Protein AF-0000000086680536 (afdb_homodimer)

pLDDT: mean 92.12, std 11.62, range [24.83, 98.94]

Organism: NCBI:txid175570

Foldseek 3Di:
DWKKKFFQQAAATWIWIDDPLAIEIFFAAQGCTVVVVCVVVVNAEHAEYEQFFQDRRGHQRVLCQLVPPSHFYAEYEYADAPVDDDPSSVSRVVSVVVCVVVVRYHYHHDAACVVVQWDDDPQKIKGFLDDHVQCSVQHAQGDDPRDHHHRLLRTTWIFIGGNPHTAEIENEAHAQNSLVNSVVVVDQQAHQEYADHPLLDHRPPDDQLVSLLSVCVRHLYQEYERRHHAPDDQPNDLSNLVSNCVNNVRHQYWYQFAGPVWAADPVDPGGGQLGIWMADRVVRDTPPPSVVVNVVRQVRIPDRSNDDPPPDDPPD/DWKKKFFQQAAATWIWIDDPLAIEIFFAAQGCTVVVVCVVVVNAEHAEYEQFFQDRRGHQRVLCQLVPPSHFYAEYEYADAPVDDDPSSVSRVVSLVVCVVVVRYHYHHDAACVVVQWDDDPQKIKGFLDDHVQCSVQHAQGDDPRDHHHRLLRTTWIFIGGNPHTAEIENEAHAQNNVVNSVVVVDQQAHQEYADHPLLDHRPPDDQLVSLLSVCVRHLYQEYERRHHAPDDQPNDLSNLVSNCVNNVRHQYWYQFDGPVFAADPVDPGGGQLGIWMADRVVRDTPPPSVVVNVVRQVRIPDDSNDDPPPDDPPD

InterPro domains:
  IPR001279 Metallo-beta-lactamase [PF00753] (8-121)
  IPR001279 Metallo-beta-lactamase [SM00849] (11-199)
  IPR036866 Ribonuclease Z/Hydroxyacylglutathione hydrolase-like [G3DSA:3.60.15.10] (3-265)
  IPR036866 Ribonuclease Z/Hydroxyacylglutathione hydrolase-like [SSF56281] (5-246)
  IPR052159 Bacterial competence-related DNA uptake protein [PTHR30619] (4-253)

Secondary structure (DSSP, 8-state):
--EEEE---SSS--EEEEETTEEEEE---SSTHHHHHHHHTT--EESEEEE--S-HHHHTTHHHHHH-TT-EE-EEEE---TT---HHHHHHHHHHHHHHHTTS-EEE---BTTTBSEEEETTEEEEEEES-HHHHHH-TTSEETTEE--TTTT--EEEEEETTEEEEEE-TT--HHHHHHHHHTT-----SEEE-GGGG---TTS-HHHHHHHHHHHH--SEEEE---TTTS--S-HHHHHHHHHHHSS-EEEESS--TTS---TT-----SS-SEEEETTT-PBPTTHHHHHHHHHTT-SS-SSS---------/--EEEE---SSS--EEEEETTEEEEE---SSTHHHHHHHHTT--EESEEEE--S-HHHHTTHHHHHH-TT-EE-EEEE---TT---HHHHHHHHHHHHHHHTTS-EEE---BTTTBSEEEETTEEEEEEES-HHHHHH-TTSEETTEE--TTTT--EEEEEETTEEEEEE-TT--HHHHHHHHHTT-----SEEE-GGGG---TTS-HHHHHHHHHHHH--SEEEE---TTTS--S-HHHHHHHHHHHSS-EEEESS--TTS---TT-----SS-SEEEETTT-PBPTTHHHHHHHHHTT-SS-SSS---------

Solvent-accessible surface area (backbone atoms only — not comparable to full-atom values): 31375 Å² total; per-residue (Å²): 120,43,31,40,30,43,46,47,39,41,58,29,43,36,35,39,36,36,43,93,84,41,26,36,36,40,28,26,18,66,43,68,40,62,61,52,51,31,55,77,69,69,50,39,57,33,52,32,38,36,30,35,33,77,52,54,41,24,40,42,27,43,36,61,51,64,70,36,86,76,37,43,47,45,27,36,36,33,31,63,52,46,84,67,82,49,69,60,52,54,49,38,52,51,43,52,44,52,33,37,75,71,68,55,24,50,63,33,63,44,51,18,39,59,40,63,23,56,51,70,59,87,53,42,31,41,31,28,66,20,20,46,53,64,51,55,46,32,28,58,81,26,66,56,97,90,38,76,32,36,59,38,34,50,17,27,22,34,42,32,21,53,76,85,41,63,40,27,30,42,30,49,35,40,19,39,69,30,48,54,58,43,58,72,69,65,69,88,53,55,15,46,30,29,38,44,31,46,27,33,46,76,23,71,93,42,57,43,35,62,45,31,32,51,50,39,70,53,22,58,34,49,30,39,35,28,37,28,20,43,87,79,50,81,26,57,29,67,55,28,49,52,27,40,46,68,63,47,69,74,42,48,56,46,31,18,21,33,31,67,80,32,45,59,36,87,86,50,82,69,55,54,46,44,26,56,43,46,28,33,59,85,78,66,40,55,46,83,59,52,53,59,51,26,54,55,52,50,71,56,29,77,47,43,76,72,47,85,70,72,81,72,78,72,78,126,118,42,30,40,31,44,45,47,39,41,58,28,41,35,34,39,39,37,44,93,86,42,28,37,35,40,29,26,18,65,43,68,39,63,61,52,51,31,54,77,68,69,50,41,57,33,54,32,38,37,30,36,35,75,51,53,41,24,40,41,27,43,34,60,52,62,69,36,85,76,37,44,46,45,27,36,35,34,30,63,52,42,84,67,83,49,69,60,52,53,50,38,53,52,43,51,45,52,32,36,76,71,68,55,22,50,63,34,64,45,49,18,40,58,39,62,23,56,51,70,61,85,53,43,31,41,31,28,66,21,21,47,53,65,50,55,45,31,26,57,79,27,65,56,97,92,36,75,34,36,60,39,35,50,16,26,21,34,41,33,21,53,74,84,40,64,41,27,32,42,31,49,34,41,18,38,69,28,48,54,58,44,59,70,68,65,67,89,52,55,16,47,29,29,41,46,31,46,26,33,44,76,22,71,93,43,58,43,34,61,45,32,33,52,52,40,69,53,23,58,34,49,30,39,37,30,37,26,19,42,86,80,50,82,26,54,30,67,54,29,50,53,26,41,46,68,63,48,69,74,41,48,55,46,32,19,23,35,32,68,80,32,46,57,39,89,84,51,81,70,52,55,45,43,26,55,43,45,28,33,61,85,78,66,40,56,44,85,60,50,52,58,51,25,53,55,50,50,71,59,29,78,46,43,76,72,46,85,69,73,82,73,79,74,75,125

Sequence (632 aa):
MPSLAVLDVGHGNCAVVEDDGIVVVIDAPRRAGLLQFLDQRRITTVSALFLSHADADHIDGAVPLLIDDRYTVEQVYVNPDPVRKTKVWDDLKEALGTARQRGLTALHTALNSTDPATVTLRSITLEVVSPSPEMVLSGPGSTLAGHTLTANTNSAVFLLSIDGQKRALLAADLDAVGLDLLAAEGRDLTAPVLVFPHHGGRPGHGDPAAFAAKLCALVKPEQVIFSMGRGTFDNPRPEIVNAVRRSTGKAHLACTQLSKRCEANPHNARQECAGTVVIDLHTGNWRDPQIETHRAFVDTIATPMCRLTPAGRHHNMPSLAVLDVGHGNCAVVEDDGIVVVIDAPRRAGLLQFLDQRRITTVSALFLSHADADHIDGAVPLLIDDRYTVEQVYVNPDPVRKTKVWDDLKEALGTARQRGLTALHTALNSTDPATVTLRSITLEVVSPSPEMVLSGPGSTLAGHTLTANTNSAVFLLSIDGQKRALLAADLDAVGLDLLAAEGRDLTAPVLVFPHHGGRPGHGDPAAFAAKLCALVKPEQVIFSMGRGTFDNPRPEIVNAVRRSTGKAHLACTQLSKRCEANPHNARQECAGTVVIDLHTGNWRDPQIETHRAFVDTIATPMCRLTPAGRHHN

Radius of gyration: 28.58 Å; Cα contacts (8 Å, |Δi|>4): 1574; chains: 2; bounding box: 46×108×71 Å

Structure (mmCIF, N/CA/C/O backbone):
data_AF-0000000086680536-model_v1
#
loop_
_entity.id
_entity.type
_entity.pdbx_description
1 polymer 'Metallo-beta-lactamase domain-containing protein'
#
loop_
_atom_site.group_PDB
_atom_site.id
_atom_site.type_symbol
_atom_site.label_atom_id
_atom_site.label_alt_id
_atom_site.label_comp_id
_atom_site.label_asym_id
_atom_site.label_entity_id
_atom_site.label_seq_id
_atom_site.pdbx_PDB_ins_code
_atom_site.Cartn_x
_atom_site.Cartn_y
_atom_site.Cartn_z
_atom_site.occupancy
_atom_site.B_iso_or_equiv
_atom_site.auth_seq_id
_atom_site.auth_comp_id
_atom_site.auth_asym_id
_atom_site.auth_atom_id
_atom_site.pdbx_PDB_model_num
ATOM 1 N N . MET A 1 1 ? 2.002 -32.469 7.473 1 89.06 1 MET A N 1
ATOM 2 C CA . MET A 1 1 ? 3.154 -32.062 6.68 1 89.06 1 MET A CA 1
ATOM 3 C C . MET A 1 1 ? 2.795 -30.906 5.762 1 89.06 1 MET A C 1
ATOM 5 O O . MET A 1 1 ? 1.692 -30.859 5.215 1 89.06 1 MET A O 1
ATOM 9 N N . PRO A 1 2 ? 3.709 -30.016 5.574 1 96.81 2 PRO A N 1
ATOM 10 C CA . PRO A 1 2 ? 3.41 -28.859 4.707 1 96.81 2 PRO A CA 1
ATOM 11 C C . PRO A 1 2 ? 3.199 -29.266 3.25 1 96.81 2 PRO A C 1
ATOM 13 O O . PRO A 1 2 ? 3.896 -30.156 2.742 1 96.81 2 PRO A O 1
ATOM 16 N N . SER A 1 3 ? 2.203 -28.719 2.641 1 97.88 3 SER A N 1
ATOM 17 C CA . SER A 1 3 ? 1.903 -29.062 1.255 1 97.88 3 SER A CA 1
ATOM 18 C C . SER A 1 3 ? 1.54 -27.812 0.445 1 97.88 3 SER A C 1
ATOM 20 O O . SER A 1 3 ? 1.102 -26.812 1.004 1 97.88 3 SER A O 1
ATOM 22 N N . LEU A 1 4 ? 1.82 -27.875 -0.783 1 98.56 4 LEU A N 1
ATOM 23 C CA . LEU A 1 4 ? 1.383 -26.922 -1.789 1 98.56 4 LEU A CA 1
ATOM 24 C C . LEU A 1 4 ? 0.48 -27.578 -2.822 1 98.56 4 LEU A C 1
ATOM 26 O O . LEU A 1 4 ? 0.879 -28.547 -3.469 1 98.56 4 LEU A O 1
ATOM 30 N N . ALA A 1 5 ? -0.708 -27.125 -2.949 1 98.06 5 ALA A N 1
ATOM 31 C CA . ALA A 1 5 ? -1.618 -27.578 -3.998 1 98.06 5 ALA A CA 1
ATOM 32 C C . ALA A 1 5 ? -1.788 -26.516 -5.078 1 98.06 5 ALA A C 1
ATOM 34 O O . ALA A 1 5 ? -2.115 -25.375 -4.777 1 98.06 5 ALA A O 1
ATOM 35 N N . VAL A 1 6 ? -1.475 -26.844 -6.273 1 97.75 6 VAL A N 1
ATOM 36 C CA . VAL A 1 6 ? -1.878 -26.047 -7.434 1 97.75 6 VAL A CA 1
ATOM 37 C C . VAL A 1 6 ? -3.152 -26.641 -8.039 1 97.75 6 VAL A C 1
ATOM 39 O O . VAL A 1 6 ? -3.125 -27.719 -8.625 1 97.75 6 VAL A O 1
ATOM 42 N N . LEU A 1 7 ? -4.223 -25.922 -7.945 1 96.81 7 LEU A N 1
ATOM 43 C CA . LEU A 1 7 ? -5.543 -26.484 -8.211 1 96.81 7 LEU A CA 1
ATOM 44 C C . LEU A 1 7 ? -5.859 -26.453 -9.703 1 96.81 7 LEU A C 1
ATOM 46 O O . LEU A 1 7 ? -5.531 -25.484 -10.391 1 96.81 7 LEU A O 1
ATOM 50 N N . ASP A 1 8 ? -6.508 -27.484 -10.156 1 94.25 8 ASP A N 1
ATOM 51 C CA . ASP A 1 8 ? -7.137 -27.438 -11.469 1 94.25 8 ASP A CA 1
ATOM 52 C C . ASP A 1 8 ? -8.422 -26.609 -11.438 1 94.25 8 ASP A C 1
ATOM 54 O O . ASP A 1 8 ? -9.492 -27.125 -11.117 1 94.25 8 ASP A O 1
ATOM 58 N N . VAL A 1 9 ? -8.273 -25.344 -11.812 1 92.56 9 VAL A N 1
ATOM 59 C CA . VAL A 1 9 ? -9.398 -24.422 -11.766 1 92.56 9 VAL A CA 1
ATOM 60 C C . VAL A 1 9 ? -9.797 -24.016 -13.18 1 92.56 9 VAL A C 1
ATOM 62 O O . VAL A 1 9 ? -10.414 -22.969 -13.383 1 92.56 9 VAL A O 1
ATOM 65 N N . GLY A 1 10 ? -9.438 -24.859 -14.117 1 89.5 10 GLY A N 1
ATOM 66 C CA . GLY A 1 10 ? -9.539 -24.359 -15.477 1 89.5 10 GLY A CA 1
ATOM 67 C C . GLY A 1 10 ? -8.617 -23.188 -15.758 1 89.5 10 GLY A C 1
ATOM 68 O O . GLY A 1 10 ? -7.461 -23.188 -15.336 1 89.5 10 GLY A O 1
ATOM 69 N N . HIS A 1 11 ? -9.07 -22.203 -16.391 1 91.44 11 HIS A N 1
ATOM 70 C CA . HIS A 1 11 ? -8.211 -21.062 -16.641 1 91.44 11 HIS A CA 1
ATOM 71 C C . HIS A 1 11 ? -8.125 -20.156 -15.406 1 91.44 11 HIS A C 1
ATOM 73 O O . HIS A 1 11 ? -9.148 -19.719 -14.883 1 91.44 11 HIS A O 1
ATOM 79 N N . GLY A 1 12 ? -6.906 -19.969 -14.953 1 94.31 12 GLY A N 1
ATOM 80 C CA . GLY A 1 12 ? -6.652 -19.141 -13.789 1 94.31 12 GLY A CA 1
ATOM 81 C C . GLY A 1 12 ? -5.602 -19.719 -12.859 1 94.31 12 GLY A C 1
ATOM 82 O O . GLY A 1 12 ? -5.105 -20.828 -13.094 1 94.31 12 GLY A O 1
ATOM 83 N N . ASN A 1 13 ? -5.293 -19.016 -11.867 1 95.94 13 ASN A N 1
ATOM 84 C CA . ASN A 1 13 ? -4.305 -19.422 -10.875 1 95.94 13 ASN A CA 1
ATOM 85 C C . ASN A 1 13 ? -4.938 -19.609 -9.5 1 95.94 13 ASN A C 1
ATOM 87 O O . ASN A 1 13 ? -5.793 -18.812 -9.094 1 95.94 13 ASN A O 1
ATOM 91 N N . CYS A 1 14 ? -4.617 -20.719 -8.844 1 98.19 14 CYS A N 1
ATOM 92 C CA . CYS A 1 14 ? -5.016 -20.938 -7.461 1 98.19 14 CYS A CA 1
ATOM 93 C C . CYS A 1 14 ? -4.07 -21.922 -6.777 1 98.19 14 CYS A C 1
ATOM 95 O O . CYS A 1 14 ? -3.959 -23.078 -7.195 1 98.19 14 CYS A O 1
ATOM 97 N N . ALA A 1 15 ? -3.41 -21.484 -5.809 1 98.56 15 ALA A N 1
ATOM 98 C CA . ALA A 1 15 ? -2.531 -22.328 -5.004 1 98.56 15 ALA A CA 1
ATOM 99 C C . ALA A 1 15 ? -2.943 -22.312 -3.535 1 98.56 15 ALA A C 1
ATOM 101 O O . ALA A 1 15 ? -3.377 -21.281 -3.018 1 98.56 15 ALA A O 1
ATOM 102 N N . VAL A 1 16 ? -2.83 -23.406 -2.848 1 98.69 16 VAL A N 1
ATOM 103 C CA . VAL A 1 16 ? -3.145 -23.531 -1.428 1 98.69 16 VAL A CA 1
ATOM 104 C C . VAL A 1 16 ? -1.953 -24.125 -0.687 1 98.69 16 VAL A C 1
ATOM 106 O O . VAL A 1 16 ? -1.455 -25.188 -1.06 1 98.69 16 VAL A O 1
ATOM 109 N N . VAL A 1 17 ? -1.491 -23.453 0.266 1 98.81 17 VAL A N 1
ATOM 110 C CA . VAL A 1 17 ? -0.432 -23.953 1.139 1 98.81 17 VAL A CA 1
ATOM 111 C C . VAL A 1 17 ? -1.019 -24.344 2.494 1 98.81 17 VAL A C 1
ATOM 113 O O . VAL A 1 17 ? -1.772 -23.562 3.096 1 98.81 17 VAL A O 1
ATOM 116 N N . GLU A 1 18 ? -0.698 -25.5 2.957 1 98.38 18 GLU A N 1
ATOM 117 C CA . GLU A 1 18 ? -1.2 -26 4.234 1 98.38 18 GLU A CA 1
ATOM 118 C C . GLU A 1 18 ? -0.063 -26.5 5.113 1 98.38 18 GLU A C 1
ATOM 120 O O . GLU A 1 18 ? 0.855 -27.172 4.633 1 98.38 18 GLU A O 1
ATOM 125 N N . ASP A 1 19 ? -0.099 -26.109 6.34 1 98.19 19 ASP A N 1
ATOM 126 C CA . ASP A 1 19 ? 0.776 -26.703 7.348 1 98.19 19 ASP A CA 1
ATOM 127 C C . ASP A 1 19 ? 0.211 -26.5 8.75 1 98.19 19 ASP A C 1
ATOM 129 O O . ASP A 1 19 ? 0.013 -25.359 9.188 1 98.19 19 ASP A O 1
ATOM 133 N N . ASP A 1 20 ? -0.087 -27.578 9.492 1 96.38 20 ASP A N 1
ATOM 134 C CA . ASP A 1 20 ? -0.461 -27.578 10.906 1 96.38 20 ASP A CA 1
ATOM 135 C C . ASP A 1 20 ? -1.627 -26.625 11.156 1 96.38 20 ASP A C 1
ATOM 137 O O . ASP A 1 20 ? -1.533 -25.734 12.008 1 96.38 20 ASP A O 1
ATOM 141 N N . GLY A 1 21 ? -2.607 -26.719 10.312 1 96.75 21 GLY A N 1
ATOM 142 C CA . GLY A 1 21 ? -3.836 -25.969 10.547 1 96.75 21 GLY A CA 1
ATOM 143 C C . GLY A 1 21 ? -3.842 -24.609 9.883 1 96.75 21 GLY A C 1
ATOM 144 O O . GLY A 1 21 ? -4.883 -23.953 9.82 1 96.75 21 GLY A O 1
ATOM 145 N N . ILE A 1 22 ? -2.668 -24.156 9.445 1 98.56 22 ILE A N 1
ATOM 146 C CA . ILE A 1 22 ? -2.58 -22.891 8.719 1 98.56 22 ILE A CA 1
ATOM 147 C C . ILE A 1 22 ? -2.85 -23.125 7.238 1 98.56 22 ILE A C 1
ATOM 149 O O . ILE A 1 22 ? -2.268 -24.031 6.633 1 98.56 22 ILE A O 1
ATOM 153 N N . VAL A 1 23 ? -3.768 -22.359 6.668 1 98.75 23 VAL A N 1
ATOM 154 C CA . VAL A 1 23 ? -4.113 -22.469 5.254 1 98.75 23 VAL A CA 1
ATOM 155 C C . VAL A 1 23 ? -3.926 -21.125 4.57 1 98.75 23 VAL A C 1
ATOM 157 O O . VAL A 1 23 ? -4.504 -20.109 5 1 98.75 23 VAL A O 1
ATOM 160 N N . VAL A 1 24 ? -3.115 -21.109 3.6 1 98.88 24 VAL A N 1
ATOM 161 C CA . VAL A 1 24 ? -2.865 -19.906 2.807 1 98.88 24 VAL A CA 1
ATOM 162 C C . VAL A 1 24 ? -3.326 -20.125 1.369 1 98.88 24 VAL A C 1
ATOM 164 O O . VAL A 1 24 ? -3.008 -21.156 0.762 1 98.88 24 VAL A O 1
ATOM 167 N N . VAL A 1 25 ? -4.094 -19.203 0.876 1 98.81 25 VAL A N 1
ATOM 168 C CA . VAL A 1 25 ? -4.559 -19.266 -0.505 1 98.81 25 VAL A CA 1
ATOM 169 C C . VAL A 1 25 ? -3.936 -18.141 -1.313 1 98.81 25 VAL A C 1
ATOM 171 O O . VAL A 1 25 ? -3.891 -17 -0.856 1 98.81 25 VAL A O 1
ATOM 174 N N . ILE A 1 26 ? -3.381 -18.469 -2.453 1 98.81 26 ILE A N 1
ATOM 175 C CA . ILE A 1 26 ? -2.84 -17.484 -3.385 1 98.81 26 ILE A CA 1
ATOM 176 C C . ILE A 1 26 ? -3.67 -17.484 -4.668 1 98.81 26 ILE A C 1
ATOM 178 O O . ILE A 1 26 ? -3.688 -18.469 -5.406 1 98.81 26 ILE A O 1
ATOM 182 N N . ASP A 1 27 ? -4.371 -16.375 -4.918 1 98.56 27 ASP A N 1
ATOM 183 C CA . ASP A 1 27 ? -5.301 -16.156 -6.023 1 98.56 27 ASP A CA 1
ATOM 184 C C . ASP A 1 27 ? -6.504 -17.094 -5.918 1 98.56 27 ASP A C 1
ATOM 186 O O . ASP A 1 27 ? -6.418 -18.156 -5.301 1 98.56 27 ASP A O 1
ATOM 190 N N . ALA A 1 28 ? -7.586 -16.656 -6.477 1 97 28 ALA A N 1
ATOM 191 C CA . ALA A 1 28 ? -8.852 -17.391 -6.426 1 97 28 ALA A CA 1
ATOM 192 C C . ALA A 1 28 ? -9.695 -17.109 -7.668 1 97 28 ALA A C 1
ATOM 194 O O . ALA A 1 28 ? -10.539 -16.219 -7.664 1 97 28 ALA A O 1
ATOM 195 N N . PRO A 1 29 ? -9.617 -17.891 -8.711 1 94 29 PRO A N 1
ATOM 196 C CA . PRO A 1 29 ? -10.391 -17.672 -9.93 1 94 29 PRO A CA 1
ATOM 197 C C . PRO A 1 29 ? -11.844 -18.141 -9.805 1 94 29 PRO A C 1
ATOM 199 O O . PRO A 1 29 ? -12.203 -18.766 -8.812 1 94 29 PRO A O 1
ATOM 202 N N . ARG A 1 30 ? -12.797 -17.797 -10.695 1 81.94 30 ARG A N 1
ATOM 203 C CA . ARG A 1 30 ? -14.25 -17.938 -10.695 1 81.94 30 ARG A CA 1
ATOM 204 C C . ARG A 1 30 ? -14.656 -19.406 -10.562 1 81.94 30 ARG A C 1
ATOM 206 O O . ARG A 1 30 ? -15.742 -19.703 -10.062 1 81.94 30 ARG A O 1
ATOM 213 N N . ARG A 1 31 ? -13.852 -20.344 -10.797 1 72 31 ARG A N 1
ATOM 214 C CA . ARG A 1 31 ? -14.383 -21.703 -10.797 1 72 31 ARG A CA 1
ATOM 215 C C . ARG A 1 31 ? -14.438 -22.281 -9.383 1 72 31 ARG A C 1
ATOM 217 O O . ARG A 1 31 ? -13.734 -21.797 -8.492 1 72 31 ARG A O 1
ATOM 224 N N . ALA A 1 32 ? -15.555 -23.141 -9.203 1 75.12 32 ALA A N 1
ATOM 225 C CA . ALA A 1 32 ? -15.867 -23.734 -7.906 1 75.12 32 ALA A CA 1
ATOM 226 C C . ALA A 1 32 ? -14.703 -24.578 -7.398 1 75.12 32 ALA A C 1
ATOM 228 O O . ALA A 1 32 ? -14.789 -25.188 -6.328 1 75.12 32 ALA A O 1
ATOM 229 N N . GLY A 1 33 ? -13.602 -24.438 -8.008 1 87.94 33 GLY A N 1
ATOM 230 C CA . GLY A 1 33 ? -12.492 -25.312 -7.691 1 87.94 33 GLY A CA 1
ATOM 231 C C . GLY A 1 33 ? -11.93 -25.094 -6.301 1 87.94 33 GLY A C 1
ATOM 232 O O . GLY A 1 33 ? -11.711 -26.047 -5.547 1 87.94 33 GLY A O 1
ATOM 233 N N . LEU A 1 34 ? -11.797 -23.812 -5.887 1 95.12 34 LEU A N 1
ATOM 234 C CA . LEU A 1 34 ? -11.234 -23.516 -4.578 1 95.12 34 LEU A CA 1
ATOM 235 C C . LEU A 1 34 ? -12.172 -23.953 -3.463 1 95.12 34 LEU A C 1
ATOM 237 O O . LEU A 1 34 ? -11.75 -24.641 -2.531 1 95.12 34 LEU A O 1
ATOM 241 N N . LEU A 1 35 ? -13.461 -23.656 -3.527 1 95.62 35 LEU A N 1
ATOM 242 C CA . LEU A 1 35 ? -14.406 -24 -2.477 1 95.62 35 LEU A CA 1
ATOM 243 C C . LEU A 1 35 ? -14.555 -25.516 -2.361 1 95.62 35 LEU A C 1
ATOM 245 O O . LEU A 1 35 ? -14.633 -26.047 -1.254 1 95.62 35 LEU A O 1
ATOM 249 N N . GLN A 1 36 ? -14.617 -26.156 -3.559 1 95.38 36 GLN A N 1
ATOM 250 C CA . GLN A 1 36 ? -14.695 -27.625 -3.557 1 95.38 36 GLN A CA 1
ATOM 251 C C . GLN A 1 36 ? -13.484 -28.234 -2.863 1 95.38 36 GLN A C 1
ATOM 253 O O . GLN A 1 36 ? -13.625 -29.188 -2.086 1 95.38 36 GLN A O 1
ATOM 258 N N . PHE A 1 37 ? -12.344 -27.688 -3.117 1 96.44 37 PHE A N 1
ATOM 259 C CA . PHE A 1 37 ? -11.109 -28.172 -2.5 1 96.44 37 PHE A CA 1
ATOM 260 C C . PHE A 1 37 ? -11.156 -27.984 -0.987 1 96.44 37 PHE A C 1
ATOM 262 O O . PHE A 1 37 ? -10.836 -28.906 -0.234 1 96.44 37 PHE A O 1
ATOM 269 N N . LEU A 1 38 ? -11.57 -26.766 -0.526 1 97.19 38 LEU A N 1
ATOM 270 C CA . LEU A 1 38 ? -11.656 -26.469 0.9 1 97.19 38 LEU A CA 1
ATOM 271 C C . LEU A 1 38 ? -12.656 -27.391 1.587 1 97.19 38 LEU A C 1
ATOM 273 O O . LEU A 1 38 ? -12.391 -27.922 2.67 1 97.19 38 LEU A O 1
ATOM 277 N N . ASP A 1 39 ? -13.766 -27.688 0.898 1 96.38 39 ASP A N 1
ATOM 278 C CA . ASP A 1 39 ? -14.797 -28.578 1.437 1 96.38 39 ASP A CA 1
ATOM 279 C C . ASP A 1 39 ? -14.273 -30 1.583 1 96.38 39 ASP A C 1
ATOM 281 O O . ASP A 1 39 ? -14.453 -30.625 2.629 1 96.38 39 ASP A O 1
ATOM 285 N N . GLN A 1 40 ? -13.664 -30.469 0.509 1 95.88 40 GLN A N 1
ATOM 286 C CA . GLN A 1 40 ? -13.141 -31.828 0.498 1 95.88 40 GLN A CA 1
ATOM 287 C C . GLN A 1 40 ? -12.125 -32.031 1.62 1 95.88 40 GLN A C 1
ATOM 289 O O . GLN A 1 40 ? -12.023 -33.125 2.176 1 95.88 40 GLN A O 1
ATOM 294 N N . ARG A 1 41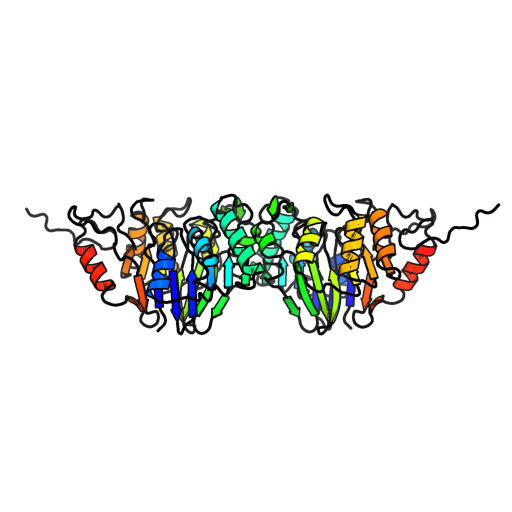 ? -11.469 -30.969 1.921 1 95.69 41 ARG A N 1
ATOM 295 C CA . ARG A 1 41 ? -10.438 -31.047 2.945 1 95.69 41 ARG A CA 1
ATOM 296 C C . ARG A 1 41 ? -10.977 -30.609 4.305 1 95.69 41 ARG A C 1
ATOM 298 O O . ARG A 1 41 ? -10.227 -30.547 5.285 1 95.69 41 ARG A O 1
ATOM 305 N N . ARG A 1 42 ? -12.258 -30.219 4.344 1 97.25 42 ARG A N 1
ATOM 306 C CA . ARG A 1 42 ? -12.945 -29.781 5.555 1 97.25 42 ARG A CA 1
ATOM 307 C C . ARG A 1 42 ? -12.281 -28.547 6.156 1 97.25 42 ARG A C 1
ATOM 309 O O . ARG A 1 42 ? -12.125 -28.453 7.375 1 97.25 42 ARG A O 1
ATOM 316 N N . ILE A 1 43 ? -11.789 -27.719 5.309 1 97.69 43 ILE A N 1
ATOM 317 C CA . ILE A 1 43 ? -11.195 -26.453 5.715 1 97.69 43 ILE A CA 1
ATOM 318 C C . ILE A 1 43 ? -12.281 -25.375 5.77 1 97.69 43 ILE A C 1
ATOM 320 O O . ILE A 1 43 ? -12.977 -25.125 4.777 1 97.69 43 ILE A O 1
ATOM 324 N N . THR A 1 44 ? -12.367 -24.734 6.902 1 97.81 44 THR A N 1
ATOM 325 C CA . THR A 1 44 ? -13.375 -23.688 7.055 1 97.81 44 THR A CA 1
ATOM 326 C C . THR A 1 44 ? -12.719 -22.328 7.305 1 97.81 44 THR A C 1
ATOM 328 O O . THR A 1 44 ? -13.383 -21.297 7.219 1 97.81 44 THR A O 1
ATOM 331 N N . THR A 1 45 ? -11.445 -22.406 7.668 1 98.12 45 THR A N 1
ATOM 332 C CA . THR A 1 45 ? -10.727 -21.172 7.973 1 98.12 45 THR A CA 1
ATOM 333 C C . THR A 1 45 ? -9.516 -21 7.059 1 98.12 45 THR A C 1
ATOM 335 O O . THR A 1 45 ? -8.664 -21.891 6.984 1 98.12 45 THR A O 1
ATOM 338 N N . VAL A 1 46 ? -9.484 -20 6.336 1 98.56 46 VAL A N 1
ATOM 339 C CA . VAL A 1 46 ? -8.312 -19.578 5.57 1 98.56 46 VAL A CA 1
ATOM 340 C C . VAL A 1 46 ? -7.547 -18.516 6.344 1 98.56 46 VAL A C 1
ATOM 342 O O . VAL A 1 46 ? -8.078 -17.438 6.633 1 98.56 46 VAL A O 1
ATOM 345 N N . SER A 1 47 ? -6.328 -18.844 6.68 1 98.88 47 SER A N 1
ATOM 346 C CA . SER A 1 47 ? -5.527 -17.938 7.496 1 98.88 47 SER A CA 1
ATOM 347 C C . SER A 1 47 ? -5.156 -16.688 6.723 1 98.88 47 SER A C 1
ATOM 349 O O . SER A 1 47 ? -5.102 -15.594 7.293 1 98.88 47 SER A O 1
ATOM 351 N N . ALA A 1 48 ? -4.867 -16.812 5.461 1 98.88 48 ALA A N 1
ATOM 352 C CA . ALA A 1 48 ? -4.547 -15.672 4.613 1 98.88 48 ALA A CA 1
ATOM 353 C C . ALA A 1 48 ? -4.883 -15.961 3.154 1 98.88 48 ALA A C 1
ATOM 355 O O . ALA A 1 48 ? -4.637 -17.062 2.656 1 98.88 48 ALA A O 1
ATOM 356 N N . LEU A 1 49 ? -5.461 -15.008 2.541 1 98.81 49 LEU A N 1
ATOM 357 C CA . LEU A 1 49 ? -5.699 -14.992 1.103 1 98.81 49 LEU A CA 1
ATOM 358 C C . LEU A 1 49 ? -4.879 -13.898 0.427 1 98.81 49 LEU A C 1
ATOM 360 O O . LEU A 1 49 ? -4.938 -12.734 0.828 1 98.81 49 LEU A O 1
ATOM 364 N N . PHE A 1 50 ? -4.043 -14.266 -0.493 1 98.88 50 PHE A N 1
ATOM 365 C CA . PHE A 1 50 ? -3.26 -13.32 -1.278 1 98.88 50 PHE A CA 1
ATOM 366 C C . PHE A 1 50 ? -3.811 -13.203 -2.695 1 98.88 50 PHE A C 1
ATOM 368 O O . PHE A 1 50 ? -4.02 -14.219 -3.367 1 98.88 50 PHE A O 1
ATOM 375 N N . LEU A 1 51 ? -4.051 -12.023 -3.148 1 98.75 51 LEU A N 1
ATOM 376 C CA . LEU A 1 51 ? -4.52 -11.766 -4.504 1 98.75 51 LEU A CA 1
ATOM 377 C C . LEU A 1 51 ? -3.486 -10.977 -5.301 1 98.75 51 LEU A C 1
ATOM 379 O O . LEU A 1 51 ? -3.264 -9.797 -5.031 1 98.75 51 LEU A O 1
ATOM 383 N N . SER A 1 52 ? -2.932 -11.625 -6.258 1 98.69 52 SER A N 1
ATOM 384 C CA . SER A 1 52 ? -1.72 -11.141 -6.91 1 98.69 52 SER A CA 1
ATOM 385 C C . SER A 1 52 ? -2 -9.891 -7.742 1 98.69 52 SER A C 1
ATOM 387 O O . SER A 1 52 ? -1.182 -8.977 -7.789 1 98.69 52 SER A O 1
ATOM 389 N N . HIS A 1 53 ? -3.078 -9.883 -8.492 1 98.12 53 HIS A N 1
ATOM 390 C CA . HIS A 1 53 ? -3.459 -8.734 -9.312 1 98.12 53 HIS A CA 1
ATOM 391 C C . HIS A 1 53 ? -4.934 -8.805 -9.695 1 98.12 53 HIS A C 1
ATOM 393 O O . HIS A 1 53 ? -5.617 -9.789 -9.398 1 98.12 53 HIS A O 1
ATOM 399 N N . ALA A 1 54 ? -5.469 -7.891 -10.398 1 96.62 54 ALA A N 1
ATOM 400 C CA . ALA A 1 54 ? -6.902 -7.617 -10.43 1 96.62 54 ALA A CA 1
ATOM 401 C C . ALA A 1 54 ? -7.578 -8.359 -11.578 1 96.62 54 ALA A C 1
ATOM 403 O O . ALA A 1 54 ? -8.781 -8.203 -11.812 1 96.62 54 ALA A O 1
ATOM 404 N N . ASP A 1 55 ? -6.918 -9.18 -12.344 1 96.69 55 ASP A N 1
ATOM 405 C CA . ASP A 1 55 ? -7.555 -9.906 -13.438 1 96.69 55 ASP A CA 1
ATOM 406 C C . ASP A 1 55 ? -8.539 -10.945 -12.906 1 96.69 55 ASP A C 1
ATOM 408 O O . ASP A 1 55 ? -8.273 -11.594 -11.891 1 96.69 55 ASP A O 1
ATOM 412 N N . ALA A 1 56 ? -9.547 -11.172 -13.586 1 96.12 56 ALA A N 1
ATOM 413 C CA . ALA A 1 56 ? -10.672 -12 -13.141 1 96.12 56 ALA A CA 1
ATOM 414 C C . ALA A 1 56 ? -10.219 -13.422 -12.836 1 96.12 56 ALA A C 1
ATOM 416 O O . ALA A 1 56 ? -10.68 -14.031 -11.867 1 96.12 56 ALA A O 1
ATOM 417 N N . ASP A 1 57 ? -9.359 -13.945 -13.633 1 95.88 57 ASP A N 1
ATOM 418 C CA . ASP A 1 57 ? -8.938 -15.336 -13.469 1 95.88 57 ASP A CA 1
ATOM 419 C C . ASP A 1 57 ? -7.957 -15.484 -12.312 1 95.88 57 ASP A C 1
ATOM 421 O O . ASP A 1 57 ? -7.379 -16.547 -12.109 1 95.88 57 ASP A O 1
ATOM 425 N N . HIS A 1 58 ? -7.816 -14.469 -11.484 1 97.81 58 HIS A N 1
ATOM 426 C CA . HIS A 1 58 ? -7.027 -14.523 -10.258 1 97.81 58 HIS A CA 1
ATOM 427 C C . HIS A 1 58 ? -7.859 -14.117 -9.047 1 97.81 58 HIS A C 1
ATOM 429 O O . HIS A 1 58 ? -7.488 -14.406 -7.906 1 97.81 58 HIS A O 1
ATOM 435 N N . ILE A 1 59 ? -9.047 -13.414 -9.281 1 97.69 59 ILE A N 1
ATOM 436 C CA . ILE A 1 59 ? -9.641 -12.805 -8.094 1 97.69 59 ILE A CA 1
ATOM 437 C C . ILE A 1 59 ? -11.133 -13.148 -8.031 1 97.69 59 ILE A C 1
ATOM 439 O O . ILE A 1 59 ? -11.773 -12.945 -7 1 97.69 59 ILE A O 1
ATOM 443 N N . ASP A 1 60 ? -11.719 -13.602 -9.086 1 96.19 60 ASP A N 1
ATOM 444 C CA . ASP A 1 60 ? -13.164 -13.711 -9.188 1 96.19 60 ASP A CA 1
ATOM 445 C C . ASP A 1 60 ? -13.727 -14.641 -8.117 1 96.19 60 ASP A C 1
ATOM 447 O O . ASP A 1 60 ? -14.812 -14.406 -7.582 1 96.19 60 ASP A O 1
ATOM 451 N N . GLY A 1 61 ? -13.031 -15.695 -7.828 1 96.62 61 GLY A N 1
ATOM 452 C CA . GLY A 1 61 ? -13.461 -16.688 -6.859 1 96.62 61 GLY A CA 1
ATOM 453 C C . GLY A 1 61 ? -13.32 -16.219 -5.422 1 96.62 61 GLY A C 1
ATOM 454 O O . GLY A 1 61 ? -13.828 -16.875 -4.5 1 96.62 61 GLY A O 1
ATOM 455 N N . ALA A 1 62 ? -12.648 -15.117 -5.195 1 97.5 62 ALA A N 1
ATOM 456 C CA . ALA A 1 62 ? -12.492 -14.57 -3.848 1 97.5 62 ALA A CA 1
ATOM 457 C C . ALA A 1 62 ? -13.828 -14.07 -3.307 1 97.5 62 ALA A C 1
ATOM 459 O O . ALA A 1 62 ? -14.07 -14.109 -2.098 1 97.5 62 ALA A O 1
ATOM 460 N N . VAL A 1 63 ? -14.703 -13.602 -4.184 1 96.44 63 VAL A N 1
ATOM 461 C CA . VAL A 1 63 ? -15.977 -13.008 -3.779 1 96.44 63 VAL A CA 1
ATOM 462 C C . VAL A 1 63 ? -16.844 -14.062 -3.09 1 96.44 63 VAL A C 1
ATOM 464 O O . VAL A 1 63 ? -17.203 -13.906 -1.921 1 96.44 63 VAL A O 1
ATOM 467 N N . PRO A 1 64 ? -17.109 -15.195 -3.756 1 95.94 64 PRO A N 1
ATOM 468 C CA . PRO A 1 64 ? -17.906 -16.203 -3.061 1 95.94 64 PRO A CA 1
ATOM 469 C C . PRO A 1 64 ? -17.203 -16.75 -1.814 1 95.94 64 PRO A C 1
ATOM 471 O O . PRO A 1 64 ? -17.875 -17.125 -0.845 1 95.94 64 PRO A O 1
ATOM 474 N N . LEU A 1 65 ? -15.875 -16.828 -1.755 1 96.75 65 LEU A N 1
ATOM 475 C CA . LEU A 1 65 ? -15.156 -17.281 -0.57 1 96.75 65 LEU A CA 1
ATOM 476 C C . LEU A 1 65 ? -15.406 -16.344 0.608 1 96.75 65 LEU A C 1
ATOM 478 O O . LEU A 1 65 ? -15.594 -16.797 1.738 1 96.75 65 LEU A O 1
ATOM 482 N N . LEU A 1 66 ? -15.461 -15.055 0.367 1 96.75 66 LEU A N 1
ATOM 483 C CA . LEU A 1 66 ? -15.555 -14.047 1.412 1 96.75 66 LEU A CA 1
ATOM 484 C C . LEU A 1 66 ? -16.984 -13.93 1.923 1 96.75 66 LEU A C 1
ATOM 486 O O . LEU A 1 66 ? -17.219 -13.555 3.076 1 96.75 66 LEU A O 1
ATOM 490 N N . ILE A 1 67 ? -17.984 -14.258 1.079 1 93.81 67 ILE A N 1
ATOM 491 C CA . ILE A 1 67 ? -19.359 -13.969 1.469 1 93.81 67 ILE A CA 1
ATOM 492 C C . ILE A 1 67 ? -20.031 -15.258 1.951 1 93.81 67 ILE A C 1
ATOM 494 O O . ILE A 1 67 ? -21.141 -15.219 2.496 1 93.81 67 ILE A O 1
ATOM 498 N N . ASP A 1 68 ? -19.422 -16.391 1.638 1 94 68 ASP A N 1
ATOM 499 C CA . ASP A 1 68 ? -19.969 -17.656 2.092 1 94 68 ASP A CA 1
ATOM 500 C C . ASP A 1 68 ? -19.703 -17.875 3.582 1 94 68 ASP A C 1
ATOM 502 O O . ASP A 1 68 ? -18.562 -18 4.008 1 94 68 ASP A O 1
ATOM 506 N N . ASP A 1 69 ? -20.688 -18.047 4.402 1 93.38 69 ASP A N 1
ATOM 507 C CA . ASP A 1 69 ? -20.609 -18.109 5.859 1 93.38 69 ASP A CA 1
ATOM 508 C C . ASP A 1 69 ? -19.938 -19.406 6.316 1 93.38 69 ASP A C 1
ATOM 510 O O . ASP A 1 69 ? -19.562 -19.531 7.484 1 93.38 69 ASP A O 1
ATOM 514 N N . ARG A 1 70 ? -19.719 -20.359 5.43 1 95.12 70 ARG A N 1
ATOM 515 C CA . ARG A 1 70 ? -19.062 -21.625 5.77 1 95.12 70 ARG A CA 1
ATOM 516 C C . ARG A 1 70 ? -17.562 -21.422 5.957 1 95.12 70 ARG A C 1
ATOM 518 O O . ARG A 1 70 ? -16.875 -22.25 6.551 1 95.12 70 ARG A O 1
ATOM 525 N N . TYR A 1 71 ? -17.094 -20.234 5.438 1 96.06 71 TYR A N 1
ATOM 526 C CA . TYR A 1 71 ? -15.664 -20 5.477 1 96.06 71 TYR A CA 1
ATOM 527 C C . TYR A 1 71 ? -15.344 -18.703 6.199 1 96.06 71 TYR A C 1
ATOM 529 O O . TYR A 1 71 ? -16.125 -17.75 6.16 1 96.06 71 TYR A O 1
ATOM 537 N N . THR A 1 72 ? -14.305 -18.719 6.863 1 96.62 72 THR A N 1
ATOM 538 C CA . THR A 1 72 ? -13.719 -17.516 7.449 1 96.62 72 THR A CA 1
ATOM 539 C C . THR A 1 72 ? -12.344 -17.234 6.844 1 96.62 72 THR A C 1
ATOM 541 O O . THR A 1 72 ? -11.5 -18.125 6.766 1 96.62 72 THR A O 1
ATOM 544 N N . VAL A 1 73 ? -12.141 -16.109 6.352 1 98.38 73 VAL A N 1
ATOM 545 C CA . VAL A 1 73 ? -10.836 -15.664 5.883 1 98.38 73 VAL A CA 1
ATOM 546 C C . VAL A 1 73 ? -10.266 -14.633 6.859 1 98.38 73 VAL A C 1
ATOM 548 O O . VAL A 1 73 ? -10.781 -13.516 6.965 1 98.38 73 VAL A O 1
ATOM 551 N N . GLU A 1 74 ? -9.227 -14.977 7.516 1 98.5 74 GLU A N 1
ATOM 552 C CA . GLU A 1 74 ? -8.734 -14.148 8.609 1 98.5 74 GLU A CA 1
ATOM 553 C C . GLU A 1 74 ? -8.062 -12.883 8.086 1 98.5 74 GLU A C 1
ATOM 555 O O . GLU A 1 74 ? -8.266 -11.797 8.641 1 98.5 74 GLU A O 1
ATOM 560 N N . GLN A 1 75 ? -7.242 -13.016 7.059 1 98.56 75 GLN A N 1
ATOM 561 C CA . GLN A 1 75 ? -6.543 -11.891 6.445 1 98.56 75 GLN A CA 1
ATOM 562 C C . GLN A 1 75 ? -6.602 -11.969 4.922 1 98.56 75 GLN A C 1
ATOM 564 O O . GLN A 1 75 ? -6.516 -13.055 4.348 1 98.56 75 GLN A O 1
ATOM 569 N N . VAL A 1 76 ? -6.734 -10.883 4.316 1 98.75 76 VAL A N 1
ATOM 570 C CA . VAL A 1 76 ? -6.637 -10.789 2.863 1 98.75 76 VAL A CA 1
ATOM 571 C C . VAL A 1 76 ? -5.582 -9.75 2.482 1 98.75 76 VAL A C 1
ATOM 573 O O . VAL A 1 76 ? -5.582 -8.633 3.004 1 98.75 76 VAL A O 1
ATOM 576 N N . TYR A 1 77 ? -4.668 -10.102 1.732 1 98.75 77 TYR A N 1
ATOM 577 C CA . TYR A 1 77 ? -3.699 -9.211 1.098 1 98.75 77 TYR A CA 1
ATOM 578 C C . TYR A 1 77 ? -4.031 -9.008 -0.376 1 98.75 77 TYR A C 1
ATOM 580 O O . TYR A 1 77 ? -3.986 -9.961 -1.164 1 98.75 77 TYR A O 1
ATOM 588 N N . VAL A 1 78 ? -4.336 -7.797 -0.721 1 98.06 78 VAL A N 1
ATOM 589 C CA . VAL A 1 78 ? -4.77 -7.508 -2.084 1 98.06 78 VAL A CA 1
ATOM 590 C C . VAL A 1 78 ? -3.816 -6.5 -2.725 1 98.06 78 VAL A C 1
ATOM 592 O O . VAL A 1 78 ? -3.449 -5.5 -2.104 1 98.06 78 VAL A O 1
ATOM 595 N N . ASN A 1 79 ? -3.338 -6.828 -3.889 1 97.38 79 ASN A N 1
ATOM 596 C CA . ASN A 1 79 ? -2.588 -5.875 -4.699 1 97.38 79 ASN A CA 1
ATOM 597 C C . ASN A 1 79 ? -3.506 -4.832 -5.328 1 97.38 79 ASN A C 1
ATOM 599 O O . ASN A 1 79 ? -4.312 -5.152 -6.207 1 97.38 79 ASN A O 1
ATOM 603 N N . PRO A 1 80 ? -3.402 -3.582 -4.91 1 94.5 80 PRO A N 1
ATOM 604 C CA . PRO A 1 80 ? -4.363 -2.58 -5.375 1 94.5 80 PRO A CA 1
ATOM 605 C C . PRO A 1 80 ? -4.188 -2.234 -6.855 1 94.5 80 PRO A C 1
ATOM 607 O O . PRO A 1 80 ? -3.064 -2.24 -7.363 1 94.5 80 PRO A O 1
ATOM 610 N N . ASP A 1 81 ? -5.25 -1.963 -7.477 1 93.19 81 ASP A N 1
ATOM 611 C CA . ASP A 1 81 ? -5.316 -1.474 -8.852 1 93.19 81 ASP A CA 1
ATOM 612 C C . ASP A 1 81 ? -6.406 -0.417 -9.008 1 93.19 81 ASP A C 1
ATOM 614 O O . ASP A 1 81 ? -7.477 -0.695 -9.555 1 93.19 81 ASP A O 1
ATOM 618 N N . PRO A 1 82 ? -6.133 0.782 -8.586 1 84.56 82 PRO A N 1
ATOM 619 C CA . PRO A 1 82 ? -7.176 1.809 -8.531 1 84.56 82 PRO A CA 1
ATOM 620 C C . PRO A 1 82 ? -7.691 2.203 -9.914 1 84.56 82 PRO A C 1
ATOM 622 O O . PRO A 1 82 ? -8.742 2.844 -10.023 1 84.56 82 PRO A O 1
ATOM 625 N N . VAL A 1 83 ? -7.043 1.874 -11.023 1 84.81 83 VAL A N 1
ATOM 626 C CA . VAL A 1 83 ? -7.477 2.277 -12.352 1 84.81 83 VAL A CA 1
ATOM 627 C C . VAL A 1 83 ? -8.375 1.198 -12.953 1 84.81 83 VAL A C 1
ATOM 629 O O . VAL A 1 83 ? -8.961 1.393 -14.023 1 84.81 83 VAL A O 1
ATOM 632 N N . ARG A 1 84 ? -8.391 0.017 -12.242 1 91.75 84 ARG A N 1
ATOM 633 C CA . ARG A 1 84 ? -9.203 -1.084 -12.758 1 91.75 84 ARG A CA 1
ATOM 634 C C . ARG A 1 84 ? -10.688 -0.747 -12.703 1 91.75 84 ARG A C 1
ATOM 636 O O . ARG A 1 84 ? -11.18 -0.255 -11.68 1 91.75 84 ARG A O 1
ATOM 643 N N . LYS A 1 85 ? -11.445 -1.012 -13.805 1 89.31 85 LYS A N 1
ATOM 644 C CA . LYS A 1 85 ? -12.859 -0.655 -13.867 1 89.31 85 LYS A CA 1
ATOM 645 C C . LYS A 1 85 ? -13.711 -1.857 -14.258 1 89.31 85 LYS A C 1
ATOM 647 O O . LYS A 1 85 ? -14.805 -1.698 -14.805 1 89.31 85 LYS A O 1
ATOM 652 N N . THR A 1 86 ? -13.383 -3.016 -13.914 1 94.62 86 THR A N 1
ATOM 653 C CA . THR A 1 86 ? -14.164 -4.199 -14.258 1 94.62 86 THR A CA 1
ATOM 654 C C . THR A 1 86 ? -15.195 -4.5 -13.164 1 94.62 86 THR A C 1
ATOM 656 O O . THR A 1 86 ? -15 -4.137 -12.008 1 94.62 86 THR A O 1
ATOM 659 N N . LYS A 1 87 ? -16.297 -5.145 -13.516 1 95.5 87 LYS A N 1
ATOM 660 C CA . LYS A 1 87 ? -17.344 -5.539 -12.57 1 95.5 87 LYS A CA 1
ATOM 661 C C . LYS A 1 87 ? -16.781 -6.449 -11.484 1 95.5 87 LYS A C 1
ATOM 663 O O . LYS A 1 87 ? -17.141 -6.312 -10.312 1 95.5 87 LYS A O 1
ATOM 668 N N . VAL A 1 88 ? -15.867 -7.336 -11.836 1 95.75 88 VAL A N 1
ATOM 669 C CA . VAL A 1 88 ? -15.32 -8.289 -10.875 1 95.75 88 VAL A CA 1
ATOM 670 C C . VAL A 1 88 ? -14.492 -7.543 -9.828 1 95.75 88 VAL A C 1
ATOM 672 O O . VAL A 1 88 ? -14.531 -7.887 -8.648 1 95.75 88 VAL A O 1
ATOM 675 N N . TRP A 1 89 ? -13.766 -6.59 -10.258 1 95.62 89 TRP A N 1
ATOM 676 C CA . TRP A 1 89 ? -13 -5.781 -9.32 1 95.62 89 TRP A CA 1
ATOM 677 C C . TRP A 1 89 ? -13.922 -5.035 -8.359 1 95.62 89 TRP A C 1
ATOM 679 O O . TRP A 1 89 ? -13.688 -5.012 -7.148 1 95.62 89 TRP A O 1
ATOM 689 N N . ASP A 1 90 ? -15.016 -4.461 -8.883 1 94.94 90 ASP A N 1
ATOM 690 C CA . ASP A 1 90 ? -15.992 -3.754 -8.062 1 94.94 90 ASP A CA 1
ATOM 691 C C . ASP A 1 90 ? -16.641 -4.699 -7.051 1 94.94 90 ASP A C 1
ATOM 693 O O . ASP A 1 90 ? -16.812 -4.344 -5.883 1 94.94 90 ASP A O 1
ATOM 697 N N . ASP A 1 91 ? -17 -5.883 -7.547 1 96.12 91 ASP A N 1
ATOM 698 C CA . ASP A 1 91 ? -17.594 -6.883 -6.664 1 96.12 91 ASP A CA 1
ATOM 699 C C . ASP A 1 91 ? -16.641 -7.273 -5.543 1 96.12 91 ASP A C 1
ATOM 701 O O . ASP A 1 91 ? -17.062 -7.426 -4.391 1 96.12 91 ASP A O 1
ATOM 705 N N . LEU A 1 92 ? -15.406 -7.465 -5.879 1 97.06 92 LEU A N 1
ATOM 706 C CA . LEU A 1 92 ? -14.406 -7.836 -4.879 1 97.06 92 LEU A CA 1
ATOM 707 C C . LEU A 1 92 ? -14.25 -6.738 -3.836 1 97.06 92 LEU A C 1
ATOM 709 O O . LEU A 1 92 ? -14.234 -7.016 -2.635 1 97.06 92 LEU A O 1
ATOM 713 N N . LYS A 1 93 ? -14.117 -5.484 -4.281 1 96.25 93 LYS A N 1
ATOM 714 C CA . LYS A 1 93 ? -14 -4.359 -3.359 1 96.25 93 LYS A CA 1
ATOM 715 C C . LYS A 1 93 ? -15.148 -4.34 -2.359 1 96.25 93 LYS A C 1
ATOM 717 O O . LYS A 1 93 ? -14.938 -4.141 -1.162 1 96.25 93 LYS A O 1
ATOM 722 N N . GLU A 1 94 ? -16.344 -4.539 -2.84 1 95.75 94 GLU A N 1
ATOM 723 C CA . GLU A 1 94 ? -17.531 -4.547 -1.985 1 95.75 94 GLU A CA 1
ATOM 724 C C . GLU A 1 94 ? -17.469 -5.691 -0.977 1 95.75 94 GLU A C 1
ATOM 726 O O . GLU A 1 94 ? -17.75 -5.492 0.208 1 95.75 94 GLU A O 1
ATOM 731 N N . ALA A 1 95 ? -17.078 -6.883 -1.476 1 96.88 95 ALA A N 1
ATOM 732 C CA . ALA A 1 95 ? -17 -8.047 -0.601 1 96.88 95 ALA A CA 1
ATOM 733 C C . ALA A 1 95 ? -15.938 -7.844 0.484 1 96.88 95 ALA A C 1
ATOM 735 O O . ALA A 1 95 ? -16.172 -8.172 1.65 1 96.88 95 ALA A O 1
ATOM 736 N N . LEU A 1 96 ? -14.82 -7.316 0.103 1 97.75 96 LEU A N 1
ATOM 737 C CA . LEU A 1 96 ? -13.742 -7.051 1.044 1 97.75 96 LEU A CA 1
ATOM 738 C C . LEU A 1 96 ? -14.172 -6.039 2.098 1 97.75 96 LEU A C 1
ATOM 740 O O . LEU A 1 96 ? -13.922 -6.23 3.289 1 97.75 96 LEU A O 1
ATOM 744 N N . GLY A 1 97 ? -14.781 -4.941 1.646 1 95.44 97 GLY A N 1
ATOM 745 C CA . GLY A 1 97 ? -15.273 -3.934 2.57 1 95.44 97 GLY A CA 1
ATOM 746 C C . GLY A 1 97 ? -16.266 -4.484 3.584 1 95.44 97 GLY A C 1
ATOM 747 O O . GLY A 1 97 ? -16.156 -4.191 4.777 1 95.44 97 GLY A O 1
ATOM 748 N N . THR A 1 98 ? -17.188 -5.285 3.104 1 95.25 98 THR A N 1
ATOM 749 C CA . THR A 1 98 ? -18.203 -5.891 3.971 1 95.25 98 THR A CA 1
ATOM 750 C C . THR A 1 98 ? -17.547 -6.812 4.996 1 95.25 98 THR A C 1
ATOM 752 O O . THR A 1 98 ? -17.859 -6.754 6.184 1 95.25 98 THR A O 1
ATOM 755 N N . ALA A 1 99 ? -16.609 -7.641 4.516 1 96.44 99 ALA A N 1
ATOM 756 C CA . ALA A 1 99 ? -15.922 -8.57 5.402 1 96.44 99 ALA A CA 1
ATOM 757 C C . ALA A 1 99 ? -15.141 -7.828 6.48 1 96.44 99 ALA A C 1
ATOM 759 O O . ALA A 1 99 ? -15.148 -8.219 7.648 1 96.44 99 ALA A O 1
ATOM 760 N N . ARG A 1 100 ? -14.484 -6.734 6.125 1 96.06 100 ARG A N 1
ATOM 761 C CA . ARG A 1 100 ? -13.711 -5.941 7.074 1 96.06 100 ARG A CA 1
ATOM 762 C C . ARG A 1 100 ? -14.617 -5.27 8.094 1 96.06 100 ARG A C 1
ATOM 764 O O . ARG A 1 100 ? -14.336 -5.297 9.297 1 96.06 100 ARG A O 1
ATOM 771 N N . GLN A 1 101 ? -15.672 -4.652 7.645 1 92.06 101 GLN A N 1
ATOM 772 C CA . GLN A 1 101 ? -16.594 -3.906 8.5 1 92.06 101 GLN A CA 1
ATOM 773 C C . GLN A 1 101 ? -17.266 -4.824 9.508 1 92.06 101 GLN A C 1
ATOM 775 O O . GLN A 1 101 ? -17.578 -4.41 10.633 1 92.06 101 GLN A O 1
ATOM 780 N N . ARG A 1 102 ? -17.438 -6.074 9.109 1 92.75 102 ARG A N 1
ATOM 781 C CA . ARG A 1 102 ? -18.047 -7.059 10 1 92.75 102 ARG A CA 1
ATOM 782 C C . ARG A 1 102 ? -17.031 -7.602 10.992 1 92.75 102 ARG A C 1
ATOM 784 O O . ARG A 1 102 ? -17.375 -8.383 11.883 1 92.75 102 ARG A O 1
ATOM 791 N N . GLY A 1 103 ? -15.789 -7.227 10.836 1 92.25 103 GLY A N 1
ATOM 792 C CA . GLY A 1 103 ? -14.742 -7.672 11.742 1 92.25 103 GLY A CA 1
ATOM 793 C C . GLY A 1 103 ? -14.273 -9.086 11.461 1 92.25 103 GLY A C 1
ATOM 794 O O . GLY A 1 103 ? -13.633 -9.711 12.312 1 92.25 103 GLY A O 1
ATOM 795 N N . LEU A 1 104 ? -14.516 -9.664 10.289 1 90.81 104 LEU A N 1
ATOM 796 C CA . LEU A 1 104 ? -14.227 -11.047 9.945 1 90.81 104 LEU A CA 1
ATOM 797 C C . LEU A 1 104 ? -12.844 -11.18 9.305 1 90.81 104 LEU A C 1
ATOM 799 O O . LEU A 1 104 ? -12.211 -12.234 9.391 1 90.81 104 LEU A O 1
ATOM 803 N N . THR A 1 105 ? -12.453 -10.133 8.656 1 96.75 105 THR A N 1
ATOM 804 C CA . THR A 1 105 ? -11.25 -10.203 7.832 1 96.75 105 THR A CA 1
ATOM 805 C C . THR A 1 105 ? -10.398 -8.953 8.023 1 96.75 105 THR A C 1
ATOM 807 O O . THR A 1 105 ? -10.906 -7.828 7.973 1 96.75 105 THR A O 1
ATOM 810 N N . ALA A 1 106 ? -9.141 -9.109 8.375 1 97.69 106 ALA A N 1
ATOM 811 C CA . ALA A 1 106 ? -8.203 -7.996 8.266 1 97.69 106 ALA A CA 1
ATOM 812 C C . ALA A 1 106 ? -7.816 -7.742 6.809 1 97.69 106 ALA A C 1
ATOM 814 O O . ALA A 1 106 ? -7.387 -8.656 6.105 1 97.69 106 ALA A O 1
ATOM 815 N N . LEU A 1 107 ? -8 -6.566 6.355 1 98.19 107 LEU A N 1
ATOM 816 C CA . LEU A 1 107 ? -7.77 -6.227 4.957 1 98.19 107 LEU A CA 1
ATOM 817 C C . LEU A 1 107 ? -6.48 -5.426 4.797 1 98.19 107 LEU A C 1
ATOM 819 O O . LEU A 1 107 ? -6.348 -4.336 5.359 1 98.19 107 LEU A O 1
ATOM 823 N N . HIS A 1 108 ? -5.562 -5.988 4.059 1 98.44 108 HIS A N 1
ATOM 824 C CA . HIS A 1 108 ? -4.301 -5.348 3.711 1 98.44 108 HIS A CA 1
ATOM 825 C C . HIS A 1 108 ? -4.258 -4.98 2.23 1 98.44 108 HIS A C 1
ATOM 827 O O . HIS A 1 108 ? -4.496 -5.832 1.37 1 98.44 108 HIS A O 1
ATOM 833 N N . THR A 1 109 ? -3.953 -3.744 1.96 1 97.75 109 THR A N 1
ATOM 834 C CA . THR A 1 109 ? -4.016 -3.258 0.586 1 97.75 109 THR A CA 1
ATOM 835 C C . THR A 1 109 ? -2.629 -2.852 0.092 1 97.75 109 THR A C 1
ATOM 837 O O . THR A 1 109 ? -2.473 -1.814 -0.554 1 97.75 109 THR A O 1
ATOM 840 N N . ALA A 1 110 ? -1.637 -3.594 0.463 1 96.94 110 ALA A N 1
ATOM 841 C CA . ALA A 1 110 ? -0.26 -3.494 -0.015 1 96.94 110 ALA A CA 1
ATOM 842 C C . ALA A 1 110 ? 0.338 -4.875 -0.258 1 96.94 110 ALA A C 1
ATOM 844 O O . ALA A 1 110 ? 0.207 -5.773 0.58 1 96.94 110 ALA A O 1
ATOM 845 N N . LEU A 1 111 ? 0.89 -5.004 -1.36 1 97.94 111 LEU A N 1
ATOM 846 C CA . LEU A 1 111 ? 1.529 -6.262 -1.726 1 97.94 111 LEU A CA 1
ATOM 847 C C . LEU A 1 111 ? 2.713 -6.02 -2.656 1 97.94 111 LEU A C 1
ATOM 849 O O . LEU A 1 111 ? 2.566 -6.07 -3.879 1 97.94 111 LEU A O 1
ATOM 853 N N . ASN A 1 112 ? 3.857 -5.781 -2.072 1 98.06 112 ASN A N 1
ATOM 854 C CA . ASN A 1 112 ? 5.07 -5.516 -2.836 1 98.06 112 ASN A CA 1
ATOM 855 C C . ASN A 1 112 ? 6.32 -5.902 -2.053 1 98.06 112 ASN A C 1
ATOM 857 O O . ASN A 1 112 ? 6.227 -6.41 -0.935 1 98.06 112 ASN A O 1
ATOM 861 N N . SER A 1 113 ? 7.438 -5.66 -2.562 1 98.06 113 SER A N 1
ATOM 862 C CA . SER A 1 113 ? 8.68 -6.219 -2.041 1 98.06 113 SER A CA 1
ATOM 863 C C . SER A 1 113 ? 9.102 -5.523 -0.752 1 98.06 113 SER A C 1
ATOM 865 O O . SER A 1 113 ? 10.016 -5.98 -0.063 1 98.06 113 SER A O 1
ATOM 867 N N . THR A 1 114 ? 8.359 -4.441 -0.33 1 96.75 114 THR A N 1
ATOM 868 C CA . THR A 1 114 ? 8.703 -3.73 0.898 1 96.75 114 THR A CA 1
ATOM 869 C C . THR A 1 114 ? 7.512 -3.699 1.854 1 96.75 114 THR A C 1
ATOM 871 O O . THR A 1 114 ? 7.688 -3.59 3.07 1 96.75 114 THR A O 1
ATOM 874 N N . ASP A 1 115 ? 6.336 -3.674 1.308 1 96.12 115 ASP A N 1
ATOM 875 C CA . ASP A 1 115 ? 5.09 -3.674 2.068 1 96.12 115 ASP A CA 1
ATOM 876 C C . ASP A 1 115 ? 4.133 -4.742 1.551 1 96.12 115 ASP A C 1
ATOM 878 O O . ASP A 1 115 ? 3.59 -4.617 0.449 1 96.12 115 ASP A O 1
ATOM 882 N N . PRO A 1 116 ? 4.043 -5.934 2.229 1 96.56 116 PRO A N 1
ATOM 883 C CA . PRO A 1 116 ? 4.594 -6.25 3.549 1 96.56 116 PRO A CA 1
ATOM 884 C C . PRO A 1 116 ? 5.988 -6.871 3.475 1 96.56 116 PRO A C 1
ATOM 886 O O . PRO A 1 116 ? 6.582 -7.191 4.508 1 96.56 116 PRO A O 1
ATOM 889 N N . ALA A 1 117 ? 6.555 -7.074 2.34 1 96.94 117 ALA A N 1
ATOM 890 C CA . ALA A 1 117 ? 7.828 -7.75 2.117 1 96.94 117 ALA A CA 1
ATOM 891 C C . ALA A 1 117 ? 7.719 -9.242 2.422 1 96.94 117 ALA A C 1
ATOM 893 O O . ALA A 1 117 ? 7.887 -10.078 1.53 1 96.94 117 ALA A O 1
ATOM 894 N N . THR A 1 118 ? 7.355 -9.539 3.713 1 98.31 118 THR A N 1
ATOM 895 C CA . THR A 1 118 ? 7.207 -10.93 4.129 1 98.31 118 THR A CA 1
ATOM 896 C C . THR A 1 118 ? 6 -11.094 5.051 1 98.31 118 THR A C 1
ATOM 898 O O . THR A 1 118 ? 5.73 -10.234 5.891 1 98.31 118 THR A O 1
ATOM 901 N N . VAL A 1 119 ? 5.262 -12.109 4.883 1 98.62 119 VAL A N 1
ATOM 902 C CA . VAL A 1 119 ? 4.211 -12.547 5.793 1 98.62 119 VAL A CA 1
ATOM 903 C C . VAL A 1 119 ? 4.52 -13.953 6.305 1 98.62 119 VAL A C 1
ATOM 905 O O . VAL A 1 119 ? 4.68 -14.883 5.512 1 98.62 119 VAL A O 1
ATOM 908 N N . THR A 1 120 ? 4.645 -14.102 7.582 1 98.75 120 THR A N 1
ATOM 909 C CA . THR A 1 120 ? 4.961 -15.391 8.195 1 98.75 120 THR A CA 1
ATOM 910 C C . THR A 1 120 ? 3.803 -15.875 9.062 1 98.75 120 THR A C 1
ATOM 912 O O . THR A 1 120 ? 3.322 -15.141 9.93 1 98.75 120 THR A O 1
ATOM 915 N N . LEU A 1 121 ? 3.279 -16.953 8.797 1 98.56 121 LEU A N 1
ATOM 916 C CA . LEU A 1 121 ? 2.268 -17.656 9.578 1 98.56 121 LEU A CA 1
ATOM 917 C C . LEU A 1 121 ? 2.789 -19.016 10.047 1 98.56 121 LEU A C 1
ATOM 919 O O . LEU A 1 121 ? 2.723 -20 9.305 1 98.56 121 LEU A O 1
ATOM 923 N N . ARG A 1 122 ? 3.346 -19.016 11.273 1 97.81 122 ARG A N 1
ATOM 924 C CA . ARG A 1 122 ? 4.023 -20.188 11.812 1 97.81 122 ARG A CA 1
ATOM 925 C C . ARG A 1 122 ? 5.168 -20.625 10.906 1 97.81 122 ARG A C 1
ATOM 927 O O . ARG A 1 122 ? 6.086 -19.844 10.641 1 97.81 122 ARG A O 1
ATOM 934 N N . SER A 1 123 ? 5.066 -21.766 10.305 1 98.19 123 SER A N 1
ATOM 935 C CA . SER A 1 123 ? 6.184 -22.297 9.516 1 98.19 123 SER A CA 1
ATOM 936 C C . SER A 1 123 ? 6.168 -21.734 8.102 1 98.19 123 SER A C 1
ATOM 938 O O . SER A 1 123 ? 7.156 -21.828 7.375 1 98.19 123 SER A O 1
ATOM 940 N N . ILE A 1 124 ? 5.016 -21.188 7.637 1 98.75 124 ILE A N 1
ATOM 941 C CA . ILE A 1 124 ? 4.816 -20.734 6.262 1 98.75 124 ILE A CA 1
ATOM 942 C C . ILE A 1 124 ? 5.23 -19.281 6.137 1 98.75 124 ILE A C 1
ATOM 944 O O . ILE A 1 124 ? 4.742 -18.422 6.875 1 98.75 124 ILE A O 1
ATOM 948 N N . THR A 1 125 ? 6.172 -19.016 5.266 1 98.81 125 THR A N 1
ATOM 949 C CA . THR A 1 125 ? 6.562 -17.641 4.977 1 98.81 125 THR A CA 1
ATOM 950 C C . THR A 1 125 ? 6.387 -17.328 3.494 1 98.81 125 THR A C 1
ATOM 952 O O . THR A 1 125 ? 6.867 -18.062 2.637 1 98.81 125 THR A O 1
ATOM 955 N N . LEU A 1 126 ? 5.676 -16.344 3.188 1 98.88 126 LEU A N 1
ATOM 956 C CA . LEU A 1 126 ? 5.582 -15.797 1.837 1 98.88 126 LEU A CA 1
ATOM 957 C C . LEU A 1 126 ? 6.34 -14.477 1.727 1 98.88 126 LEU A C 1
ATOM 959 O O . LEU A 1 126 ? 6.008 -13.508 2.406 1 98.88 126 LEU A O 1
ATOM 963 N N . GLU A 1 127 ? 7.352 -14.484 0.975 1 98.88 127 GLU A N 1
ATOM 964 C CA . GLU A 1 127 ? 8.07 -13.266 0.621 1 98.88 127 GLU A CA 1
ATOM 965 C C . GLU A 1 127 ? 7.57 -12.695 -0.704 1 98.88 127 GLU A C 1
ATOM 967 O O . GLU A 1 127 ? 7.551 -13.398 -1.718 1 98.88 127 GLU A O 1
ATOM 972 N N . VAL A 1 128 ? 7.129 -11.469 -0.707 1 98.88 128 VAL A N 1
ATOM 973 C CA . VAL A 1 128 ? 6.75 -10.805 -1.947 1 98.88 128 VAL A CA 1
ATOM 974 C C . VAL A 1 128 ? 7.996 -10.242 -2.633 1 98.88 128 VAL A C 1
ATOM 976 O O . VAL A 1 128 ? 8.633 -9.32 -2.117 1 98.88 128 VAL A O 1
ATOM 979 N N . VAL A 1 129 ? 8.32 -10.727 -3.773 1 98.81 129 VAL A N 1
ATOM 980 C CA . VAL A 1 129 ? 9.586 -10.336 -4.383 1 98.81 129 VAL A CA 1
ATOM 981 C C . VAL A 1 129 ? 9.328 -9.344 -5.516 1 98.81 129 VAL A C 1
ATOM 983 O O . VAL A 1 129 ? 10.258 -8.711 -6.016 1 98.81 129 VAL A O 1
ATOM 986 N N . SER A 1 130 ? 8.109 -9.242 -5.965 1 98.5 130 SER A N 1
ATOM 987 C CA . SER A 1 130 ? 7.586 -8.273 -6.926 1 98.5 130 SER A CA 1
ATOM 988 C C . SER A 1 130 ? 6.129 -7.93 -6.633 1 98.5 130 SER A C 1
ATOM 990 O O . SER A 1 130 ? 5.387 -8.758 -6.105 1 98.5 130 SER A O 1
ATOM 992 N N . PRO A 1 131 ? 5.742 -6.711 -6.969 1 98.19 131 PRO A N 1
ATOM 993 C CA . PRO A 1 131 ? 6.422 -5.582 -7.609 1 98.19 131 PRO A CA 1
ATOM 994 C C . PRO A 1 131 ? 7.332 -4.82 -6.645 1 98.19 131 PRO A C 1
ATOM 996 O O . PRO A 1 131 ? 7.223 -4.988 -5.426 1 98.19 131 PRO A O 1
ATOM 999 N N . SER A 1 132 ? 8.281 -4.062 -7.164 1 97.31 132 SER A N 1
ATOM 1000 C CA . SER A 1 132 ? 9.086 -3.137 -6.375 1 97.31 132 SER A CA 1
ATOM 1001 C C . SER A 1 132 ? 8.273 -1.91 -5.969 1 97.31 132 SER A C 1
ATOM 1003 O O . SER A 1 132 ? 7.203 -1.656 -6.523 1 97.31 132 SER A O 1
ATOM 1005 N N . PRO A 1 133 ? 8.758 -1.17 -5.012 1 96.88 133 PRO A N 1
ATOM 1006 C CA . PRO A 1 133 ? 8.047 0.058 -4.637 1 96.88 133 PRO A CA 1
ATOM 1007 C C . PRO A 1 133 ? 7.91 1.037 -5.797 1 96.88 133 PRO A C 1
ATOM 1009 O O . PRO A 1 133 ? 6.906 1.746 -5.895 1 96.88 133 PRO A O 1
ATOM 1012 N N . GLU A 1 134 ? 8.938 1.124 -6.707 1 96 134 GLU A N 1
ATOM 1013 C CA . GLU A 1 134 ? 8.867 1.998 -7.871 1 96 134 GLU A CA 1
ATOM 1014 C C . GLU A 1 134 ? 7.707 1.611 -8.789 1 96 134 GLU A C 1
ATOM 1016 O O . GLU A 1 134 ? 7.004 2.48 -9.305 1 96 134 GLU A O 1
ATOM 1021 N N . MET A 1 135 ? 7.559 0.313 -8.922 1 96.38 135 MET A N 1
ATOM 1022 C CA . MET A 1 135 ? 6.461 -0.186 -9.75 1 96.38 135 MET A CA 1
ATOM 1023 C C . MET A 1 135 ? 5.113 0.182 -9.133 1 96.38 135 MET A C 1
ATOM 1025 O O . MET A 1 135 ? 4.172 0.52 -9.852 1 96.38 135 MET A O 1
ATOM 1029 N N . VAL A 1 136 ? 5.027 0.109 -7.805 1 96.06 136 VAL A N 1
ATOM 1030 C CA . VAL A 1 136 ? 3.799 0.434 -7.086 1 96.06 136 VAL A CA 1
ATOM 1031 C C . VAL A 1 136 ? 3.479 1.917 -7.258 1 96.06 136 VAL A C 1
ATOM 1033 O O . VAL A 1 136 ? 2.332 2.283 -7.527 1 96.06 136 VAL A O 1
ATOM 1036 N N . LEU A 1 137 ? 4.441 2.809 -7.125 1 94.88 137 LEU A N 1
ATOM 1037 C CA . LEU A 1 137 ? 4.246 4.246 -7.262 1 94.88 137 LEU A CA 1
ATOM 1038 C C . LEU A 1 137 ? 3.775 4.602 -8.664 1 94.88 137 LEU A C 1
ATOM 1040 O O . LEU A 1 137 ? 3.004 5.547 -8.852 1 94.88 137 LEU A O 1
ATOM 1044 N N . SER A 1 138 ? 4.258 3.873 -9.625 1 93.06 138 SER A N 1
ATOM 1045 C CA . SER A 1 138 ? 3.865 4.105 -11.016 1 93.06 138 SER A CA 1
ATOM 1046 C C . SER A 1 138 ? 2.525 3.447 -11.328 1 93.06 138 SER A C 1
ATOM 1048 O O . SER A 1 138 ? 1.581 4.117 -11.742 1 93.06 138 SER A O 1
ATOM 1050 N N . GLY A 1 139 ? 2.438 2.207 -10.953 1 91.19 139 GLY A N 1
ATOM 1051 C CA . GLY A 1 139 ? 1.188 1.48 -11.117 1 91.19 139 GLY A CA 1
ATOM 1052 C C . GLY A 1 139 ? 0.906 1.096 -12.555 1 91.19 139 GLY A C 1
ATOM 1053 O O . GLY A 1 139 ? 1.611 1.531 -13.469 1 91.19 139 GLY A O 1
ATOM 1054 N N . PRO A 1 140 ? -0.071 0.232 -12.789 1 91.56 140 PRO A N 1
ATOM 1055 C CA . PRO A 1 140 ? -0.471 -0.162 -14.141 1 91.56 140 PRO A CA 1
ATOM 1056 C C . PRO A 1 140 ? -0.925 1.022 -14.992 1 91.56 140 PRO A C 1
ATOM 1058 O O . PRO A 1 140 ? -1.591 1.93 -14.484 1 91.56 140 PRO A O 1
ATOM 1061 N N . GLY A 1 141 ? -0.594 0.977 -16.312 1 87.06 141 GLY A N 1
ATOM 1062 C CA . GLY A 1 141 ? -0.986 2.041 -17.219 1 87.06 141 GLY A CA 1
ATOM 1063 C C . GLY A 1 141 ? 0.038 3.156 -17.312 1 87.06 141 GLY A C 1
ATOM 1064 O O . GLY A 1 141 ? -0.047 4.016 -18.203 1 87.06 141 GLY A O 1
ATOM 1065 N N . SER A 1 142 ? 0.977 3.158 -16.391 1 89.12 142 SER A N 1
ATOM 1066 C CA . SER A 1 142 ? 2.027 4.172 -16.391 1 89.12 142 SER A CA 1
ATOM 1067 C C . SER A 1 142 ? 3.322 3.625 -16.984 1 89.12 142 SER A C 1
ATOM 1069 O O . SER A 1 142 ? 3.367 2.484 -17.438 1 89.12 142 SER A O 1
ATOM 1071 N N . THR A 1 143 ? 4.316 4.477 -17.031 1 89.62 143 THR A N 1
ATOM 1072 C CA . THR A 1 143 ? 5.613 4.086 -17.578 1 89.62 143 THR A CA 1
ATOM 1073 C C . THR A 1 143 ? 6.688 4.137 -16.484 1 89.62 143 THR A C 1
ATOM 1075 O O . THR A 1 143 ? 6.695 5.043 -15.656 1 89.62 143 THR A O 1
ATOM 1078 N N . LEU A 1 144 ? 7.488 3.211 -16.438 1 89.62 144 LEU A N 1
ATOM 1079 C CA . LEU A 1 144 ? 8.664 3.146 -15.586 1 89.62 144 LEU A CA 1
ATOM 1080 C C . LEU A 1 144 ? 9.883 2.672 -16.375 1 89.62 144 LEU A C 1
ATOM 1082 O O . LEU A 1 144 ? 9.844 1.628 -17.031 1 89.62 144 LEU A O 1
ATOM 1086 N N . ALA A 1 145 ? 10.945 3.439 -16.297 1 84.5 145 ALA A N 1
ATOM 1087 C CA . ALA A 1 145 ? 12.195 3.107 -16.984 1 84.5 145 ALA A CA 1
ATOM 1088 C C . ALA A 1 145 ? 11.961 2.791 -18.453 1 84.5 145 ALA A C 1
ATOM 1090 O O . ALA A 1 145 ? 12.5 1.815 -18.984 1 84.5 145 ALA A O 1
ATOM 1091 N N . GLY A 1 146 ? 11.047 3.484 -19.094 1 86.5 146 GLY A N 1
ATOM 1092 C CA . GLY A 1 146 ? 10.789 3.379 -20.516 1 86.5 146 GLY A CA 1
ATOM 1093 C C . GLY A 1 146 ? 9.812 2.271 -20.859 1 86.5 146 GLY A C 1
ATOM 1094 O O . GLY A 1 146 ? 9.484 2.072 -22.031 1 86.5 146 GLY A O 1
ATOM 1095 N N . HIS A 1 147 ? 9.281 1.559 -19.875 1 90.75 147 HIS A N 1
ATOM 1096 C CA . HIS A 1 147 ? 8.359 0.457 -20.109 1 90.75 147 HIS A CA 1
ATOM 1097 C C . HIS A 1 147 ? 6.957 0.798 -19.609 1 90.75 147 HIS A C 1
ATOM 1099 O O . HIS A 1 147 ? 6.805 1.393 -18.531 1 90.75 147 HIS A O 1
ATOM 1105 N N . THR A 1 148 ? 6 0.485 -20.359 1 91.25 148 THR A N 1
ATOM 1106 C CA . THR A 1 148 ? 4.621 0.598 -19.891 1 91.25 148 THR A CA 1
ATOM 1107 C C . THR A 1 148 ? 4.273 -0.55 -18.953 1 91.25 148 THR A C 1
ATOM 1109 O O . THR A 1 148 ? 4.492 -1.719 -19.281 1 91.25 148 THR A O 1
ATOM 1112 N N . LEU A 1 149 ? 3.779 -0.197 -17.859 1 94.62 149 LEU A N 1
ATOM 1113 C CA . LEU A 1 149 ? 3.4 -1.204 -16.8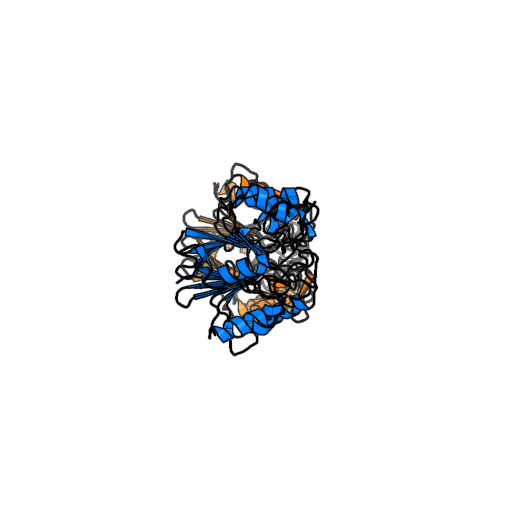75 1 94.62 149 LEU A CA 1
ATOM 1114 C C . LEU A 1 149 ? 1.949 -1.634 -17.062 1 94.62 149 LEU A C 1
ATOM 1116 O O . LEU A 1 149 ? 1.084 -0.803 -17.359 1 94.62 149 LEU A O 1
ATOM 1120 N N . THR A 1 150 ? 1.7 -2.906 -16.969 1 94.81 150 THR A N 1
ATOM 1121 C CA . THR A 1 150 ? 0.358 -3.477 -17 1 94.81 150 THR A CA 1
ATOM 1122 C C . THR A 1 150 ? 0.033 -4.141 -15.656 1 94.81 150 THR A C 1
ATOM 1124 O O . THR A 1 150 ? 0.886 -4.211 -14.773 1 94.81 150 THR A O 1
ATOM 1127 N N . ALA A 1 151 ? -1.208 -4.543 -15.531 1 95.44 151 ALA A N 1
ATOM 1128 C CA . ALA A 1 151 ? -1.574 -5.309 -14.344 1 95.44 151 ALA A CA 1
ATOM 1129 C C . ALA A 1 151 ? -0.695 -6.547 -14.195 1 95.44 151 ALA A C 1
ATOM 1131 O O . ALA A 1 151 ? -0.299 -6.902 -13.086 1 95.44 151 ALA A O 1
ATOM 1132 N N . ASN A 1 152 ? -0.379 -7.207 -15.336 1 97.44 152 ASN A N 1
ATOM 1133 C CA . ASN A 1 152 ? 0.5 -8.375 -15.328 1 97.44 152 ASN A CA 1
ATOM 1134 C C . ASN A 1 152 ? 1.907 -8.008 -14.859 1 97.44 152 ASN A C 1
ATOM 1136 O O . ASN A 1 152 ? 2.504 -8.719 -14.055 1 97.44 152 ASN A O 1
ATOM 1140 N N . THR A 1 153 ? 2.41 -6.859 -15.352 1 97.62 153 THR A N 1
ATOM 1141 C CA . THR A 1 153 ? 3.734 -6.395 -14.961 1 97.62 153 THR A CA 1
ATOM 1142 C C . THR A 1 153 ? 3.824 -6.246 -13.445 1 97.62 153 THR A C 1
ATOM 1144 O O . THR A 1 153 ? 4.848 -6.578 -12.844 1 97.62 153 THR A O 1
ATOM 1147 N N . ASN A 1 154 ? 2.707 -5.797 -12.852 1 97.06 154 ASN A N 1
ATOM 1148 C CA . ASN A 1 154 ? 2.682 -5.457 -11.438 1 97.06 154 ASN A CA 1
ATOM 1149 C C . ASN A 1 154 ? 2.176 -6.621 -10.586 1 97.06 154 ASN A C 1
ATOM 1151 O O . ASN A 1 154 ? 1.925 -6.461 -9.391 1 97.06 154 ASN A O 1
ATOM 1155 N N . SER A 1 155 ? 1.979 -7.805 -11.148 1 97.94 155 SER A N 1
ATOM 1156 C CA . SER A 1 155 ? 1.466 -8.922 -10.359 1 97.94 155 SER A CA 1
ATOM 1157 C C . SER A 1 155 ? 2.42 -9.281 -9.227 1 97.94 155 SER A C 1
ATOM 1159 O O . SER A 1 155 ? 3.641 -9.219 -9.391 1 97.94 155 SER A O 1
ATOM 1161 N N . ALA A 1 156 ? 1.893 -9.648 -8.117 1 98.81 156 ALA A N 1
ATOM 1162 C CA . ALA A 1 156 ? 2.725 -10.047 -6.98 1 98.81 156 ALA A CA 1
ATOM 1163 C C . ALA A 1 156 ? 3.309 -11.438 -7.188 1 98.81 156 ALA A C 1
ATOM 1165 O O . ALA A 1 156 ? 2.588 -12.375 -7.547 1 98.81 156 ALA A O 1
ATOM 1166 N N . VAL A 1 157 ? 4.578 -11.531 -7.066 1 98.94 157 VAL A N 1
ATOM 1167 C CA . VAL A 1 157 ? 5.305 -12.797 -7.129 1 98.94 157 VAL A CA 1
ATOM 1168 C C . VAL A 1 157 ? 5.723 -13.227 -5.727 1 98.94 157 VAL A C 1
ATOM 1170 O O . VAL A 1 157 ? 6.234 -12.406 -4.949 1 98.94 157 VAL A O 1
ATOM 1173 N N . PHE A 1 158 ? 5.535 -14.477 -5.371 1 98.88 158 PHE A N 1
ATOM 1174 C CA . PHE A 1 158 ? 5.758 -14.945 -4.012 1 98.88 158 PHE A CA 1
ATOM 1175 C C . PHE A 1 158 ? 6.84 -16.016 -3.979 1 98.88 158 PHE A C 1
ATOM 1177 O O . PHE A 1 158 ? 6.785 -16.984 -4.738 1 98.88 158 PHE A O 1
ATOM 1184 N N . LEU A 1 159 ? 7.805 -15.828 -3.184 1 98.88 159 LEU A N 1
ATOM 1185 C CA . LEU A 1 159 ? 8.711 -16.891 -2.789 1 98.88 159 LEU A CA 1
ATOM 1186 C C . LEU A 1 159 ? 8.242 -17.562 -1.503 1 98.88 159 LEU A C 1
ATOM 1188 O O . LEU A 1 159 ? 8.164 -16.922 -0.454 1 98.88 159 LEU A O 1
ATOM 1192 N N . LEU A 1 160 ? 7.879 -18.781 -1.593 1 98.88 160 LEU A N 1
ATOM 1193 C CA . LEU A 1 160 ? 7.348 -19.547 -0.479 1 98.88 160 LEU A CA 1
ATOM 1194 C C . LEU A 1 160 ? 8.461 -20.312 0.237 1 98.88 160 LEU A C 1
ATOM 1196 O O . LEU A 1 160 ? 9.25 -21.016 -0.4 1 98.88 160 LEU A O 1
ATOM 1200 N N . SER A 1 161 ? 8.516 -20.156 1.521 1 98.75 161 SER A N 1
ATOM 1201 C CA . SER A 1 161 ? 9.445 -20.922 2.344 1 98.75 161 SER A CA 1
ATOM 1202 C C . SER A 1 161 ? 8.727 -21.656 3.473 1 98.75 161 SER A C 1
ATOM 1204 O O . SER A 1 161 ? 7.723 -21.156 3.992 1 98.75 161 SER A O 1
ATOM 1206 N N . ILE A 1 162 ? 9.18 -22.781 3.814 1 98.44 162 ILE A N 1
ATOM 1207 C CA . ILE A 1 162 ? 8.75 -23.531 4.984 1 98.44 162 ILE A CA 1
ATOM 1208 C C . ILE A 1 162 ? 9.906 -23.672 5.973 1 98.44 162 ILE A C 1
ATOM 1210 O O . ILE A 1 162 ? 10.984 -24.156 5.621 1 98.44 162 ILE A O 1
ATOM 1214 N N . ASP A 1 163 ? 9.734 -23.141 7.145 1 97.62 163 ASP A N 1
ATOM 1215 C CA . ASP A 1 163 ? 10.773 -23.172 8.172 1 97.62 163 ASP A CA 1
ATOM 1216 C C . ASP A 1 163 ? 12.078 -22.578 7.648 1 97.62 163 ASP A C 1
ATOM 1218 O O . ASP A 1 163 ? 13.148 -23.156 7.855 1 97.62 163 ASP A O 1
ATOM 1222 N N . GLY A 1 164 ? 11.914 -21.562 6.809 1 97.5 164 GLY A N 1
ATOM 1223 C CA . GLY A 1 164 ? 13.07 -20.797 6.363 1 97.5 164 GLY A CA 1
ATOM 1224 C C . GLY A 1 164 ? 13.695 -21.328 5.09 1 97.5 164 GLY A C 1
ATOM 1225 O O . GLY A 1 164 ? 14.594 -20.719 4.52 1 97.5 164 GLY A O 1
ATOM 1226 N N . GLN A 1 165 ? 13.234 -22.484 4.613 1 97.88 165 GLN A N 1
ATOM 1227 C CA . GLN A 1 165 ? 13.766 -23.078 3.389 1 97.88 165 GLN A CA 1
ATOM 1228 C C . GLN A 1 165 ? 12.875 -22.766 2.189 1 97.88 165 GLN A C 1
ATOM 1230 O O . GLN A 1 165 ? 11.672 -23.031 2.219 1 97.88 165 GLN A O 1
ATOM 1235 N N . LYS A 1 166 ? 13.445 -22.281 1.154 1 98.31 166 LYS A N 1
ATOM 1236 C CA . LYS A 1 166 ? 12.695 -21.953 -0.057 1 98.31 166 LYS A CA 1
ATOM 1237 C C . LYS A 1 166 ? 12.117 -23.203 -0.704 1 98.31 166 LYS A C 1
ATOM 1239 O O . LYS A 1 166 ? 12.805 -24.219 -0.819 1 98.31 166 LYS A O 1
ATOM 1244 N N . ARG A 1 167 ? 10.875 -23.062 -1.122 1 98.44 167 ARG A N 1
ATOM 1245 C CA . ARG A 1 167 ? 10.211 -24.266 -1.623 1 98.44 167 ARG A CA 1
ATOM 1246 C C . ARG A 1 167 ? 9.57 -24.016 -2.982 1 98.44 167 ARG A C 1
ATOM 1248 O O . ARG A 1 167 ? 9.492 -24.906 -3.82 1 98.44 167 ARG A O 1
ATOM 1255 N N . ALA A 1 168 ? 9.117 -22.797 -3.193 1 98.75 168 ALA A N 1
ATOM 1256 C CA . ALA A 1 168 ? 8.398 -22.547 -4.445 1 98.75 168 ALA A CA 1
ATOM 1257 C C . ALA A 1 168 ? 8.43 -21.062 -4.809 1 98.75 168 ALA A C 1
ATOM 1259 O O . ALA A 1 168 ? 8.531 -20.203 -3.93 1 98.75 168 ALA A O 1
ATOM 1260 N N . LEU A 1 169 ? 8.43 -20.781 -6.051 1 98.88 169 LEU A N 1
ATOM 1261 C CA . LEU A 1 169 ? 8.125 -19.453 -6.578 1 98.88 169 LEU A CA 1
ATOM 1262 C C . LEU A 1 169 ? 6.781 -19.453 -7.293 1 98.88 169 LEU A C 1
ATOM 1264 O O . LEU A 1 169 ? 6.57 -20.203 -8.242 1 98.88 169 LEU A O 1
ATOM 1268 N N . LEU A 1 170 ? 5.832 -18.719 -6.801 1 98.88 170 LEU A N 1
ATOM 1269 C CA . LEU A 1 170 ? 4.535 -18.484 -7.426 1 98.88 170 LEU A CA 1
ATOM 1270 C C . LEU A 1 170 ? 4.527 -17.172 -8.195 1 98.88 170 LEU A C 1
ATOM 1272 O O . LEU A 1 170 ? 4.477 -16.094 -7.598 1 98.88 170 LEU A O 1
ATOM 1276 N N . ALA A 1 171 ? 4.449 -17.266 -9.5 1 98.81 171 ALA A N 1
ATOM 1277 C CA . ALA A 1 171 ? 4.867 -16.141 -10.312 1 98.81 171 ALA A CA 1
ATOM 1278 C C . ALA A 1 171 ? 3.66 -15.406 -10.898 1 98.81 171 ALA A C 1
ATOM 1280 O O . ALA A 1 171 ? 3.814 -14.469 -11.688 1 98.81 171 ALA A O 1
ATOM 1281 N N . ALA A 1 172 ? 2.449 -15.844 -10.562 1 98.56 172 ALA A N 1
ATOM 1282 C CA . ALA A 1 172 ? 1.224 -15.195 -11.023 1 98.56 172 ALA A CA 1
ATOM 1283 C C . ALA A 1 172 ? 1.273 -14.922 -12.523 1 98.56 172 ALA A C 1
ATOM 1285 O O . ALA A 1 172 ? 1.443 -15.852 -13.32 1 98.56 172 ALA A O 1
ATOM 1286 N N . ASP A 1 173 ? 1.133 -13.641 -12.969 1 98.5 173 ASP A N 1
ATOM 1287 C CA . ASP A 1 173 ? 1.148 -13.344 -14.398 1 98.5 173 ASP A CA 1
ATOM 1288 C C . ASP A 1 173 ? 2.342 -12.461 -14.766 1 98.5 173 ASP A C 1
ATOM 1290 O O . ASP A 1 173 ? 2.27 -11.672 -15.711 1 98.5 173 ASP A O 1
ATOM 1294 N N . LEU A 1 174 ? 3.393 -12.602 -14.031 1 98.5 174 LEU A N 1
ATOM 1295 C CA . LEU A 1 174 ? 4.629 -11.875 -14.305 1 98.5 174 LEU A CA 1
ATOM 1296 C C . LEU A 1 174 ? 4.941 -11.883 -15.797 1 98.5 174 LEU A C 1
ATOM 1298 O O . LEU A 1 174 ? 4.926 -12.938 -16.438 1 98.5 174 LEU A O 1
ATOM 1302 N N . ASP A 1 175 ? 5.168 -10.719 -16.422 1 98.25 175 ASP A N 1
ATOM 1303 C CA . ASP A 1 175 ? 5.523 -10.641 -17.828 1 98.25 175 ASP A CA 1
ATOM 1304 C C . ASP A 1 175 ? 7 -10.289 -18.016 1 98.25 175 ASP A C 1
ATOM 1306 O O . ASP A 1 175 ? 7.758 -10.273 -17.047 1 98.25 175 ASP A O 1
ATOM 1310 N N . ALA A 1 176 ? 7.422 -10.047 -19.25 1 98.06 176 ALA A N 1
ATOM 1311 C CA . ALA A 1 176 ? 8.836 -9.852 -19.562 1 98.06 176 ALA A CA 1
ATOM 1312 C C . ALA A 1 176 ? 9.383 -8.602 -18.875 1 98.06 176 ALA A C 1
ATOM 1314 O O . ALA A 1 176 ? 10.492 -8.617 -18.328 1 98.06 176 ALA A O 1
ATOM 1315 N N . VAL A 1 177 ? 8.633 -7.512 -18.906 1 97.81 177 VAL A N 1
ATOM 1316 C CA . VAL A 1 177 ? 9.031 -6.266 -18.266 1 97.81 177 VAL A CA 1
ATOM 1317 C C . VAL A 1 177 ? 9.156 -6.48 -16.75 1 97.81 177 VAL A C 1
ATOM 1319 O O . VAL A 1 177 ? 10.164 -6.09 -16.141 1 97.81 177 VAL A O 1
ATOM 1322 N N . GLY A 1 178 ? 8.141 -7.117 -16.125 1 98.06 178 GLY A N 1
ATOM 1323 C CA . GLY A 1 178 ? 8.195 -7.434 -14.711 1 98.06 178 GLY A CA 1
ATOM 1324 C C . GLY A 1 178 ? 9.398 -8.281 -14.336 1 98.06 178 GLY A C 1
ATOM 1325 O O . GLY A 1 178 ? 10.031 -8.047 -13.305 1 98.06 178 GLY A O 1
ATOM 1326 N N . LEU A 1 179 ? 9.711 -9.266 -15.156 1 98.44 179 LEU A N 1
ATOM 1327 C CA . LEU A 1 179 ? 10.852 -10.141 -14.891 1 98.44 179 LEU A CA 1
ATOM 1328 C C . LEU A 1 179 ? 12.156 -9.359 -14.938 1 98.44 179 LEU A C 1
ATOM 1330 O O . LEU A 1 179 ? 13.039 -9.57 -14.109 1 98.44 179 LEU A O 1
ATOM 1334 N N . ASP A 1 180 ? 12.281 -8.477 -15.945 1 97.12 180 ASP A N 1
ATOM 1335 C CA . ASP A 1 180 ? 13.484 -7.652 -16.047 1 97.12 180 ASP A CA 1
ATOM 1336 C C . ASP A 1 180 ? 13.68 -6.801 -14.797 1 97.12 180 ASP A C 1
ATOM 1338 O O . ASP A 1 180 ? 14.781 -6.727 -14.258 1 97.12 180 ASP A O 1
ATOM 1342 N N . LEU A 1 181 ? 12.633 -6.188 -14.359 1 96.56 181 LEU A N 1
ATOM 1343 C CA . LEU A 1 181 ? 12.695 -5.332 -13.18 1 96.56 181 LEU A CA 1
ATOM 1344 C C . LEU A 1 181 ? 13 -6.152 -11.93 1 96.56 181 LEU A C 1
ATOM 1346 O O . LEU A 1 181 ? 13.781 -5.73 -11.078 1 96.56 181 LEU A O 1
ATOM 1350 N N . LEU A 1 182 ? 12.375 -7.316 -11.836 1 97.75 182 LEU A N 1
ATOM 1351 C CA . LEU A 1 182 ? 12.617 -8.219 -10.711 1 97.75 182 LEU A CA 1
ATOM 1352 C C . LEU A 1 182 ? 14.07 -8.688 -10.703 1 97.75 182 LEU A C 1
ATOM 1354 O O . LEU A 1 182 ? 14.719 -8.688 -9.656 1 97.75 182 LEU A O 1
ATOM 1358 N N . ALA A 1 183 ? 14.586 -9.117 -11.836 1 97.69 183 ALA A N 1
ATOM 1359 C CA . ALA A 1 183 ? 15.969 -9.578 -11.961 1 97.69 183 ALA A CA 1
ATOM 1360 C C . ALA A 1 183 ? 16.953 -8.492 -11.531 1 97.69 183 ALA A C 1
ATOM 1362 O O . ALA A 1 183 ? 17.969 -8.781 -10.906 1 97.69 183 ALA A O 1
ATOM 1363 N N . ALA A 1 184 ? 16.625 -7.234 -11.844 1 95.19 184 ALA A N 1
ATOM 1364 C CA . ALA A 1 184 ? 17.5 -6.105 -11.555 1 95.19 184 ALA A CA 1
ATOM 1365 C C . ALA A 1 184 ? 17.641 -5.891 -10.055 1 95.19 184 ALA A C 1
ATOM 1367 O O . ALA A 1 184 ? 18.594 -5.258 -9.594 1 95.19 184 ALA A O 1
ATOM 1368 N N . GLU A 1 185 ? 16.688 -6.387 -9.297 1 95.56 185 GLU A N 1
ATOM 1369 C CA . GLU A 1 185 ? 16.75 -6.25 -7.844 1 95.56 185 GLU A CA 1
ATOM 1370 C C . GLU A 1 185 ? 17.844 -7.141 -7.25 1 95.56 185 GLU A C 1
ATOM 1372 O O . GLU 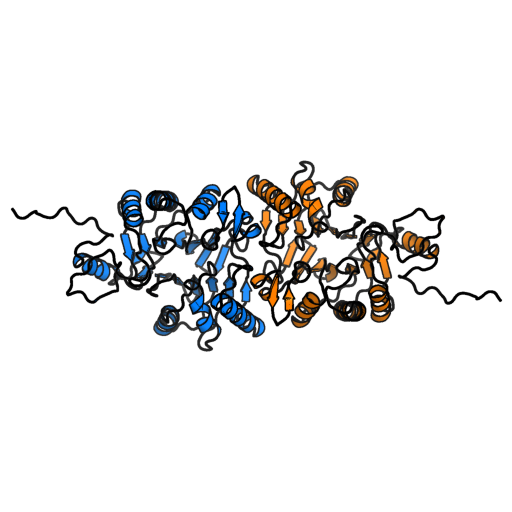A 1 185 ? 18.25 -6.941 -6.109 1 95.56 185 GLU A O 1
ATOM 1377 N N . GLY A 1 186 ? 18.234 -8.203 -7.988 1 96.06 186 GLY A N 1
ATOM 1378 C CA . GLY A 1 186 ? 19.359 -9.016 -7.594 1 96.06 186 GLY A CA 1
ATOM 1379 C C . GLY A 1 186 ? 19.031 -9.992 -6.473 1 96.06 186 GLY A C 1
ATOM 1380 O O . GLY A 1 186 ? 19.938 -10.469 -5.777 1 96.06 186 GLY A O 1
ATOM 1381 N N . ARG A 1 187 ? 17.812 -10.297 -6.262 1 95.44 187 ARG A N 1
ATOM 1382 C CA . ARG A 1 187 ? 17.406 -11.234 -5.223 1 95.44 187 ARG A CA 1
ATOM 1383 C C . ARG A 1 187 ? 17.609 -12.68 -5.668 1 95.44 187 ARG A C 1
ATOM 1385 O O . ARG A 1 187 ? 17.562 -12.977 -6.863 1 95.44 187 ARG A O 1
ATOM 1392 N N . ASP A 1 188 ? 17.859 -13.562 -4.695 1 98.5 188 ASP A N 1
ATOM 1393 C CA . ASP A 1 188 ? 17.922 -14.992 -4.977 1 98.5 188 ASP A CA 1
ATOM 1394 C C . ASP A 1 188 ? 16.531 -15.586 -5.125 1 98.5 188 ASP A C 1
ATOM 1396 O O . ASP A 1 188 ? 15.781 -15.695 -4.148 1 98.5 188 ASP A O 1
ATOM 1400 N N . LEU A 1 189 ? 16.203 -16.016 -6.273 1 98.75 189 LEU A N 1
ATOM 1401 C CA . LEU A 1 189 ? 14.859 -16.5 -6.582 1 98.75 189 LEU A CA 1
ATOM 1402 C C . LEU A 1 189 ? 14.844 -18.016 -6.695 1 98.75 189 LEU A C 1
ATOM 1404 O O . LEU A 1 189 ? 13.844 -18.594 -7.129 1 98.75 189 LEU A O 1
ATOM 1408 N N . THR A 1 190 ? 15.938 -18.719 -6.328 1 98.62 190 THR A N 1
ATOM 1409 C CA . THR A 1 190 ? 16.031 -20.172 -6.465 1 98.62 190 THR A CA 1
ATOM 1410 C C . THR A 1 190 ? 14.914 -20.844 -5.672 1 98.62 190 THR A C 1
ATOM 1412 O O . THR A 1 190 ? 14.703 -20.531 -4.496 1 98.62 190 THR A O 1
ATOM 1415 N N . ALA A 1 191 ? 14.25 -21.75 -6.273 1 98.12 191 ALA A N 1
ATOM 1416 C CA . ALA A 1 191 ? 13.188 -22.531 -5.645 1 98.12 191 ALA A CA 1
ATOM 1417 C C . ALA A 1 191 ? 12.938 -23.828 -6.414 1 98.12 191 ALA A C 1
ATOM 1419 O O . ALA A 1 191 ? 12.891 -23.828 -7.648 1 98.12 191 ALA A O 1
ATOM 1420 N N . PRO A 1 192 ? 12.711 -24.938 -5.758 1 97.31 192 PRO A N 1
ATOM 1421 C CA . PRO A 1 192 ? 12.531 -26.219 -6.43 1 97.31 192 PRO A CA 1
ATOM 1422 C C . PRO A 1 192 ? 11.25 -26.281 -7.254 1 97.31 192 PRO A C 1
ATOM 1424 O O . PRO A 1 192 ? 11.18 -27.016 -8.242 1 97.31 192 PRO A O 1
ATOM 1427 N N . VAL A 1 193 ? 10.211 -25.562 -6.84 1 98.06 193 VAL A N 1
ATOM 1428 C CA . VAL A 1 193 ? 8.945 -25.578 -7.566 1 98.06 193 VAL A CA 1
ATOM 1429 C C . VAL A 1 193 ? 8.672 -24.203 -8.172 1 98.06 193 VAL A C 1
ATOM 1431 O O . VAL A 1 193 ? 8.797 -23.188 -7.492 1 98.06 193 VAL A O 1
ATOM 1434 N N . LEU A 1 194 ? 8.359 -24.156 -9.414 1 98.56 194 LEU A N 1
ATOM 1435 C CA . LEU A 1 194 ? 7.93 -22.938 -10.094 1 98.56 194 LEU A CA 1
ATOM 1436 C C . LEU A 1 194 ? 6.512 -23.094 -10.641 1 98.56 194 LEU A C 1
ATOM 1438 O O . LEU A 1 194 ? 6.254 -23.984 -11.461 1 98.56 194 LEU A O 1
ATOM 1442 N N . VAL A 1 195 ? 5.609 -22.391 -10.109 1 98.69 195 VAL A N 1
ATOM 1443 C CA . VAL A 1 195 ? 4.352 -22.203 -10.82 1 98.69 195 VAL A CA 1
ATOM 1444 C C . VAL A 1 195 ? 4.516 -21.125 -11.891 1 98.69 195 VAL A C 1
ATOM 1446 O O . VAL A 1 195 ? 4.66 -19.953 -11.578 1 98.69 195 VAL A O 1
ATOM 1449 N N . PHE A 1 196 ? 4.523 -21.562 -13.125 1 98.62 196 PHE A N 1
ATOM 1450 C CA . PHE A 1 196 ? 4.941 -20.719 -14.234 1 98.62 196 PHE A CA 1
ATOM 1451 C C . PHE A 1 196 ? 3.969 -19.562 -14.43 1 98.62 196 PHE A C 1
ATOM 1453 O O . PHE A 1 196 ? 2.76 -19.719 -14.25 1 98.62 196 PHE A O 1
ATOM 1460 N N . PRO A 1 197 ? 4.418 -18.391 -14.797 1 98.56 197 PRO A N 1
ATOM 1461 C CA . PRO A 1 197 ? 3.545 -17.219 -14.859 1 98.56 197 PRO A CA 1
ATOM 1462 C C . PRO A 1 197 ? 2.629 -17.219 -16.078 1 98.56 197 PRO A C 1
ATOM 1464 O O . PRO A 1 197 ? 2.949 -17.859 -17.094 1 98.56 197 PRO A O 1
ATOM 1467 N N . HIS A 1 198 ? 1.566 -16.578 -15.898 1 98.06 198 HIS A N 1
ATOM 1468 C CA . HIS A 1 198 ? 0.613 -16.234 -16.953 1 98.06 198 HIS A CA 1
ATOM 1469 C C . HIS A 1 198 ? 0.167 -17.469 -17.719 1 98.06 198 HIS A C 1
ATOM 1471 O O . HIS A 1 198 ? 0.054 -17.438 -18.938 1 98.06 198 HIS A O 1
ATOM 1477 N N . HIS A 1 199 ? 0.173 -18.594 -17.078 1 96.69 199 HIS A N 1
ATOM 1478 C CA . HIS A 1 199 ? -0.414 -19.828 -17.578 1 96.69 199 HIS A CA 1
ATOM 1479 C C . HIS A 1 199 ? 0.391 -20.391 -18.75 1 96.69 199 HIS A C 1
ATOM 1481 O O . HIS A 1 199 ? -0.141 -21.141 -19.562 1 96.69 199 HIS A O 1
ATOM 1487 N N . GLY A 1 200 ? 1.612 -19.906 -18.875 1 97.12 200 GLY A N 1
ATOM 1488 C CA . GLY A 1 200 ? 2.438 -20.297 -20.016 1 97.12 200 GLY A CA 1
ATOM 1489 C C . GLY A 1 200 ? 2.135 -19.531 -21.281 1 97.12 200 GLY A C 1
ATOM 1490 O O . GLY A 1 200 ? 2.482 -19.969 -22.375 1 97.12 200 GLY A O 1
ATOM 1491 N N . GLY A 1 201 ? 1.457 -18.438 -21.125 1 96.38 201 GLY A N 1
ATOM 1492 C CA . GLY A 1 201 ? 1.11 -17.594 -22.25 1 96.38 201 GLY A CA 1
ATOM 1493 C C . GLY A 1 201 ? 2.178 -16.562 -22.594 1 96.38 201 GLY A C 1
ATOM 1494 O O . GLY A 1 201 ? 3.301 -16.656 -22.094 1 96.38 201 GLY A O 1
ATOM 1495 N N . ARG A 1 202 ? 1.827 -15.609 -23.5 1 95.44 202 ARG A N 1
ATOM 1496 C CA . ARG A 1 202 ? 2.748 -14.555 -23.906 1 95.44 202 ARG A CA 1
ATOM 1497 C C . ARG A 1 202 ? 3.133 -13.672 -22.734 1 95.44 202 ARG A C 1
ATOM 1499 O O . ARG A 1 202 ? 2.271 -13.242 -21.953 1 95.44 202 ARG A O 1
ATOM 1506 N N . PRO A 1 203 ? 4.426 -13.43 -22.609 1 96.75 203 PRO A N 1
ATOM 1507 C CA . PRO A 1 203 ? 4.883 -12.516 -21.547 1 96.75 203 PRO A CA 1
ATOM 1508 C C . PRO A 1 203 ? 4.801 -11.047 -21.969 1 96.75 203 PRO A C 1
ATOM 1510 O O . PRO A 1 203 ? 5.809 -10.344 -21.953 1 96.75 203 PRO A O 1
ATOM 1513 N N . GLY A 1 204 ? 3.619 -10.586 -22.312 1 94.38 204 GLY A N 1
ATOM 1514 C CA . GLY A 1 204 ? 3.471 -9.258 -22.891 1 94.38 204 GLY A CA 1
ATOM 1515 C C . GLY A 1 204 ? 4.062 -9.148 -24.281 1 94.38 204 GLY A C 1
ATOM 1516 O O . GLY A 1 204 ? 3.758 -9.961 -25.156 1 94.38 204 GLY A O 1
ATOM 1517 N N . HIS A 1 205 ? 4.988 -8.117 -24.5 1 90.75 205 HIS A N 1
ATOM 1518 C CA . HIS A 1 205 ? 5.59 -7.906 -25.797 1 90.75 205 HIS A CA 1
ATOM 1519 C C . HIS A 1 205 ? 6.957 -8.578 -25.891 1 90.75 205 HIS A C 1
ATOM 1521 O O . HIS A 1 205 ? 7.664 -8.422 -26.891 1 90.75 205 HIS A O 1
ATOM 1527 N N . GLY A 1 206 ? 7.281 -9.312 -24.891 1 93.94 206 GLY A N 1
ATOM 1528 C CA . GLY A 1 206 ? 8.578 -9.969 -24.891 1 93.94 206 GLY A CA 1
ATOM 1529 C C . GLY A 1 206 ? 8.594 -11.266 -25.672 1 93.94 206 GLY A C 1
ATOM 1530 O O . GLY A 1 206 ? 7.543 -11.812 -26 1 93.94 206 GLY A O 1
ATOM 1531 N N . ASP A 1 207 ? 9.781 -11.773 -25.984 1 97.81 207 ASP A N 1
ATOM 1532 C CA . ASP A 1 207 ? 9.961 -13.078 -26.625 1 97.81 207 ASP A CA 1
ATOM 1533 C C . ASP A 1 207 ? 9.695 -14.211 -25.641 1 97.81 207 ASP A C 1
ATOM 1535 O O . ASP A 1 207 ? 10.352 -14.32 -24.609 1 97.81 207 ASP A O 1
ATOM 1539 N N . PRO A 1 208 ? 8.773 -15.086 -26 1 98.06 208 PRO A N 1
ATOM 1540 C CA . PRO A 1 208 ? 8.367 -16.141 -25.062 1 98.06 208 PRO A CA 1
ATOM 1541 C C . PRO A 1 208 ? 9.516 -17.062 -24.688 1 98.06 208 PRO A C 1
ATOM 1543 O O . PRO A 1 208 ? 9.68 -17.391 -23.5 1 98.06 208 PRO A O 1
ATOM 1546 N N . ALA A 1 209 ? 10.32 -17.484 -25.625 1 98.31 209 ALA A N 1
ATOM 1547 C CA . ALA A 1 209 ? 11.422 -18.422 -25.344 1 98.31 209 ALA A CA 1
ATOM 1548 C C . ALA A 1 209 ? 12.477 -17.766 -24.453 1 98.31 209 ALA A C 1
ATOM 1550 O O . ALA A 1 209 ? 12.945 -18.359 -23.484 1 98.31 209 ALA A O 1
ATOM 1551 N N . ALA A 1 210 ? 12.828 -16.547 -24.797 1 98.56 210 ALA A N 1
ATOM 1552 C CA . ALA A 1 210 ? 13.828 -15.82 -24.031 1 98.56 210 ALA A CA 1
ATOM 1553 C C . ALA A 1 210 ? 13.344 -15.57 -22.594 1 98.56 210 ALA A C 1
ATOM 1555 O O . ALA A 1 210 ? 14.117 -15.688 -21.641 1 98.56 210 ALA A O 1
ATOM 1556 N N . PHE A 1 211 ? 12.133 -15.234 -22.516 1 98.62 211 PHE A N 1
ATOM 1557 C CA . PHE A 1 211 ? 11.508 -15.008 -21.219 1 98.62 211 PHE A CA 1
ATOM 1558 C C . PHE A 1 211 ? 11.602 -16.266 -20.344 1 98.62 211 PHE A C 1
ATOM 1560 O O . PHE A 1 211 ? 12.062 -16.203 -19.203 1 98.62 211 PHE A O 1
ATOM 1567 N N . ALA A 1 212 ? 11.188 -17.375 -20.891 1 98.62 212 ALA A N 1
ATOM 1568 C CA . ALA A 1 212 ? 11.188 -18.641 -20.156 1 98.62 212 ALA A CA 1
ATOM 1569 C C . ALA A 1 212 ? 12.602 -19.031 -19.75 1 98.62 212 ALA A C 1
ATOM 1571 O O . ALA A 1 212 ? 12.828 -19.484 -18.625 1 98.62 212 ALA A O 1
ATOM 1572 N N . ALA A 1 213 ? 13.547 -18.875 -20.656 1 98.69 213 ALA A N 1
ATOM 1573 C CA . ALA A 1 213 ? 14.938 -19.219 -20.359 1 98.69 213 ALA A CA 1
ATOM 1574 C C . ALA A 1 213 ? 15.484 -18.375 -19.219 1 98.69 213 ALA A C 1
ATOM 1576 O O . ALA A 1 213 ? 16.125 -18.906 -18.297 1 98.69 213 ALA A O 1
ATOM 1577 N N . LYS A 1 214 ? 15.203 -17.109 -19.266 1 98.75 214 LYS A N 1
ATOM 1578 C CA . LYS A 1 214 ? 15.672 -16.203 -18.219 1 98.75 214 LYS A CA 1
ATOM 1579 C C . LYS A 1 214 ? 15.055 -16.562 -16.875 1 98.75 214 LYS A C 1
ATOM 1581 O O . LYS A 1 214 ? 15.758 -16.594 -15.859 1 98.75 214 LYS A O 1
ATOM 1586 N N . LEU A 1 215 ? 13.773 -16.75 -16.875 1 98.81 215 LEU A N 1
ATOM 1587 C CA . LEU A 1 215 ? 13.07 -17.109 -15.648 1 98.81 215 LEU A CA 1
ATOM 1588 C C . LEU A 1 215 ? 13.656 -18.391 -15.039 1 98.81 215 LEU A C 1
ATOM 1590 O O . LEU A 1 215 ? 13.93 -18.438 -13.844 1 98.81 215 LEU A O 1
ATOM 1594 N N . CYS A 1 216 ? 13.93 -19.406 -15.852 1 98.62 216 CYS A N 1
ATOM 1595 C CA . CYS A 1 216 ? 14.453 -20.672 -15.383 1 98.62 216 CYS A CA 1
ATOM 1596 C C . CYS A 1 216 ? 15.883 -20.516 -14.875 1 98.62 216 CYS A C 1
ATOM 1598 O O . CYS A 1 216 ? 16.281 -21.188 -13.922 1 98.62 216 CYS A O 1
ATOM 1600 N N . ALA A 1 217 ? 16.625 -19.672 -15.531 1 98.38 217 ALA A N 1
ATOM 1601 C CA . ALA A 1 217 ? 17.984 -19.422 -15.094 1 98.38 217 ALA A CA 1
ATOM 1602 C C . ALA A 1 217 ? 18.016 -18.797 -13.703 1 98.38 217 ALA A C 1
ATOM 1604 O O . ALA A 1 217 ? 18.938 -19.047 -12.914 1 98.38 217 ALA A O 1
ATOM 1605 N N . LEU A 1 218 ? 17.047 -17.953 -13.383 1 98.75 218 LEU A N 1
ATOM 1606 C CA . LEU A 1 218 ? 16.984 -17.266 -12.094 1 98.75 218 LEU A CA 1
ATOM 1607 C C . LEU A 1 218 ? 16.422 -18.203 -11.016 1 98.75 218 LEU A C 1
ATOM 1609 O O . LEU A 1 218 ? 16.906 -18.188 -9.883 1 98.75 218 LEU A O 1
ATOM 1613 N N . VAL A 1 219 ? 15.477 -19.031 -11.375 1 98.75 219 VAL A N 1
ATOM 1614 C CA . VAL A 1 219 ? 14.734 -19.797 -10.375 1 98.75 219 VAL A CA 1
ATOM 1615 C C . VAL A 1 219 ? 15.367 -21.172 -10.203 1 98.75 219 VAL A C 1
ATOM 1617 O O . VAL A 1 219 ? 15.359 -21.734 -9.102 1 98.75 219 VAL A O 1
ATOM 1620 N N . LYS A 1 220 ? 15.883 -21.766 -11.297 1 98.31 220 LYS A N 1
ATOM 1621 C CA . LYS A 1 220 ? 16.484 -23.094 -11.336 1 98.31 220 LYS A CA 1
ATOM 1622 C C . LYS A 1 220 ? 15.547 -24.141 -10.742 1 98.31 220 LYS A C 1
ATOM 1624 O O . LYS A 1 220 ? 15.938 -24.922 -9.867 1 98.31 220 LYS A O 1
ATOM 1629 N N . PRO A 1 221 ? 14.383 -24.266 -11.281 1 98.06 221 PRO A N 1
ATOM 1630 C CA . PRO A 1 221 ? 13.383 -25.156 -10.703 1 98.06 221 PRO A CA 1
ATOM 1631 C C . PRO A 1 221 ? 13.633 -26.625 -11.047 1 98.06 221 PRO A C 1
ATOM 1633 O O . PRO A 1 221 ? 14.227 -26.922 -12.086 1 98.06 221 PRO A O 1
ATOM 1636 N N . GLU A 1 222 ? 13.125 -27.516 -10.18 1 96.19 222 GLU A N 1
ATOM 1637 C CA . GLU A 1 222 ? 13.109 -28.953 -10.43 1 96.19 222 GLU A CA 1
ATOM 1638 C C . GLU A 1 222 ? 11.75 -29.422 -10.945 1 96.19 222 GLU A C 1
ATOM 1640 O O . GLU A 1 222 ? 11.633 -30.516 -11.5 1 96.19 222 GLU A O 1
ATOM 1645 N N . GLN A 1 223 ? 10.766 -28.625 -10.68 1 95.81 223 GLN A N 1
ATOM 1646 C CA . GLN A 1 223 ? 9.414 -28.844 -11.164 1 95.81 223 GLN A CA 1
ATOM 1647 C C . GLN A 1 223 ? 8.781 -27.547 -11.656 1 95.81 223 GLN A C 1
ATOM 1649 O O . GLN A 1 223 ? 8.953 -26.5 -11.047 1 95.81 223 GLN A O 1
ATOM 1654 N N . VAL A 1 224 ? 8.102 -27.641 -12.75 1 97.25 224 VAL A N 1
ATOM 1655 C CA . VAL A 1 224 ? 7.406 -26.484 -13.312 1 97.25 224 VAL A CA 1
ATOM 1656 C C . VAL A 1 224 ? 5.945 -26.844 -13.57 1 97.25 224 VAL A C 1
ATOM 1658 O O . VAL A 1 224 ? 5.648 -27.797 -14.289 1 97.25 224 VAL A O 1
ATOM 1661 N N . ILE A 1 225 ? 5.074 -26.125 -12.992 1 97.19 225 ILE A N 1
ATOM 1662 C CA . ILE A 1 225 ? 3.645 -26.375 -13.141 1 97.19 225 ILE A CA 1
ATOM 1663 C C . ILE A 1 225 ? 3.006 -25.234 -13.938 1 97.19 225 ILE A C 1
ATOM 1665 O O . ILE A 1 225 ? 3.199 -24.062 -13.617 1 97.19 225 ILE A O 1
ATOM 1669 N N . PHE A 1 226 ? 2.293 -25.562 -14.961 1 97.12 226 PHE A N 1
ATOM 1670 C CA . PHE A 1 226 ? 1.463 -24.625 -15.711 1 97.12 226 PHE A CA 1
ATOM 1671 C C . PHE A 1 226 ? 0.005 -24.734 -15.281 1 97.12 226 PHE A C 1
ATOM 1673 O O . PHE A 1 226 ? -0.67 -25.719 -15.586 1 97.12 226 PHE A O 1
ATOM 1680 N N . SER A 1 227 ? -0.452 -23.703 -14.539 1 95.94 227 SER A N 1
ATOM 1681 C CA . SER A 1 227 ? -1.873 -23.625 -14.219 1 95.94 227 SER A CA 1
ATOM 1682 C C . SER A 1 227 ? -2.674 -23.047 -15.383 1 95.94 227 SER A C 1
ATOM 1684 O O . SER A 1 227 ? -2.615 -21.844 -15.641 1 95.94 227 SER A O 1
ATOM 1686 N N . MET A 1 228 ? -3.42 -23.891 -16.062 1 92.5 228 MET A N 1
ATOM 1687 C CA . MET A 1 228 ? -4.07 -23.406 -17.281 1 92.5 228 MET A CA 1
ATOM 1688 C C . MET A 1 228 ? -5.262 -24.281 -17.641 1 92.5 228 MET A C 1
ATOM 1690 O O . MET A 1 228 ? -5.363 -25.422 -17.188 1 92.5 228 MET A O 1
ATOM 1694 N N . GLY A 1 229 ? -6.137 -23.656 -18.469 1 89.94 229 GLY A N 1
ATOM 1695 C CA . GLY A 1 229 ? -7.312 -24.344 -18.969 1 89.94 229 GLY A CA 1
ATOM 1696 C C . GLY A 1 229 ? -7.23 -24.688 -20.453 1 89.94 229 GLY A C 1
ATOM 1697 O O . GLY A 1 229 ? -6.691 -23.906 -21.234 1 89.94 229 GLY A O 1
ATOM 1698 N N . ARG A 1 230 ? -7.762 -25.797 -20.906 1 83.62 230 ARG A N 1
ATOM 1699 C CA . ARG A 1 230 ? -7.719 -26.25 -22.297 1 83.62 230 ARG A CA 1
ATOM 1700 C C . ARG A 1 230 ? -8.547 -25.344 -23.188 1 83.62 230 ARG A C 1
ATOM 1702 O O . ARG A 1 230 ? -8.141 -25.047 -24.312 1 83.62 230 ARG A O 1
ATOM 1709 N N . GLY A 1 231 ? -9.641 -24.812 -22.812 1 77.62 231 GLY A N 1
ATOM 1710 C CA . GLY A 1 231 ? -10.617 -24.203 -23.703 1 77.62 231 GLY A CA 1
ATOM 1711 C C . GLY A 1 231 ? -10.539 -22.688 -23.75 1 77.62 231 GLY A C 1
ATOM 1712 O O . GLY A 1 231 ? -11.25 -22.047 -24.531 1 77.62 231 GLY A O 1
ATOM 1713 N N . THR A 1 232 ? -9.602 -22.031 -23.188 1 78.38 232 THR A N 1
ATOM 1714 C CA . THR A 1 232 ? -9.672 -20.578 -23.125 1 78.38 232 THR A CA 1
ATOM 1715 C C . THR A 1 232 ? -8.594 -19.938 -24 1 78.38 232 THR A C 1
ATOM 1717 O O . THR A 1 232 ? -8.906 -19.141 -24.891 1 78.38 232 THR A O 1
ATOM 1720 N N . PHE A 1 233 ? -7.348 -20.312 -23.781 1 85.88 233 PHE A N 1
ATOM 1721 C CA . PHE A 1 233 ? -6.211 -19.844 -24.562 1 85.88 233 PHE A CA 1
ATOM 1722 C C . PHE A 1 233 ? -5.348 -21 -25.031 1 85.88 233 PHE A C 1
ATOM 1724 O O . PHE A 1 233 ? -5.492 -22.125 -24.547 1 85.88 233 PHE A O 1
ATOM 1731 N N . ASP A 1 234 ? -4.59 -20.734 -25.953 1 88.75 234 ASP A N 1
ATOM 1732 C CA . ASP A 1 234 ? -3.658 -21.75 -26.453 1 88.75 234 ASP A CA 1
ATOM 1733 C C . ASP A 1 234 ? -2.373 -21.75 -25.625 1 88.75 234 ASP A C 1
ATOM 1735 O O . ASP A 1 234 ? -1.32 -21.328 -26.094 1 88.75 234 ASP A O 1
ATOM 1739 N N . ASN A 1 235 ? -2.471 -22.188 -24.359 1 93.5 235 ASN A N 1
ATOM 1740 C CA . ASN A 1 235 ? -1.37 -22.266 -23.406 1 93.5 235 ASN A CA 1
ATOM 1741 C C . ASN A 1 235 ? -1.148 -23.688 -22.922 1 93.5 235 ASN A C 1
ATOM 1743 O O . ASN A 1 235 ? -2.068 -24.5 -22.938 1 93.5 235 ASN A O 1
ATOM 1747 N N . PRO A 1 236 ? 0.018 -23.938 -22.516 1 95.75 236 PRO A N 1
ATOM 1748 C CA . PRO A 1 236 ? 1.231 -23.125 -22.625 1 95.75 236 PRO A CA 1
ATOM 1749 C C . PRO A 1 236 ? 1.771 -23.062 -24.062 1 95.75 236 PRO A C 1
ATOM 1751 O O . PRO A 1 236 ? 1.586 -24 -24.828 1 95.75 236 PRO A O 1
ATOM 1754 N N . ARG A 1 237 ? 2.391 -22.078 -24.391 1 95.62 237 ARG A N 1
ATOM 1755 C CA . ARG A 1 237 ? 2.992 -21.922 -25.719 1 95.62 237 ARG A CA 1
ATOM 1756 C C . ARG A 1 237 ? 4.148 -22.906 -25.906 1 95.62 237 ARG A C 1
ATOM 1758 O O . ARG A 1 237 ? 4.965 -23.094 -25 1 95.62 237 ARG A O 1
ATOM 1765 N N . PRO A 1 238 ? 4.203 -23.484 -27.109 1 94.62 238 PRO A N 1
ATOM 1766 C CA . PRO A 1 238 ? 5.285 -24.438 -27.359 1 94.62 238 PRO A CA 1
ATOM 1767 C C . PRO A 1 238 ? 6.672 -23.828 -27.156 1 94.62 238 PRO A C 1
ATOM 1769 O O . PRO A 1 238 ? 7.578 -24.484 -26.656 1 94.62 238 PRO A O 1
ATOM 1772 N N . GLU A 1 239 ? 6.852 -22.516 -27.562 1 96.44 239 GLU A N 1
ATOM 1773 C CA . GLU A 1 239 ? 8.125 -21.812 -27.391 1 96.44 239 GLU A CA 1
ATOM 1774 C C . GLU A 1 239 ? 8.539 -21.781 -25.922 1 96.44 239 GLU A C 1
ATOM 1776 O O . GLU A 1 239 ? 9.719 -21.906 -25.609 1 96.44 239 GLU A O 1
ATOM 1781 N N . ILE A 1 240 ? 7.582 -21.656 -25.047 1 97.75 240 ILE A N 1
ATOM 1782 C CA . ILE A 1 240 ? 7.832 -21.578 -23.625 1 97.75 240 ILE A CA 1
ATOM 1783 C C . ILE A 1 240 ? 8.219 -22.953 -23.078 1 97.75 240 ILE A C 1
ATOM 1785 O O . ILE A 1 240 ? 9.25 -23.094 -22.422 1 97.75 240 ILE A O 1
ATOM 1789 N N . VAL A 1 241 ? 7.434 -23.953 -23.406 1 96.5 241 VAL A N 1
ATOM 1790 C CA . VAL A 1 241 ? 7.676 -25.297 -22.891 1 96.5 241 VAL A CA 1
ATOM 1791 C C . VAL A 1 241 ? 9.039 -25.797 -23.359 1 96.5 241 VAL A C 1
ATOM 1793 O O . VAL A 1 241 ? 9.812 -26.344 -22.578 1 96.5 241 VAL A O 1
ATOM 1796 N N . ASN A 1 242 ? 9.344 -25.578 -24.625 1 95.69 242 ASN A N 1
ATOM 1797 C CA . ASN A 1 242 ? 10.633 -25.984 -25.172 1 95.69 242 ASN A CA 1
ATOM 1798 C C . ASN A 1 242 ? 11.789 -25.281 -24.469 1 95.69 242 ASN A C 1
ATOM 1800 O O . ASN A 1 242 ? 12.805 -25.922 -24.156 1 95.69 242 ASN A O 1
ATOM 1804 N N . ALA A 1 243 ? 11.633 -24.016 -24.25 1 97.5 243 ALA A N 1
ATOM 1805 C CA . ALA A 1 243 ? 12.688 -23.25 -23.594 1 97.5 243 ALA A CA 1
ATOM 1806 C C . ALA A 1 243 ? 12.867 -23.719 -22.141 1 97.5 243 ALA A C 1
ATOM 1808 O O . ALA A 1 243 ? 13.992 -23.781 -21.641 1 97.5 243 ALA A O 1
ATOM 1809 N N . VAL A 1 244 ? 11.766 -23.984 -21.453 1 97.56 244 VAL A N 1
ATOM 1810 C CA . VAL A 1 244 ? 11.836 -24.5 -20.078 1 97.56 244 VAL A CA 1
ATOM 1811 C C . VAL A 1 244 ? 12.586 -25.828 -20.062 1 97.56 244 VAL A C 1
ATOM 1813 O O . VAL A 1 244 ? 13.484 -26.031 -19.234 1 97.56 244 VAL A O 1
ATOM 1816 N N . ARG A 1 245 ? 12.297 -26.734 -20.922 1 95.06 245 ARG A N 1
ATOM 1817 C CA . ARG A 1 245 ? 12.945 -28.031 -21 1 95.06 245 ARG A CA 1
ATOM 1818 C C . ARG A 1 245 ? 14.445 -27.891 -21.234 1 95.06 245 ARG A C 1
ATOM 1820 O O . ARG A 1 245 ? 15.25 -28.547 -20.578 1 95.06 245 ARG A O 1
ATOM 1827 N N . ARG A 1 246 ? 14.727 -27.078 -22.156 1 94.75 246 ARG A N 1
ATOM 1828 C CA . ARG A 1 246 ? 16.141 -26.891 -22.5 1 94.75 246 ARG A CA 1
ATOM 1829 C C . ARG A 1 246 ? 16.906 -26.281 -21.344 1 94.75 246 ARG A C 1
ATOM 1831 O O . ARG A 1 246 ? 18.047 -26.672 -21.078 1 94.75 246 ARG A O 1
ATOM 1838 N N . SER A 1 247 ? 16.297 -25.359 -20.672 1 96.19 247 SER A N 1
ATOM 1839 C CA . SER A 1 247 ? 16.969 -24.609 -19.625 1 96.19 247 SER A CA 1
ATOM 1840 C C . SER A 1 247 ? 17.109 -25.438 -18.359 1 96.19 247 SER A C 1
ATOM 1842 O O . SER A 1 247 ? 18.062 -25.25 -17.594 1 96.19 247 SER A O 1
ATOM 1844 N N . THR A 1 248 ? 16.141 -26.25 -18.094 1 94 248 THR A N 1
ATOM 1845 C CA . THR A 1 248 ? 16.141 -26.953 -16.812 1 94 248 THR A CA 1
ATOM 1846 C C . THR A 1 248 ? 16.688 -28.375 -16.984 1 94 248 THR A C 1
ATOM 1848 O O . THR A 1 248 ? 17.156 -28.984 -16.016 1 94 248 THR A O 1
ATOM 1851 N N . GLY A 1 249 ? 16.656 -28.922 -18.172 1 85.56 249 GLY A N 1
ATOM 1852 C CA . GLY A 1 249 ? 17.172 -30.25 -18.469 1 85.56 249 GLY A CA 1
ATOM 1853 C C . GLY A 1 249 ? 16.312 -31.375 -17.906 1 85.56 249 GLY A C 1
ATOM 1854 O O . GLY A 1 249 ? 15.789 -32.188 -18.656 1 85.56 249 GLY A O 1
ATOM 1855 N N . LYS A 1 250 ? 16.109 -31.422 -16.531 1 85.62 250 LYS A N 1
ATOM 1856 C CA . LYS A 1 250 ? 15.5 -32.594 -15.875 1 85.62 250 LYS A CA 1
ATOM 1857 C C . LYS A 1 250 ? 14.242 -32.188 -15.109 1 85.62 250 LYS A C 1
ATOM 1859 O O . LYS A 1 250 ? 13.586 -33.031 -14.5 1 85.62 250 LYS A O 1
ATOM 1864 N N . ALA A 1 251 ? 13.812 -31.031 -15.227 1 91.94 251 ALA A N 1
ATOM 1865 C CA . ALA A 1 251 ? 12.656 -30.609 -14.438 1 91.94 251 ALA A CA 1
ATOM 1866 C C . ALA A 1 251 ? 11.398 -31.359 -14.883 1 91.94 251 ALA A C 1
ATOM 1868 O O . ALA A 1 251 ? 11.195 -31.578 -16.078 1 91.94 251 ALA A O 1
ATOM 1869 N N . HIS A 1 252 ? 10.633 -31.719 -13.953 1 92.38 252 HIS A N 1
ATOM 1870 C CA . HIS A 1 252 ? 9.32 -32.281 -14.266 1 92.38 252 HIS A CA 1
ATOM 1871 C C . HIS A 1 252 ? 8.328 -31.188 -14.641 1 92.38 252 HIS A C 1
ATOM 1873 O O . HIS A 1 252 ? 8.133 -30.234 -13.883 1 92.38 252 HIS A O 1
ATOM 1879 N N . LEU A 1 253 ? 7.758 -31.328 -15.812 1 94.88 253 LEU A N 1
ATOM 1880 C CA . LEU A 1 253 ? 6.777 -30.359 -16.281 1 94.88 253 LEU A CA 1
ATOM 1881 C C . LEU A 1 253 ? 5.367 -30.938 -16.234 1 94.88 253 LEU A C 1
ATOM 1883 O O . LEU A 1 253 ? 5.156 -32.094 -16.578 1 94.88 253 LEU A O 1
ATOM 1887 N N . ALA A 1 254 ? 4.414 -30.125 -15.812 1 93.44 254 ALA A N 1
ATOM 1888 C CA . ALA A 1 254 ? 3.027 -30.594 -15.781 1 93.44 254 ALA A CA 1
ATOM 1889 C C . ALA A 1 254 ? 2.061 -29.422 -16 1 93.44 254 ALA A C 1
ATOM 1891 O O . ALA A 1 254 ? 2.322 -28.297 -15.578 1 93.44 254 ALA A O 1
ATOM 1892 N N . CYS A 1 255 ? 0.979 -29.781 -16.641 1 95.06 255 CYS A N 1
ATOM 1893 C CA . CYS A 1 255 ? -0.154 -28.875 -16.797 1 95.06 255 CYS A CA 1
ATOM 1894 C C . CYS A 1 255 ? -1.35 -29.359 -15.977 1 95.06 255 CYS A C 1
ATOM 1896 O O . CYS A 1 255 ? -1.627 -30.547 -15.93 1 95.06 255 CYS A O 1
ATOM 1898 N N . THR A 1 256 ? -2.066 -28.406 -15.398 1 94.25 256 THR A N 1
ATOM 1899 C CA . THR A 1 256 ? -3.24 -28.828 -14.641 1 94.25 256 THR A CA 1
ATOM 1900 C C . THR A 1 256 ? -4.309 -29.391 -15.57 1 94.25 256 THR A C 1
ATOM 1902 O O . THR A 1 256 ? -5.035 -30.312 -15.195 1 94.25 256 THR A O 1
ATOM 1905 N N . GLN A 1 257 ? -4.402 -28.875 -16.766 1 92.31 257 GLN A N 1
ATOM 1906 C CA . GLN A 1 257 ? -5.27 -29.453 -17.781 1 92.31 257 GLN A CA 1
ATOM 1907 C C . GLN A 1 257 ? -4.488 -29.75 -19.062 1 92.31 257 GLN A C 1
ATOM 1909 O O . GLN A 1 257 ? -3.395 -29.219 -19.266 1 92.31 257 GLN A O 1
ATOM 1914 N N . LEU A 1 258 ? -5.129 -30.531 -19.891 1 90.75 258 LEU A N 1
ATOM 1915 C CA . LEU A 1 258 ? -4.508 -30.891 -21.156 1 90.75 258 LEU A CA 1
ATOM 1916 C C . LEU A 1 258 ? -4.48 -29.688 -22.109 1 90.75 258 LEU A C 1
ATOM 1918 O O . LEU A 1 258 ? -5.512 -29.047 -22.328 1 90.75 258 LEU A O 1
ATOM 1922 N N . SER A 1 259 ? -3.346 -29.422 -22.641 1 90.19 259 SER A N 1
ATOM 1923 C CA . SER A 1 259 ? -3.203 -28.328 -23.594 1 90.19 259 SER A CA 1
ATOM 1924 C C . SER A 1 259 ? -3.848 -28.688 -24.938 1 90.19 259 SER A C 1
ATOM 1926 O O . SER A 1 259 ? -3.83 -29.844 -25.344 1 90.19 259 SER A O 1
ATOM 1928 N N . LYS A 1 260 ? -4.32 -27.688 -25.609 1 87.56 260 LYS A N 1
ATOM 1929 C CA . LYS A 1 260 ? -4.832 -27.891 -26.953 1 87.56 260 LYS A CA 1
ATOM 1930 C C . LYS A 1 260 ? -3.721 -28.312 -27.906 1 87.56 260 LYS A C 1
ATOM 1932 O O . LYS A 1 260 ? -3.986 -28.906 -28.953 1 87.56 260 LYS A O 1
ATOM 1937 N N . ARG A 1 261 ? -2.574 -27.984 -27.5 1 88.38 261 ARG A N 1
ATOM 1938 C CA . ARG A 1 261 ? -1.416 -28.281 -28.344 1 88.38 261 ARG A CA 1
ATOM 1939 C C . ARG A 1 261 ? -0.97 -29.734 -28.156 1 88.38 261 ARG A C 1
ATOM 1941 O O . ARG A 1 261 ? -0.17 -30.25 -28.938 1 88.38 261 ARG A O 1
ATOM 1948 N N . CYS A 1 262 ? -1.505 -30.328 -27.141 1 88.25 262 CYS A N 1
ATOM 1949 C CA . CYS A 1 262 ? -1.263 -31.75 -26.922 1 88.25 262 CYS A CA 1
ATOM 1950 C C . CYS A 1 262 ? -2.393 -32.594 -27.5 1 88.25 262 CYS A C 1
ATOM 1952 O O . CYS A 1 262 ? -3.564 -32.344 -27.219 1 88.25 262 CYS A O 1
ATOM 1954 N N . GLU A 1 263 ? -2.141 -33.25 -28.531 1 76.12 263 GLU A N 1
ATOM 1955 C CA . GLU A 1 263 ? -3.143 -34.031 -29.219 1 76.12 263 GLU A CA 1
ATOM 1956 C C . GLU A 1 263 ? -3.461 -35.312 -28.422 1 76.12 263 GLU A C 1
ATOM 1958 O O . GLU A 1 263 ? -2.59 -36.156 -28.234 1 76.12 263 GLU A O 1
ATOM 1963 N N . ALA A 1 264 ? -4.625 -35.219 -27.781 1 66.62 264 ALA A N 1
ATOM 1964 C CA . ALA A 1 264 ? -5.012 -36.406 -27.016 1 66.62 264 ALA A CA 1
ATOM 1965 C C . ALA A 1 264 ? -5.414 -37.562 -27.938 1 66.62 264 ALA A C 1
ATOM 1967 O O . ALA A 1 264 ? -5.867 -37.312 -29.062 1 66.62 264 ALA A O 1
ATOM 1968 N N . ASN A 1 265 ? -4.996 -38.656 -27.531 1 62.84 265 ASN A N 1
ATOM 1969 C CA . ASN A 1 265 ? -5.574 -39.844 -28.188 1 62.84 265 ASN A CA 1
ATOM 1970 C C . ASN A 1 265 ? -7.098 -39.75 -28.234 1 62.84 265 ASN A C 1
ATOM 1972 O O . ASN A 1 265 ? -7.738 -39.375 -27.234 1 62.84 265 ASN A O 1
ATOM 1976 N N . PRO A 1 266 ? -7.621 -39.781 -29.422 1 59.56 266 PRO A N 1
ATOM 1977 C CA . PRO A 1 266 ? -9.07 -39.688 -29.609 1 59.56 266 PRO A CA 1
ATOM 1978 C C . PRO A 1 266 ? -9.844 -40.5 -28.547 1 59.56 266 PRO A C 1
ATOM 1980 O O . PRO A 1 266 ? -11 -40.188 -28.266 1 59.56 266 PRO A O 1
ATOM 1983 N N . HIS A 1 267 ? -9.289 -41.5 -28.047 1 59.53 267 HIS A N 1
ATOM 1984 C CA . HIS A 1 267 ? -9.992 -42.312 -27.078 1 59.53 267 HIS A CA 1
ATOM 1985 C C . HIS A 1 267 ? -9.867 -41.75 -25.672 1 59.53 267 HIS A C 1
ATOM 1987 O O . HIS A 1 267 ? -10.508 -42.25 -24.734 1 59.53 267 HIS A O 1
ATOM 1993 N N . ASN A 1 268 ? -9 -40.688 -25.625 1 61.56 268 ASN A N 1
ATOM 1994 C CA . ASN A 1 268 ? -8.789 -40.094 -24.297 1 61.56 268 ASN A CA 1
ATOM 1995 C C . ASN A 1 268 ? -9.641 -38.844 -24.078 1 61.56 268 ASN A C 1
ATOM 1997 O O . ASN A 1 268 ? -9.383 -37.812 -24.703 1 61.56 268 ASN A O 1
ATOM 2001 N N . ALA A 1 269 ? -10.68 -39.094 -23.312 1 60.69 269 ALA A N 1
ATOM 2002 C CA . ALA A 1 269 ? -11.648 -38.031 -23.047 1 60.69 269 ALA A CA 1
ATOM 2003 C C . ALA A 1 269 ? -11.172 -37.125 -21.922 1 60.69 269 ALA A C 1
ATOM 2005 O O . ALA A 1 269 ? -11.766 -36.062 -21.688 1 60.69 269 ALA A O 1
ATOM 2006 N N . ARG A 1 270 ? -10.008 -37.5 -21.391 1 67 270 ARG A N 1
ATOM 2007 C CA . ARG A 1 270 ? -9.664 -36.75 -20.203 1 67 270 ARG A CA 1
ATOM 2008 C C . ARG A 1 270 ? -9.031 -35.406 -20.578 1 67 270 ARG A C 1
ATOM 2010 O O . ARG A 1 270 ? -8.125 -35.344 -21.422 1 67 270 ARG A O 1
ATOM 2017 N N . GLN A 1 271 ? -9.531 -34.375 -20 1 73.81 271 GLN A N 1
ATOM 2018 C CA . GLN A 1 271 ? -9.031 -33.031 -20.234 1 73.81 271 GLN A CA 1
ATOM 2019 C C . GLN A 1 271 ? -8.055 -32.594 -19.141 1 73.81 271 GLN A C 1
ATOM 2021 O O . GLN A 1 271 ? -7.281 -31.656 -19.328 1 73.81 271 GLN A O 1
ATOM 2026 N N . GLU A 1 272 ? -8.008 -33.469 -18.156 1 79.69 272 GLU A N 1
ATOM 2027 C CA . GLU A 1 272 ? -7.059 -33.219 -17.062 1 79.69 272 GLU A CA 1
ATOM 2028 C C . GLU A 1 272 ? -5.711 -33.875 -17.344 1 79.69 272 GLU A C 1
ATOM 2030 O O . GLU A 1 272 ? -5.637 -35.094 -17.547 1 79.69 272 GLU A O 1
ATOM 2035 N N . CYS A 1 273 ? -4.723 -33.094 -17.453 1 90.12 273 CYS A N 1
ATOM 2036 C CA . CYS A 1 273 ? -3.379 -33.656 -17.578 1 90.12 273 CYS A CA 1
ATOM 2037 C C . CYS A 1 273 ? -2.855 -34.125 -16.234 1 90.12 273 CYS A C 1
ATOM 2039 O O . CYS A 1 273 ? -3.152 -35.25 -15.805 1 90.12 273 CYS A O 1
ATOM 2041 N N . ALA A 1 274 ? -2.371 -33.25 -15.453 1 91.38 274 ALA A N 1
ATOM 2042 C CA . ALA A 1 274 ? -2.006 -33.625 -14.086 1 91.38 274 ALA A CA 1
ATOM 2043 C C . ALA A 1 274 ? -3.166 -33.375 -13.125 1 91.38 274 ALA A C 1
ATOM 2045 O O . ALA A 1 274 ? -3.191 -33.938 -12.016 1 91.38 274 ALA A O 1
ATOM 2046 N N . GLY A 1 275 ? -4.125 -32.531 -13.602 1 92.06 275 GLY A N 1
ATOM 2047 C CA . GLY A 1 275 ? -5.129 -32.062 -12.656 1 92.06 275 GLY A CA 1
ATOM 2048 C C . GLY A 1 275 ? -4.551 -31.219 -11.539 1 92.06 275 GLY A C 1
ATOM 2049 O O . GLY A 1 275 ? -3.594 -30.469 -11.75 1 92.06 275 GLY A O 1
ATOM 2050 N N . THR A 1 276 ? -5.258 -31.25 -10.391 1 94.25 276 THR A N 1
ATOM 2051 C CA . THR A 1 276 ? -4.715 -30.594 -9.203 1 94.25 276 THR A CA 1
ATOM 2052 C C . THR A 1 276 ? -3.441 -31.297 -8.734 1 94.25 276 THR A C 1
ATOM 2054 O O . THR A 1 276 ? -3.426 -32.5 -8.555 1 94.25 276 THR A O 1
ATOM 2057 N N . VAL A 1 277 ? -2.414 -30.547 -8.625 1 95.25 277 VAL A N 1
ATOM 2058 C CA . VAL A 1 277 ? -1.123 -31.078 -8.203 1 95.25 277 VAL A CA 1
ATOM 2059 C C . VAL A 1 277 ? -0.9 -30.766 -6.719 1 95.25 277 VAL A C 1
ATOM 2061 O O . VAL A 1 277 ? -0.999 -29.609 -6.297 1 95.25 277 VAL A O 1
ATOM 2064 N N . VAL A 1 278 ? -0.587 -31.766 -5.914 1 96.31 278 VAL A N 1
ATOM 2065 C CA . VAL A 1 278 ? -0.277 -31.578 -4.5 1 96.31 278 VAL A CA 1
ATOM 2066 C C . VAL A 1 278 ? 1.162 -32 -4.227 1 96.31 278 VAL A C 1
ATOM 2068 O O . VAL A 1 278 ? 1.524 -33.156 -4.457 1 96.31 278 VAL A O 1
ATOM 2071 N N . ILE A 1 279 ? 1.928 -31.125 -3.717 1 96.69 279 ILE A N 1
ATOM 2072 C CA . ILE A 1 279 ? 3.352 -31.344 -3.482 1 96.69 279 ILE A CA 1
ATOM 2073 C C . ILE A 1 279 ? 3.637 -31.328 -1.983 1 96.69 279 ILE A C 1
ATOM 2075 O O . ILE A 1 279 ? 3.225 -30.406 -1.275 1 96.69 279 ILE A O 1
ATOM 2079 N N . ASP A 1 280 ? 4.273 -32.375 -1.538 1 95.81 280 ASP A N 1
ATOM 2080 C CA . ASP A 1 280 ? 4.848 -32.344 -0.195 1 95.81 280 ASP A CA 1
ATOM 2081 C C . ASP A 1 280 ? 6.062 -31.422 -0.131 1 95.81 280 ASP A C 1
ATOM 2083 O O . ASP A 1 280 ? 7.094 -31.703 -0.748 1 95.81 280 ASP A O 1
ATOM 2087 N N . LEU A 1 281 ? 6 -30.359 0.632 1 95 281 LEU A N 1
ATOM 2088 C CA . LEU A 1 281 ? 6.992 -29.297 0.563 1 95 281 LEU A CA 1
ATOM 2089 C C . LEU A 1 281 ? 8.242 -29.656 1.364 1 95 281 LEU A C 1
ATOM 2091 O O . LEU A 1 281 ? 9.273 -29 1.252 1 95 281 LEU A O 1
ATOM 2095 N N . HIS A 1 282 ? 8.25 -30.719 2.141 1 90.44 282 HIS A N 1
ATOM 2096 C CA . HIS A 1 282 ? 9.453 -31.203 2.799 1 90.44 282 HIS A CA 1
ATOM 2097 C C . HIS A 1 282 ? 10.289 -32.062 1.856 1 90.44 282 HIS A C 1
ATOM 2099 O O . HIS A 1 282 ? 11.508 -31.922 1.782 1 90.44 282 HIS A O 1
ATOM 2105 N N . THR A 1 283 ? 9.594 -32.875 1.063 1 88.81 283 THR A N 1
ATOM 2106 C CA . THR A 1 283 ? 10.297 -33.844 0.228 1 88.81 283 THR A CA 1
ATOM 2107 C C . THR A 1 283 ? 10.414 -33.344 -1.206 1 88.81 283 THR A C 1
ATOM 2109 O O . THR A 1 283 ? 11.281 -33.781 -1.963 1 88.81 283 THR A O 1
ATOM 2112 N N . GLY A 1 284 ? 9.5 -32.438 -1.5 1 88.31 284 GLY A N 1
ATOM 2113 C CA . GLY A 1 284 ? 9.422 -31.984 -2.881 1 88.31 284 GLY A CA 1
ATOM 2114 C C . GLY A 1 284 ? 8.664 -32.938 -3.781 1 88.31 284 GLY A C 1
ATOM 2115 O O . GLY A 1 284 ? 8.492 -32.688 -4.973 1 88.31 284 GLY A O 1
ATOM 2116 N N . ASN A 1 285 ? 8.148 -33.969 -3.229 1 87.38 285 ASN A N 1
ATOM 2117 C CA . ASN A 1 285 ? 7.469 -35 -4.016 1 87.38 285 ASN A CA 1
ATOM 2118 C C . ASN A 1 285 ? 5.984 -34.688 -4.184 1 87.38 285 ASN A C 1
ATOM 2120 O O . ASN A 1 285 ? 5.344 -34.188 -3.258 1 87.38 285 ASN A O 1
ATOM 2124 N N . TRP A 1 286 ? 5.605 -35 -5.414 1 87.56 286 TRP A N 1
ATOM 2125 C CA . TRP A 1 286 ? 4.156 -35.031 -5.578 1 87.56 286 TRP A CA 1
ATOM 2126 C C . TRP A 1 286 ? 3.549 -36.156 -4.766 1 87.56 286 TRP A C 1
ATOM 2128 O O . TRP A 1 286 ? 4.188 -37.219 -4.562 1 87.56 286 TRP A O 1
ATOM 2138 N N . ARG A 1 287 ? 2.402 -35.875 -4.297 1 84.94 287 ARG A N 1
ATOM 2139 C CA . ARG A 1 287 ? 1.728 -37 -3.641 1 84.94 287 ARG A CA 1
ATOM 2140 C C . ARG A 1 287 ? 1.485 -38.156 -4.617 1 84.94 287 ARG A C 1
ATOM 2142 O O . ARG A 1 287 ? 1.12 -37.906 -5.77 1 84.94 287 ARG A O 1
ATOM 2149 N N . ASP A 1 288 ? 1.93 -39.312 -4.148 1 71.12 288 ASP A N 1
ATOM 2150 C CA . ASP A 1 288 ? 1.601 -40.531 -4.898 1 71.12 288 ASP A CA 1
ATOM 2151 C C . ASP A 1 288 ? 0.11 -40.844 -4.805 1 71.12 288 ASP A C 1
ATOM 2153 O O . ASP A 1 288 ? -0.502 -40.656 -3.748 1 71.12 288 ASP A O 1
ATOM 2157 N N . PRO A 1 289 ? -0.636 -41.219 -5.895 1 74.06 289 PRO A N 1
ATOM 2158 C CA . PRO A 1 289 ? -0.328 -41.688 -7.246 1 74.06 289 PRO A CA 1
ATOM 2159 C C . PRO A 1 289 ? -0.381 -40.562 -8.289 1 74.06 289 PRO A C 1
ATOM 2161 O O . PRO A 1 289 ? -0.158 -40.844 -9.477 1 74.06 289 PRO A O 1
ATOM 2164 N N . GLN A 1 290 ? -0.492 -39.375 -7.77 1 81.38 290 GLN A N 1
ATOM 2165 C CA . GLN A 1 290 ? -0.757 -38.281 -8.695 1 81.38 290 GLN A CA 1
ATOM 2166 C C . GLN A 1 290 ? 0.358 -38.156 -9.734 1 81.38 290 GLN A C 1
ATOM 2168 O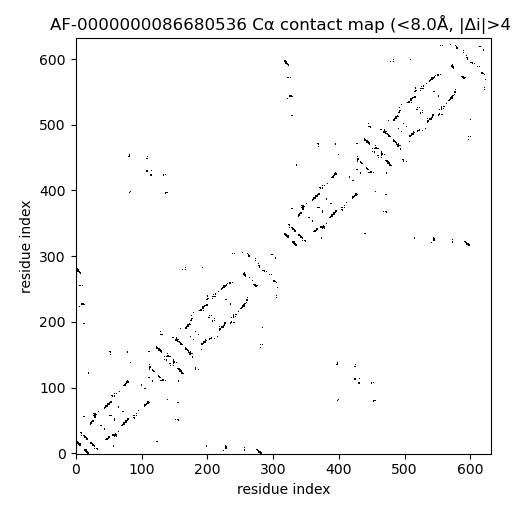 O . GLN A 1 290 ? 0.091 -38.031 -10.93 1 81.38 290 GLN A O 1
ATOM 2173 N N . ILE A 1 291 ? 1.55 -38.344 -9.227 1 83.94 291 ILE A N 1
ATOM 2174 C CA . ILE A 1 291 ? 2.662 -38.156 -10.148 1 83.94 291 ILE A CA 1
ATOM 2175 C C . ILE A 1 291 ? 2.715 -39.312 -11.133 1 83.94 291 ILE A C 1
ATOM 2177 O O . ILE A 1 291 ? 2.945 -39.125 -12.328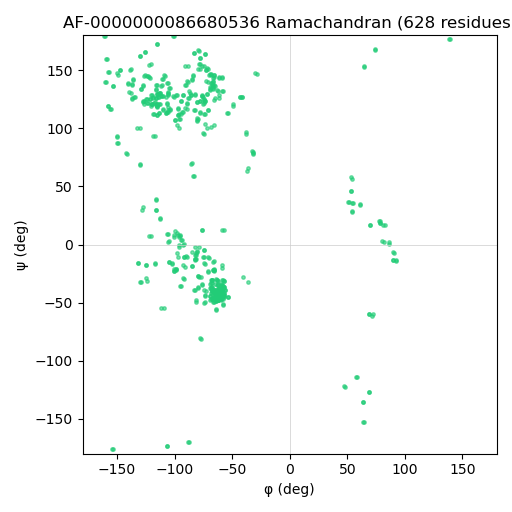 1 83.94 291 ILE A O 1
ATOM 2181 N N . GLU A 1 292 ? 2.48 -40.5 -10.703 1 84.75 292 GLU A N 1
ATOM 2182 C CA . GLU A 1 292 ? 2.48 -41.656 -11.57 1 84.75 292 GLU A CA 1
ATOM 2183 C C . GLU A 1 292 ? 1.321 -41.625 -12.562 1 84.75 292 GLU A C 1
ATOM 2185 O O . GLU A 1 292 ? 1.479 -42 -13.727 1 84.75 292 GLU A O 1
ATOM 2190 N N . THR A 1 293 ? 0.273 -41.156 -12 1 84.56 293 THR A N 1
ATOM 2191 C CA . THR A 1 293 ? -0.904 -41.031 -12.859 1 84.56 293 THR A CA 1
ATOM 2192 C C . THR A 1 293 ? -0.655 -40.031 -13.984 1 84.56 293 THR A C 1
ATOM 2194 O O . THR A 1 293 ? -1.033 -40.281 -15.133 1 84.56 293 THR A O 1
ATOM 2197 N N . HIS A 1 294 ? -0.035 -38.969 -13.648 1 87.31 294 HIS A N 1
ATOM 2198 C CA . HIS A 1 294 ? 0.295 -38 -14.664 1 87.31 294 HIS A CA 1
ATOM 2199 C C . HIS A 1 294 ? 1.248 -38.562 -15.711 1 87.31 294 HIS A C 1
ATOM 2201 O O . HIS A 1 294 ? 1.029 -38.375 -16.906 1 87.31 294 HIS A O 1
ATOM 2207 N N . ARG A 1 295 ? 2.232 -39.25 -15.281 1 84.94 295 ARG A N 1
ATOM 2208 C CA . ARG A 1 295 ? 3.207 -39.812 -16.188 1 84.94 295 ARG A CA 1
ATOM 2209 C C . ARG A 1 295 ? 2.543 -40.812 -17.125 1 84.94 295 ARG A C 1
ATOM 2211 O O . ARG A 1 295 ? 2.789 -40.812 -18.344 1 84.94 295 ARG A O 1
ATOM 2218 N N . ALA A 1 296 ? 1.725 -41.625 -16.562 1 83.62 296 ALA A N 1
ATOM 2219 C CA . ALA A 1 296 ? 1.01 -42.625 -17.359 1 83.62 296 ALA A CA 1
ATOM 2220 C C . ALA A 1 296 ? 0.098 -41.969 -18.391 1 83.62 296 ALA A C 1
ATOM 2222 O O . ALA A 1 296 ? -0.016 -42.438 -19.516 1 83.62 296 ALA A O 1
ATOM 2223 N N . PHE A 1 297 ? -0.488 -40.969 -17.953 1 85.75 297 PHE A N 1
ATOM 2224 C CA . PHE A 1 297 ? -1.386 -40.25 -18.844 1 85.75 297 PHE A CA 1
ATOM 2225 C C . PHE A 1 297 ? -0.617 -39.656 -20.016 1 85.75 297 PHE A C 1
ATOM 2227 O O . PHE A 1 297 ? -1.039 -39.781 -21.172 1 85.75 297 PHE A O 1
ATOM 2234 N N . VAL A 1 298 ? 0.448 -39 -19.781 1 87 298 VAL A N 1
ATOM 2235 C CA . VAL A 1 298 ? 1.271 -38.375 -20.797 1 87 298 VAL A CA 1
ATOM 2236 C C . VAL A 1 298 ? 1.734 -39.406 -21.828 1 87 298 VAL A C 1
ATOM 2238 O O . VAL A 1 298 ? 1.836 -39.094 -23.016 1 87 298 VAL A O 1
ATOM 2241 N N . ASP A 1 299 ? 1.906 -40.594 -21.375 1 84.69 299 ASP A N 1
ATOM 2242 C CA . ASP A 1 299 ? 2.328 -41.656 -22.266 1 84.69 299 ASP A CA 1
ATOM 2243 C C . ASP A 1 299 ? 1.255 -41.969 -23.312 1 84.69 299 ASP A C 1
ATOM 2245 O O . ASP A 1 299 ? 1.54 -42.594 -24.344 1 84.69 299 ASP A O 1
ATOM 2249 N N . THR A 1 300 ? 0.062 -41.594 -23 1 83.31 300 THR A N 1
ATOM 2250 C CA . THR A 1 300 ? -1.038 -41.875 -23.906 1 83.31 300 THR A CA 1
ATOM 2251 C C . THR A 1 300 ? -1.223 -40.75 -24.922 1 83.31 300 THR A C 1
ATOM 2253 O O . THR A 1 300 ? -2.012 -40.875 -25.859 1 83.31 300 THR A O 1
ATOM 2256 N N . ILE A 1 301 ? -0.569 -39.688 -24.703 1 85.31 301 ILE A N 1
ATOM 2257 C CA . ILE A 1 301 ? -0.708 -38.5 -25.547 1 85.31 301 ILE A CA 1
ATOM 2258 C C . ILE A 1 301 ? 0.241 -38.594 -26.734 1 85.31 301 ILE A C 1
ATOM 2260 O O . ILE A 1 301 ? 1.43 -38.875 -26.562 1 85.31 301 ILE A O 1
ATOM 2264 N N . ALA A 1 302 ? -0.219 -38.375 -27.906 1 81.31 302 ALA A N 1
ATOM 2265 C CA . ALA A 1 302 ? 0.552 -38.531 -29.141 1 81.31 302 ALA A CA 1
ATOM 2266 C C . ALA A 1 302 ? 1.718 -37.562 -29.203 1 81.31 302 ALA A C 1
ATOM 2268 O O . ALA A 1 302 ? 2.852 -37.938 -29.484 1 81.31 302 ALA A O 1
ATOM 2269 N N . THR A 1 303 ? 1.45 -36.312 -28.906 1 84.12 303 THR A N 1
ATOM 2270 C CA . THR A 1 303 ? 2.479 -35.281 -28.984 1 84.12 303 THR A CA 1
ATOM 2271 C C . THR A 1 303 ? 2.518 -34.469 -27.703 1 84.12 303 THR A C 1
ATOM 2273 O O . THR A 1 303 ? 2.168 -33.281 -27.703 1 84.12 303 THR A O 1
ATOM 2276 N N . PRO A 1 304 ? 2.959 -35.094 -26.641 1 88.38 304 PRO A N 1
ATOM 2277 C CA . PRO A 1 304 ? 3.053 -34.344 -25.391 1 88.38 304 PRO A CA 1
ATOM 2278 C C . PRO A 1 304 ? 4.16 -33.281 -25.422 1 88.38 304 PRO A C 1
ATOM 2280 O O . PRO A 1 304 ? 5.281 -33.562 -25.844 1 88.38 304 PRO A O 1
ATOM 2283 N N . MET A 1 305 ? 3.857 -32.125 -25 1 88.5 305 MET A N 1
ATOM 2284 C CA . MET A 1 305 ? 4.836 -31.031 -25.047 1 88.5 305 MET A CA 1
ATOM 2285 C C . MET A 1 305 ? 5.855 -31.172 -23.922 1 88.5 305 MET A C 1
ATOM 2287 O O . MET A 1 305 ? 6.996 -30.734 -24.062 1 88.5 305 MET A O 1
ATOM 2291 N N . CYS A 1 306 ? 5.445 -31.797 -22.812 1 86.44 306 CYS A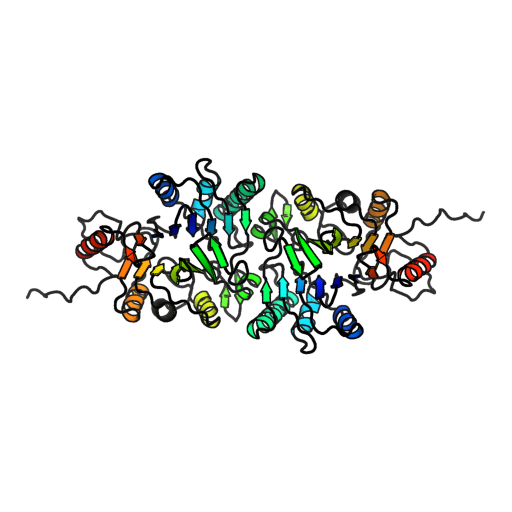 N 1
ATOM 2292 C CA . CYS A 1 306 ? 6.254 -31.781 -21.594 1 86.44 306 CYS A CA 1
ATOM 2293 C C . CYS A 1 306 ? 7.332 -32.844 -21.641 1 86.44 306 CYS A C 1
ATOM 2295 O O . CYS A 1 306 ? 8.195 -32.906 -20.766 1 86.44 306 CYS A O 1
ATOM 2297 N N . ARG A 1 307 ? 7.281 -33.75 -22.547 1 79.88 307 ARG A N 1
ATOM 2298 C CA . ARG A 1 307 ? 8.305 -34.812 -22.688 1 79.88 307 ARG A CA 1
ATOM 2299 C C . ARG A 1 307 ? 8.828 -34.844 -24.109 1 79.88 307 ARG A C 1
ATOM 2301 O O . ARG A 1 307 ? 8.094 -34.594 -25.062 1 79.88 307 ARG A O 1
ATOM 2308 N N . LEU A 1 308 ? 10.094 -34.969 -24.219 1 64.44 308 LEU A N 1
ATOM 2309 C CA . LEU A 1 308 ? 10.641 -35.156 -25.562 1 64.44 308 LEU A CA 1
ATOM 2310 C C . LEU A 1 308 ? 10.219 -36.531 -26.109 1 64.44 308 LEU A C 1
ATOM 2312 O O . LEU A 1 308 ? 10.273 -37.531 -25.406 1 64.44 308 LEU A O 1
ATOM 2316 N N . THR A 1 309 ? 9.242 -36.656 -26.969 1 51.53 309 THR A N 1
ATOM 2317 C CA . THR A 1 309 ? 8.906 -37.906 -27.625 1 51.53 309 THR A CA 1
ATOM 2318 C C . THR A 1 309 ? 10.133 -38.5 -28.328 1 51.53 309 THR A C 1
ATOM 2320 O O . THR A 1 309 ? 10.859 -37.781 -29.016 1 51.53 309 THR A O 1
ATOM 2323 N N . PRO A 1 310 ? 10.586 -39.594 -27.844 1 44.81 310 PRO A N 1
ATOM 2324 C CA . PRO A 1 310 ? 11.633 -40.219 -28.656 1 44.81 310 PRO A CA 1
ATOM 2325 C C . PRO A 1 310 ? 11.336 -40.156 -30.156 1 44.81 310 PRO A C 1
ATOM 2327 O O . PRO A 1 310 ? 10.172 -40.156 -30.547 1 44.81 310 PRO A O 1
ATOM 2330 N N . ALA A 1 311 ? 12.227 -39.656 -31.047 1 43 311 ALA A N 1
ATOM 2331 C CA . ALA A 1 311 ? 12.148 -39.844 -32.5 1 43 311 ALA A CA 1
ATOM 2332 C C . ALA A 1 311 ? 11.516 -41.188 -32.844 1 43 311 ALA A C 1
ATOM 2334 O O . ALA A 1 311 ? 12.055 -42.25 -32.469 1 43 311 ALA A O 1
ATOM 2335 N N . GLY A 1 312 ? 10.336 -41.438 -32.812 1 37.47 312 GLY A N 1
ATOM 2336 C CA . GLY A 1 312 ? 9.828 -42.656 -33.406 1 37.47 312 GLY A CA 1
ATOM 2337 C C . GLY A 1 312 ? 10.664 -43.156 -34.562 1 37.47 312 GLY A C 1
ATOM 2338 O O . GLY A 1 312 ? 11.453 -42.406 -35.156 1 37.47 312 GLY A O 1
ATOM 2339 N N . ARG A 1 313 ? 10.719 -44.656 -34.688 1 38.03 313 ARG A N 1
ATOM 2340 C CA . ARG A 1 313 ? 10.789 -45.75 -35.656 1 38.03 313 ARG A CA 1
ATOM 2341 C C . ARG A 1 313 ? 9.961 -45.406 -36.906 1 38.03 313 ARG A C 1
ATOM 2343 O O . ARG A 1 313 ? 8.727 -45.406 -36.844 1 38.03 313 ARG A O 1
ATOM 2350 N N . HIS A 1 314 ? 10.281 -44.438 -37.688 1 32.28 314 HIS A N 1
ATOM 2351 C CA . HIS A 1 314 ? 9.789 -44.594 -39.031 1 32.28 314 HIS A CA 1
ATOM 2352 C C . HIS A 1 314 ? 9.727 -46.062 -39.438 1 32.28 314 HIS A C 1
ATOM 2354 O O . HIS A 1 314 ? 10.734 -46.75 -39.375 1 32.28 314 HIS A O 1
ATOM 2360 N N . HIS A 1 315 ? 8.734 -46.75 -39.031 1 27.2 315 HIS A N 1
ATOM 2361 C CA . HIS A 1 315 ? 8.5 -47.938 -39.844 1 27.2 315 HIS A CA 1
ATOM 2362 C C . HIS A 1 315 ? 8.742 -47.688 -41.312 1 27.2 315 HIS A C 1
ATOM 2364 O O . HIS A 1 315 ? 8.133 -46.781 -41.906 1 27.2 315 HIS A O 1
ATOM 2370 N N . ASN A 1 316 ? 9.969 -48.031 -41.844 1 25.11 316 ASN A N 1
ATOM 2371 C CA . ASN A 1 316 ? 10.016 -48.562 -43.188 1 25.11 316 ASN A CA 1
ATOM 2372 C C . ASN A 1 316 ? 8.992 -49.688 -43.406 1 25.11 316 ASN A C 1
ATOM 2374 O O . ASN A 1 316 ? 8.867 -50.562 -42.562 1 25.11 316 ASN A O 1
ATOM 2378 N N . MET B 1 1 ? 13.43 17.359 24.688 1 89.25 1 MET B N 1
ATOM 2379 C CA . MET B 1 1 ? 11.984 17.25 24.859 1 89.25 1 MET B CA 1
ATOM 2380 C C . MET B 1 1 ? 11.289 17.10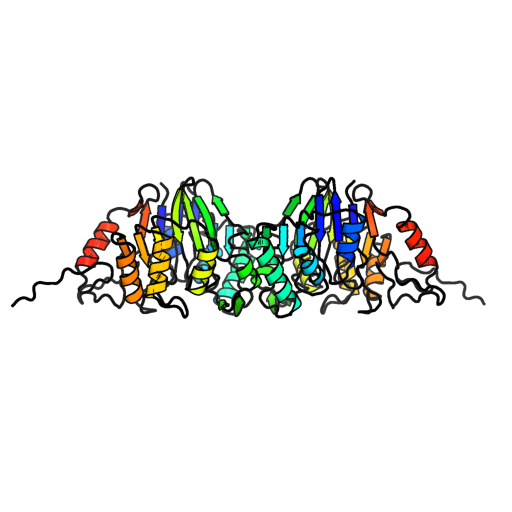9 23.5 1 89.25 1 MET B C 1
ATOM 2382 O O . MET B 1 1 ? 11.688 17.75 22.531 1 89.25 1 MET B O 1
ATOM 2386 N N . PRO B 1 2 ? 10.258 16.344 23.469 1 96.88 2 PRO B N 1
ATOM 2387 C CA . PRO B 1 2 ? 9.562 16.172 22.188 1 96.88 2 PRO B CA 1
ATOM 2388 C C . PRO B 1 2 ? 8.883 17.438 21.719 1 96.88 2 PRO B C 1
ATOM 2390 O O . PRO B 1 2 ? 8.328 18.188 22.516 1 96.88 2 PRO B O 1
ATOM 2393 N N . SER B 1 3 ? 9.016 17.719 20.453 1 97.88 3 SER B N 1
ATOM 2394 C CA . SER B 1 3 ? 8.422 18.938 19.906 1 97.88 3 SER B CA 1
ATOM 2395 C C . SER B 1 3 ? 7.785 18.688 18.547 1 97.88 3 SER B C 1
ATOM 2397 O O . SER B 1 3 ? 8.156 17.734 17.844 1 97.88 3 SER B O 1
ATOM 2399 N N . LEU B 1 4 ? 6.801 19.422 18.266 1 98.56 4 LEU B N 1
ATOM 2400 C CA . LEU B 1 4 ? 6.168 19.516 16.953 1 98.56 4 LEU B CA 1
ATOM 2401 C C . LEU B 1 4 ? 6.324 20.906 16.359 1 98.56 4 LEU B C 1
ATOM 2403 O O . LEU B 1 4 ? 5.918 21.891 16.984 1 98.56 4 LEU B O 1
ATOM 2407 N N . ALA B 1 5 ? 6.949 21.016 15.242 1 98 5 ALA B N 1
ATOM 2408 C CA . ALA B 1 5 ? 7.035 22.281 14.508 1 98 5 ALA B CA 1
ATOM 2409 C C . ALA B 1 5 ? 6.137 22.266 13.273 1 98 5 ALA B C 1
ATOM 2411 O O . ALA B 1 5 ? 6.227 21.344 12.453 1 98 5 ALA B O 1
ATOM 2412 N N . VAL B 1 6 ? 5.223 23.156 13.195 1 97.62 6 VAL B N 1
ATOM 2413 C CA . VAL B 1 6 ? 4.52 23.453 11.953 1 97.62 6 VAL B CA 1
ATOM 2414 C C . VAL B 1 6 ? 5.188 24.625 11.242 1 97.62 6 VAL B C 1
ATOM 2416 O O . VAL B 1 6 ? 5.113 25.766 11.719 1 97.62 6 VAL B O 1
ATOM 2419 N N . LEU B 1 7 ? 5.793 24.391 10.117 1 96.69 7 LEU B N 1
ATOM 2420 C CA . LEU B 1 7 ? 6.711 25.344 9.508 1 96.69 7 LEU B CA 1
ATOM 2421 C C . LEU B 1 7 ? 5.953 26.359 8.672 1 96.69 7 LEU B C 1
ATOM 2423 O O . LEU B 1 7 ? 4.988 26.016 7.98 1 96.69 7 LEU B O 1
ATOM 2427 N N . ASP B 1 8 ? 6.406 27.578 8.727 1 94 8 ASP B N 1
ATOM 2428 C CA . ASP B 1 8 ? 5.98 28.578 7.75 1 94 8 ASP B CA 1
ATOM 2429 C C . ASP B 1 8 ? 6.656 28.344 6.398 1 94 8 ASP B C 1
ATOM 2431 O O . ASP B 1 8 ? 7.77 28.828 6.168 1 94 8 ASP B O 1
ATOM 2435 N N . VAL B 1 9 ? 5.938 27.641 5.535 1 92.38 9 VAL B N 1
ATOM 2436 C CA . VAL B 1 9 ? 6.48 27.281 4.23 1 92.38 9 VAL B CA 1
ATOM 2437 C C . VAL B 1 9 ? 5.723 28.016 3.131 1 92.38 9 VAL B C 1
ATOM 2439 O O . VAL B 1 9 ? 5.711 27.594 1.978 1 92.38 9 VAL B O 1
ATOM 2442 N N . GLY B 1 10 ? 5.102 29.109 3.516 1 89.44 10 GLY B N 1
ATOM 2443 C CA . GLY B 1 10 ? 4.145 29.656 2.568 1 89.44 10 GLY B CA 1
ATOM 2444 C C . GLY B 1 10 ? 2.977 28.734 2.297 1 89.44 10 GLY B C 1
ATOM 2445 O O . GLY B 1 10 ? 2.426 28.141 3.223 1 89.44 10 GLY B O 1
ATOM 2446 N N . HIS B 1 11 ? 2.604 28.562 1.122 1 91.38 11 HIS B N 1
ATOM 2447 C CA . HIS B 1 11 ? 1.506 27.641 0.844 1 91.38 11 HIS B CA 1
ATOM 2448 C C . HIS B 1 11 ? 1.987 26.203 0.838 1 91.38 11 HIS B C 1
ATOM 2450 O O . HIS B 1 11 ? 2.92 25.859 0.109 1 91.38 11 HIS B O 1
ATOM 2456 N N . GLY B 1 12 ? 1.361 25.406 1.701 1 94.31 12 GLY B N 1
ATOM 2457 C CA . GLY B 1 12 ? 1.702 24 1.82 1 94.31 12 GLY B CA 1
ATOM 2458 C C . GLY B 1 12 ? 1.738 23.516 3.256 1 94.31 12 GLY B C 1
ATOM 2459 O O . GLY B 1 12 ? 1.56 24.297 4.188 1 94.31 12 GLY B O 1
ATOM 2460 N N . ASN B 1 13 ? 1.97 22.281 3.41 1 95.88 13 ASN B N 1
ATOM 2461 C CA . ASN B 1 13 ? 2.047 21.656 4.719 1 95.88 13 ASN B CA 1
ATOM 2462 C C . ASN B 1 13 ? 3.439 21.094 4.992 1 95.88 13 ASN B C 1
ATOM 2464 O O . ASN B 1 13 ? 4.07 20.516 4.098 1 95.88 13 ASN B O 1
ATOM 2468 N N . CYS B 1 14 ? 3.959 21.359 6.184 1 98.12 14 CYS B N 1
ATOM 2469 C CA . CYS B 1 14 ? 5.207 20.766 6.637 1 98.12 14 CYS B CA 1
ATOM 2470 C C . CYS B 1 14 ? 5.281 20.75 8.156 1 98.12 14 CYS B C 1
ATOM 2472 O O . CYS B 1 14 ? 5.27 21.797 8.797 1 98.12 14 CYS B O 1
ATOM 2474 N N . ALA B 1 15 ? 5.324 19.625 8.703 1 98.5 15 ALA B N 1
ATOM 2475 C CA . ALA B 1 15 ? 5.48 19.453 10.148 1 98.5 15 ALA B CA 1
ATOM 2476 C C . ALA B 1 15 ? 6.719 18.625 10.469 1 98.5 15 ALA B C 1
ATOM 2478 O O . ALA B 1 15 ? 7.062 17.688 9.734 1 98.5 15 ALA B O 1
ATOM 2479 N N . VAL B 1 16 ? 7.406 18.922 11.523 1 98.62 16 VAL B N 1
ATOM 2480 C CA . VAL B 1 16 ? 8.594 18.203 11.984 1 98.62 16 VAL B CA 1
ATOM 2481 C C . VAL B 1 16 ? 8.414 17.812 13.453 1 98.62 16 VAL B C 1
ATOM 2483 O O . VAL B 1 16 ? 8.141 18.656 14.305 1 98.62 16 VAL B O 1
ATOM 2486 N N . VAL B 1 17 ? 8.516 16.578 13.703 1 98.81 17 VAL B N 1
ATOM 2487 C CA . VAL B 1 17 ? 8.484 16.062 15.07 1 98.81 17 VAL B CA 1
ATOM 2488 C C . VAL B 1 17 ? 9.891 15.648 15.492 1 98.81 17 VAL B C 1
ATOM 2490 O O . VAL B 1 17 ? 10.586 14.945 14.758 1 98.81 17 VAL B O 1
ATOM 2493 N N . GLU B 1 18 ? 10.305 16.094 16.641 1 98.31 18 GLU B N 1
ATOM 2494 C CA . GLU B 1 18 ? 11.633 15.781 17.156 1 98.31 18 GLU B CA 1
ATOM 2495 C C . GLU B 1 18 ? 11.562 15.25 18.578 1 98.31 18 GLU B C 1
ATOM 2497 O O . GLU B 1 18 ? 10.805 15.758 19.406 1 98.31 18 GLU B O 1
ATOM 2502 N N . ASP B 1 19 ? 12.273 14.188 18.797 1 98.19 19 ASP B N 1
ATOM 2503 C CA . ASP B 1 19 ? 12.492 13.711 20.172 1 98.19 19 ASP B CA 1
ATOM 2504 C C . ASP B 1 19 ? 13.742 12.844 20.25 1 98.19 19 ASP B C 1
ATOM 2506 O O . ASP B 1 19 ? 13.828 11.812 19.578 1 98.19 19 ASP B O 1
ATOM 2510 N N . ASP B 1 20 ? 14.758 13.219 21.047 1 96.44 20 ASP B N 1
ATOM 2511 C CA . ASP B 1 20 ? 15.938 12.43 21.375 1 96.44 20 ASP B CA 1
ATOM 2512 C C . ASP B 1 20 ? 16.641 11.938 20.109 1 96.44 20 ASP B C 1
ATOM 2514 O O . ASP B 1 20 ? 16.859 10.734 19.953 1 96.44 20 ASP B O 1
ATOM 2518 N N . GLY B 1 21 ? 16.797 12.828 19.188 1 96.81 21 GLY B N 1
ATOM 2519 C CA . GLY B 1 21 ? 17.578 12.516 18.016 1 96.81 21 GLY B CA 1
ATOM 2520 C C . GLY B 1 21 ? 16.75 11.961 16.859 1 96.81 21 GLY B C 1
ATOM 2521 O O . GLY B 1 21 ? 17.234 11.844 15.742 1 96.81 21 GLY B O 1
ATOM 2522 N N . ILE B 1 22 ? 15.516 11.578 17.156 1 98.56 22 ILE B N 1
ATOM 2523 C CA . ILE B 1 22 ? 14.609 11.117 16.109 1 98.56 22 ILE B CA 1
ATOM 2524 C C . ILE B 1 22 ? 13.898 12.312 15.484 1 98.56 22 ILE B C 1
ATOM 2526 O O . ILE B 1 22 ? 13.359 13.172 16.188 1 98.56 22 ILE B O 1
ATOM 2530 N N . VAL B 1 23 ? 13.945 12.398 14.172 1 98.75 23 VAL B N 1
ATOM 2531 C CA . VAL B 1 23 ? 13.297 13.477 13.43 1 98.75 23 VAL B CA 1
ATOM 2532 C C . VAL B 1 23 ? 12.328 12.898 12.406 1 98.75 23 VAL B C 1
ATOM 2534 O O . VAL B 1 23 ? 12.719 12.078 11.57 1 98.75 23 VAL B O 1
ATOM 2537 N N . VAL B 1 24 ? 11.117 13.273 12.531 1 98.88 24 VAL B N 1
ATOM 2538 C CA . VAL B 1 24 ? 10.078 12.852 11.602 1 98.88 24 VAL B CA 1
ATOM 2539 C C . VAL B 1 24 ? 9.531 14.062 10.852 1 98.88 24 VAL B C 1
ATOM 2541 O O . VAL B 1 24 ? 9.211 15.086 11.461 1 98.88 24 VAL B O 1
ATOM 2544 N N . VAL B 1 25 ? 9.477 13.945 9.555 1 98.81 25 VAL B N 1
ATOM 2545 C CA . VAL B 1 25 ? 8.922 15.008 8.727 1 98.81 25 VAL B CA 1
ATOM 2546 C C . VAL B 1 25 ? 7.625 14.539 8.078 1 98.81 25 VAL B C 1
ATOM 2548 O O . VAL B 1 25 ? 7.555 13.414 7.559 1 98.81 25 VAL B O 1
ATOM 2551 N N . ILE B 1 26 ? 6.594 15.336 8.188 1 98.81 26 ILE B N 1
ATOM 2552 C CA . ILE B 1 26 ? 5.32 15.07 7.527 1 98.81 26 ILE B CA 1
ATOM 2553 C C . ILE B 1 26 ? 5.059 16.125 6.457 1 98.81 26 ILE B C 1
ATOM 2555 O O . ILE B 1 26 ? 4.883 17.312 6.77 1 98.81 26 ILE B O 1
ATOM 2559 N N . ASP B 1 27 ? 5.059 15.703 5.188 1 98.56 27 ASP B N 1
ATOM 2560 C CA . ASP B 1 27 ? 4.926 16.531 3.992 1 98.56 27 ASP B CA 1
ATOM 2561 C C . ASP B 1 27 ? 6.109 17.484 3.848 1 98.56 27 ASP B C 1
ATOM 2563 O O . ASP B 1 27 ? 6.766 17.828 4.836 1 98.56 27 ASP B O 1
ATOM 2567 N N . ALA B 1 28 ? 6.379 17.844 2.639 1 96.94 28 ALA B N 1
ATOM 2568 C CA . ALA B 1 28 ? 7.508 18.703 2.299 1 96.94 28 ALA B CA 1
ATOM 2569 C C . ALA B 1 28 ? 7.203 19.547 1.061 1 96.94 28 ALA B C 1
ATOM 2571 O O . ALA B 1 28 ? 7.523 19.156 -0.061 1 96.94 28 ALA B O 1
ATOM 2572 N N . PRO B 1 29 ? 6.707 20.75 1.178 1 93.94 29 PRO B N 1
ATOM 2573 C CA . PRO B 1 29 ? 6.391 21.594 0.026 1 93.94 29 PRO B CA 1
ATOM 2574 C C . PRO B 1 29 ? 7.621 22.281 -0.569 1 93.94 29 PRO B C 1
ATOM 2576 O O . PRO B 1 29 ? 8.711 22.188 -0 1 93.94 29 PRO B O 1
ATOM 2579 N N . ARG B 1 30 ? 7.617 22.891 -1.75 1 81.56 30 ARG B N 1
ATOM 2580 C CA . ARG B 1 30 ? 8.672 23.422 -2.605 1 81.56 30 ARG B CA 1
ATOM 2581 C C . ARG B 1 30 ? 9.492 24.484 -1.878 1 81.56 30 ARG B C 1
ATOM 2583 O O . ARG B 1 30 ? 10.664 24.688 -2.188 1 81.56 30 ARG B O 1
ATOM 2590 N N . ARG B 1 31 ? 9.016 25.062 -0.876 1 71.75 31 ARG B N 1
ATOM 2591 C CA . ARG B 1 31 ? 9.789 26.203 -0.368 1 71.75 31 ARG B CA 1
ATOM 2592 C C . ARG B 1 31 ? 10.906 25.719 0.561 1 71.75 31 ARG B C 1
ATOM 2594 O O . ARG B 1 31 ? 10.836 24.625 1.108 1 71.75 31 ARG B O 1
ATOM 2601 N N . ALA B 1 32 ? 12.078 26.531 0.448 1 74.81 32 ALA B N 1
ATOM 2602 C CA . ALA B 1 32 ? 13.312 26.234 1.166 1 74.81 32 ALA B CA 1
ATOM 2603 C C . ALA B 1 32 ? 13.07 26.172 2.672 1 74.81 32 ALA B C 1
ATOM 2605 O O . ALA B 1 32 ? 14.008 25.953 3.447 1 74.81 32 ALA B O 1
ATOM 2606 N N . GLY B 1 33 ? 11.852 26.125 3.039 1 87.5 33 GLY B N 1
ATOM 2607 C CA . GLY B 1 33 ? 11.539 26.219 4.457 1 87.5 33 GLY B CA 1
ATOM 2608 C C . GLY B 1 33 ? 11.992 25.016 5.25 1 87.5 33 GLY B C 1
ATOM 2609 O O . GLY B 1 33 ? 12.617 25.141 6.305 1 87.5 33 GLY B O 1
ATOM 2610 N N . LEU B 1 34 ? 11.805 23.797 4.688 1 94.81 34 LEU B N 1
ATOM 2611 C CA . LEU B 1 34 ? 12.172 22.578 5.402 1 94.81 34 LEU B CA 1
ATOM 2612 C C . LEU B 1 34 ? 13.688 22.469 5.531 1 94.81 34 LEU B C 1
ATOM 2614 O O . LEU B 1 34 ? 14.203 22.25 6.629 1 94.81 34 LEU B O 1
ATOM 2618 N N . LEU B 1 35 ? 14.461 22.672 4.477 1 95.44 35 LEU B N 1
ATOM 2619 C CA . LEU B 1 35 ? 15.914 22.531 4.516 1 95.44 35 LEU B CA 1
ATOM 2620 C C . LEU B 1 35 ? 16.531 23.578 5.426 1 95.44 35 LEU B C 1
ATOM 2622 O O . LEU B 1 35 ? 17.469 23.281 6.172 1 95.44 35 LEU B O 1
ATOM 2626 N N . GLN B 1 36 ? 16 24.828 5.305 1 95.19 36 GLN B N 1
ATOM 2627 C CA . GLN B 1 36 ? 16.484 25.891 6.184 1 95.19 36 GLN B CA 1
ATOM 2628 C C . GLN B 1 36 ? 16.266 25.531 7.648 1 95.19 36 GLN B C 1
ATOM 2630 O O . GLN B 1 36 ? 17.156 25.75 8.484 1 95.19 36 GLN B O 1
ATOM 2635 N N . PHE B 1 37 ? 15.141 24.953 7.945 1 96.25 37 PHE B N 1
ATOM 2636 C CA . PHE B 1 37 ? 14.82 24.531 9.305 1 96.25 37 PHE B CA 1
ATOM 2637 C C . PHE B 1 37 ? 15.781 23.453 9.781 1 96.25 37 PHE B C 1
ATOM 2639 O O . PHE B 1 37 ? 16.312 23.531 10.883 1 96.25 37 PHE B O 1
ATOM 2646 N N . LEU B 1 38 ? 16.016 22.422 8.93 1 97.06 38 LEU B N 1
ATOM 2647 C CA . LEU B 1 38 ? 16.922 21.328 9.266 1 97.06 38 LEU B CA 1
ATOM 2648 C C . LEU B 1 38 ? 18.344 21.844 9.477 1 97.06 38 LEU B C 1
ATOM 2650 O O . LEU B 1 38 ? 19.016 21.453 10.438 1 97.06 38 LEU B O 1
ATOM 2654 N N . ASP B 1 39 ? 18.766 22.812 8.664 1 96.19 39 ASP B N 1
ATOM 2655 C CA . ASP B 1 39 ? 20.094 23.406 8.781 1 96.19 39 ASP B CA 1
ATOM 2656 C C . ASP B 1 39 ? 20.25 24.172 10.086 1 96.19 39 ASP B C 1
ATOM 2658 O O . ASP B 1 39 ? 21.234 24.016 10.805 1 96.19 39 ASP B O 1
ATOM 2662 N N . GLN B 1 40 ? 19.266 25.016 10.344 1 95.75 40 GLN B N 1
ATOM 2663 C CA . GLN B 1 40 ? 19.281 25.844 11.547 1 95.75 40 GLN B CA 1
ATOM 2664 C C . GLN B 1 40 ? 19.375 24.969 12.805 1 95.75 40 GLN B C 1
ATOM 2666 O O . GLN B 1 40 ? 19.984 25.375 13.797 1 95.75 40 GLN B O 1
ATOM 2671 N N . ARG B 1 41 ? 18.797 23.812 12.664 1 95.56 41 ARG B N 1
ATOM 2672 C CA . ARG B 1 41 ? 18.75 22.906 13.805 1 95.56 41 ARG B CA 1
ATOM 2673 C C . ARG B 1 41 ? 19.891 21.891 13.742 1 95.56 41 ARG B C 1
ATOM 2675 O O . ARG B 1 41 ? 20 21.016 14.594 1 95.56 41 ARG B O 1
ATOM 2682 N N . ARG B 1 42 ? 20.703 21.969 12.664 1 97.12 42 ARG B N 1
ATOM 2683 C CA . ARG B 1 42 ? 21.844 21.094 12.438 1 97.12 42 ARG B CA 1
ATOM 2684 C C . ARG B 1 42 ? 21.406 19.641 12.336 1 97.12 42 ARG B C 1
ATOM 2686 O O . ARG B 1 42 ? 22.062 18.75 12.875 1 97.12 42 ARG B O 1
ATOM 2693 N N . ILE B 1 43 ? 20.25 19.438 11.789 1 97.62 43 ILE B N 1
ATOM 2694 C CA . ILE B 1 43 ? 19.734 18.094 11.531 1 97.62 43 ILE B CA 1
ATOM 2695 C C . ILE B 1 43 ? 20.203 17.609 10.164 1 97.62 43 ILE B C 1
ATOM 2697 O O . ILE B 1 43 ? 19.953 18.281 9.148 1 97.62 43 ILE B O 1
ATOM 2701 N N . THR B 1 44 ? 20.812 16.469 10.164 1 97.75 44 THR B N 1
ATOM 2702 C CA . THR B 1 44 ? 21.312 15.93 8.906 1 97.75 44 THR B CA 1
ATOM 2703 C C . THR B 1 44 ? 20.609 14.609 8.578 1 97.75 44 THR B C 1
ATOM 2705 O O . THR B 1 44 ? 20.719 14.117 7.449 1 97.75 44 THR B O 1
ATOM 2708 N N . THR B 1 45 ? 19.984 14.055 9.602 1 98.12 45 THR B N 1
ATOM 2709 C CA . THR B 1 45 ? 19.312 12.766 9.406 1 98.12 45 THR B CA 1
ATOM 2710 C C . THR B 1 45 ? 17.828 12.875 9.719 1 98.12 45 THR B C 1
ATOM 2712 O O . THR B 1 45 ? 17.438 13.297 10.812 1 98.12 45 THR B O 1
ATOM 2715 N N . VAL B 1 46 ? 17.031 12.602 8.805 1 98.5 46 VAL B N 1
ATOM 2716 C CA . VAL B 1 46 ? 15.594 12.445 8.977 1 98.5 46 VAL B CA 1
ATOM 2717 C C . VAL B 1 46 ? 15.242 10.969 9.117 1 98.5 46 VAL B C 1
ATOM 2719 O O . VAL B 1 46 ? 15.484 10.18 8.203 1 98.5 46 VAL B O 1
ATOM 2722 N N . SER B 1 47 ? 14.719 10.648 10.258 1 98.81 47 SER B N 1
ATOM 2723 C CA . SER B 1 47 ? 14.422 9.242 10.539 1 98.81 47 SER B CA 1
ATOM 2724 C C . SER B 1 47 ? 13.289 8.727 9.656 1 98.81 47 SER B C 1
ATOM 2726 O O . SER B 1 47 ? 13.305 7.574 9.234 1 98.81 47 SER B O 1
ATOM 2728 N N . ALA B 1 48 ? 12.305 9.547 9.422 1 98.88 48 ALA B N 1
ATOM 2729 C CA . ALA B 1 48 ? 11.188 9.172 8.547 1 98.88 48 ALA B CA 1
ATOM 2730 C C . ALA B 1 48 ? 10.555 10.406 7.91 1 98.88 48 ALA B C 1
ATOM 2732 O O . ALA B 1 48 ? 10.391 11.438 8.57 1 98.88 48 ALA B O 1
ATOM 2733 N N . LEU B 1 49 ? 10.289 10.297 6.676 1 98.81 49 LEU B N 1
ATOM 2734 C CA . LEU B 1 49 ? 9.516 11.273 5.914 1 98.81 49 LEU B CA 1
ATOM 2735 C C . LEU B 1 49 ? 8.18 10.68 5.477 1 98.81 49 LEU B C 1
ATOM 2737 O O . LEU B 1 49 ? 8.141 9.617 4.859 1 98.81 49 LEU B O 1
ATOM 2741 N N . PHE B 1 50 ? 7.102 11.281 5.879 1 98.88 50 PHE B N 1
ATOM 2742 C CA . PHE B 1 50 ? 5.766 10.875 5.461 1 98.88 50 PHE B CA 1
ATOM 2743 C C . PHE B 1 50 ? 5.195 11.859 4.445 1 98.88 50 PHE B C 1
ATOM 2745 O O . PHE B 1 50 ? 5.203 13.07 4.672 1 98.88 50 PHE B O 1
ATOM 2752 N N . LEU B 1 51 ? 4.715 11.375 3.342 1 98.75 51 LEU B N 1
ATOM 2753 C CA . LEU B 1 51 ? 4.086 12.195 2.312 1 98.75 51 LEU B CA 1
ATOM 2754 C C . LEU B 1 51 ? 2.613 11.836 2.152 1 98.75 51 LEU B C 1
ATOM 2756 O O . LEU B 1 51 ? 2.285 10.75 1.655 1 98.75 51 LEU B O 1
ATOM 2760 N N . SER B 1 52 ? 1.789 12.742 2.543 1 98.69 52 SER B N 1
ATOM 2761 C CA . SER B 1 52 ? 0.374 12.453 2.75 1 98.69 52 SER B CA 1
ATOM 2762 C C . SER B 1 52 ? -0.335 12.18 1.428 1 98.69 52 SER B C 1
ATOM 2764 O O . SER B 1 52 ? -1.208 11.312 1.352 1 98.69 52 SER B O 1
ATOM 2766 N N . HIS B 1 53 ? -0.078 12.969 0.412 1 98.12 53 HIS B N 1
ATOM 2767 C CA . HIS B 1 53 ? -0.678 12.781 -0.904 1 98.12 53 HIS B CA 1
ATOM 2768 C C . HIS B 1 53 ? 0.123 13.508 -1.98 1 98.12 53 HIS B C 1
ATOM 2770 O O . HIS B 1 53 ? 1.081 14.227 -1.672 1 98.12 53 HIS B O 1
ATOM 2776 N N . ALA B 1 54 ? -0.23 13.469 -3.201 1 96.62 54 ALA B N 1
ATOM 2777 C CA . ALA B 1 54 ? 0.671 13.727 -4.324 1 96.62 54 ALA B CA 1
ATOM 2778 C C . ALA B 1 54 ? 0.608 15.18 -4.762 1 96.62 54 ALA B C 1
ATOM 2780 O O . ALA B 1 54 ? 1.257 15.578 -5.734 1 96.62 54 ALA B O 1
ATOM 2781 N N . ASP B 1 55 ? -0.105 16.047 -4.125 1 96.69 55 ASP B N 1
ATOM 2782 C CA . ASP B 1 55 ? -0.159 17.453 -4.52 1 96.69 55 ASP B CA 1
ATOM 2783 C C . ASP B 1 55 ? 1.181 18.156 -4.277 1 96.69 55 ASP B C 1
ATOM 2785 O O . ASP B 1 55 ? 1.845 17.891 -3.271 1 96.69 55 ASP B O 1
ATOM 2789 N N . ALA B 1 56 ? 1.513 19.047 -5.07 1 96.06 56 ALA B N 1
ATOM 2790 C CA . ALA B 1 56 ? 2.828 19.688 -5.098 1 96.06 56 ALA B CA 1
ATOM 2791 C C . ALA B 1 56 ? 3.133 20.359 -3.766 1 96.06 56 ALA B C 1
ATOM 2793 O O . ALA B 1 56 ? 4.262 20.312 -3.275 1 96.06 56 ALA B O 1
ATOM 2794 N N . ASP B 1 57 ? 2.164 21 -3.188 1 95.81 57 ASP B N 1
ATOM 2795 C CA . ASP B 1 57 ? 2.383 21.75 -1.963 1 95.81 57 ASP B CA 1
ATOM 2796 C C . ASP B 1 57 ? 2.498 20.828 -0.753 1 95.81 57 ASP B C 1
ATOM 2798 O O . ASP B 1 57 ? 2.529 21.297 0.389 1 95.81 57 ASP B O 1
ATOM 2802 N N . HIS B 1 58 ? 2.639 19.531 -0.981 1 97.81 58 HIS B N 1
ATOM 2803 C CA . HIS B 1 58 ? 2.902 18.562 0.073 1 97.81 58 HIS B CA 1
ATOM 2804 C C . HIS B 1 58 ? 4.152 17.75 -0.232 1 97.81 58 HIS B C 1
ATOM 2806 O O . HIS B 1 58 ? 4.715 17.109 0.66 1 97.81 58 HIS B O 1
ATOM 2812 N N . ILE B 1 59 ? 4.633 17.75 -1.54 1 97.69 59 ILE B N 1
ATOM 2813 C CA . ILE B 1 59 ? 5.641 16.734 -1.833 1 97.69 59 ILE B CA 1
ATOM 2814 C C . ILE B 1 59 ? 6.824 17.375 -2.553 1 97.69 59 ILE B C 1
ATOM 2816 O O . ILE B 1 59 ? 7.887 16.766 -2.686 1 97.69 59 ILE B O 1
ATOM 2820 N N . ASP B 1 60 ? 6.68 18.547 -3.076 1 96.12 60 ASP B N 1
ATOM 2821 C CA . ASP B 1 60 ? 7.66 19.125 -3.994 1 96.12 60 ASP B CA 1
ATOM 2822 C C . ASP B 1 60 ? 9.023 19.281 -3.32 1 96.12 60 ASP B C 1
ATOM 2824 O O . ASP B 1 60 ? 10.062 19.094 -3.959 1 96.12 60 ASP B O 1
ATOM 2828 N N . GLY B 1 61 ? 9.023 19.625 -2.074 1 96.5 61 GLY B N 1
ATOM 2829 C CA . GLY B 1 61 ? 10.25 19.844 -1.322 1 96.5 61 GLY B CA 1
ATOM 2830 C C . GLY B 1 61 ? 10.953 18.562 -0.937 1 96.5 61 GLY B C 1
ATOM 2831 O O . GLY B 1 61 ? 12.094 18.578 -0.469 1 96.5 61 GLY B O 1
ATOM 2832 N N . ALA B 1 62 ? 10.305 17.422 -1.117 1 97.44 62 ALA B N 1
ATOM 2833 C CA . ALA B 1 62 ? 10.906 16.125 -0.812 1 97.44 62 ALA B CA 1
ATOM 2834 C C . ALA B 1 62 ? 12.047 15.812 -1.781 1 97.44 62 ALA B C 1
ATOM 2836 O O . ALA B 1 62 ? 13.016 15.141 -1.415 1 97.44 62 ALA B O 1
ATOM 2837 N N . VAL B 1 63 ? 11.953 16.297 -3.01 1 96.38 63 VAL B N 1
ATOM 2838 C CA . VAL B 1 63 ? 12.93 15.992 -4.051 1 96.38 63 VAL B CA 1
ATOM 2839 C C . VAL B 1 63 ? 14.297 16.547 -3.658 1 96.38 63 VAL B C 1
ATOM 2841 O O . VAL B 1 63 ? 15.266 15.805 -3.516 1 96.38 63 VAL B O 1
ATOM 2844 N N . PRO B 1 64 ? 14.391 17.859 -3.387 1 95.88 64 PRO B N 1
ATOM 2845 C CA . PRO B 1 64 ? 15.695 18.375 -2.973 1 95.88 64 PRO B CA 1
ATOM 2846 C C . PRO B 1 64 ? 16.188 17.766 -1.66 1 95.88 64 PRO B C 1
ATOM 2848 O O . PRO B 1 64 ? 17.391 17.609 -1.457 1 95.88 64 PRO B O 1
ATOM 2851 N N . LEU B 1 65 ? 15.305 17.391 -0.712 1 96.75 65 LEU B N 1
ATOM 2852 C CA . LEU B 1 65 ? 15.703 16.734 0.531 1 96.75 65 LEU B CA 1
ATOM 2853 C C . LEU B 1 65 ? 16.375 15.391 0.254 1 96.75 65 LEU B C 1
ATOM 2855 O O . LEU B 1 65 ? 17.375 15.047 0.892 1 96.75 65 LEU B O 1
ATOM 2859 N N . LEU B 1 66 ? 15.875 14.648 -0.709 1 96.69 66 LEU B N 1
ATOM 2860 C CA . LEU B 1 66 ? 16.328 13.289 -0.991 1 96.69 66 LEU B CA 1
ATOM 2861 C C . LEU B 1 66 ? 17.625 13.305 -1.789 1 96.69 66 LEU B C 1
ATOM 2863 O O . LEU B 1 66 ? 18.422 12.359 -1.705 1 96.69 66 LEU B O 1
ATOM 2867 N N . ILE B 1 67 ? 17.875 14.367 -2.564 1 93.81 67 ILE B N 1
ATOM 2868 C CA . ILE B 1 67 ? 19 14.32 -3.484 1 93.81 67 ILE B CA 1
ATOM 2869 C C . ILE B 1 67 ? 20.172 15.125 -2.906 1 93.81 67 ILE B C 1
ATOM 2871 O O . ILE B 1 67 ? 21.297 15.055 -3.418 1 93.81 67 ILE B O 1
ATOM 2875 N N . ASP B 1 68 ? 19.859 15.961 -1.917 1 93.94 68 ASP B N 1
ATOM 2876 C CA . ASP B 1 68 ? 20.922 16.734 -1.272 1 93.94 68 ASP B CA 1
ATOM 2877 C C . ASP B 1 68 ? 21.766 15.859 -0.357 1 93.94 68 ASP B C 1
ATOM 2879 O O . ASP B 1 68 ? 21.281 15.336 0.641 1 93.94 68 ASP B O 1
ATOM 2883 N N . ASP B 1 69 ? 23.047 15.742 -0.547 1 93.38 69 ASP B N 1
ATOM 2884 C CA . ASP B 1 69 ? 23.953 14.836 0.145 1 93.38 69 ASP B CA 1
ATOM 2885 C C . ASP B 1 69 ? 24.156 15.266 1.596 1 93.38 69 ASP B C 1
ATOM 2887 O O . ASP B 1 69 ? 24.688 14.508 2.404 1 93.38 69 ASP B O 1
ATOM 2891 N N . ARG B 1 70 ? 23.719 16.453 1.98 1 95 70 ARG B N 1
ATOM 2892 C CA . ARG B 1 70 ? 23.844 16.938 3.352 1 95 70 ARG B CA 1
ATOM 2893 C C . ARG B 1 70 ? 22.859 16.234 4.273 1 95 70 ARG B C 1
ATOM 2895 O O . ARG B 1 70 ? 23.016 16.266 5.496 1 95 70 ARG B O 1
ATOM 2902 N N . TYR B 1 71 ? 21.844 15.594 3.609 1 96.06 71 TYR B N 1
ATOM 2903 C CA . TYR B 1 71 ? 20.797 14.977 4.414 1 96.06 71 TYR B CA 1
ATOM 2904 C C . TYR B 1 71 ? 20.672 13.492 4.094 1 96.06 71 TYR B C 1
ATOM 2906 O O . TYR B 1 71 ? 20.922 13.07 2.959 1 96.06 71 TYR B O 1
ATOM 2914 N N . THR B 1 72 ? 20.391 12.789 5.059 1 96.62 72 THR B N 1
ATOM 2915 C CA . THR B 1 72 ? 20 11.383 4.922 1 96.62 72 THR B CA 1
ATOM 2916 C C . THR B 1 72 ? 18.562 11.164 5.387 1 96.62 72 THR B C 1
ATOM 2918 O O . THR B 1 72 ? 18.188 11.602 6.473 1 96.62 72 THR B O 1
ATOM 2921 N N . VAL B 1 73 ? 17.766 10.609 4.594 1 98.38 73 VAL B N 1
ATOM 2922 C CA . VAL B 1 73 ? 16.422 10.203 4.965 1 98.38 73 VAL B CA 1
ATOM 2923 C C . VAL B 1 73 ? 16.359 8.68 5.082 1 98.38 73 VAL B C 1
ATOM 2925 O O . VAL B 1 73 ? 16.453 7.973 4.082 1 98.38 73 VAL B O 1
ATOM 2928 N N . GLU B 1 74 ? 16.156 8.203 6.25 1 98.5 74 GLU B N 1
ATOM 2929 C CA . GLU B 1 74 ? 16.281 6.773 6.492 1 98.5 74 GLU B CA 1
ATOM 2930 C C . GLU B 1 74 ? 15.094 6.008 5.906 1 98.5 74 GLU B C 1
ATOM 2932 O O . GLU B 1 74 ? 15.273 4.945 5.305 1 98.5 74 GLU B O 1
ATOM 2937 N N . GLN B 1 75 ? 13.883 6.516 6.094 1 98.5 75 GLN B N 1
ATOM 2938 C CA . GLN B 1 75 ? 12.664 5.898 5.582 1 98.5 75 GLN B CA 1
ATOM 2939 C C . GLN B 1 75 ? 11.734 6.945 4.969 1 98.5 75 GLN B C 1
ATOM 2941 O O . GLN B 1 75 ? 11.625 8.062 5.48 1 98.5 75 GLN B O 1
ATOM 2946 N N . VAL B 1 76 ? 11.125 6.598 3.941 1 98.75 76 VAL B N 1
ATOM 2947 C CA . VAL B 1 76 ? 10.078 7.426 3.348 1 98.75 76 VAL B CA 1
ATOM 2948 C C . VAL B 1 76 ? 8.789 6.621 3.219 1 98.75 76 VAL B C 1
ATOM 2950 O O . VAL B 1 76 ? 8.797 5.496 2.713 1 98.75 76 VAL B O 1
ATOM 2953 N N . TYR B 1 77 ? 7.766 7.078 3.734 1 98.75 77 TYR B N 1
ATOM 2954 C CA . TYR B 1 77 ? 6.414 6.562 3.539 1 98.75 77 TYR B CA 1
ATOM 2955 C C . TYR B 1 77 ? 5.621 7.453 2.588 1 98.75 77 TYR B C 1
ATOM 2957 O O . TYR B 1 77 ? 5.348 8.617 2.898 1 98.75 77 TYR B O 1
ATOM 2965 N N . VAL B 1 78 ? 5.266 6.895 1.474 1 98.12 78 VAL B N 1
ATOM 2966 C CA . VAL B 1 78 ? 4.594 7.688 0.447 1 98.12 78 VAL B CA 1
ATOM 2967 C C . VAL B 1 78 ? 3.215 7.098 0.161 1 98.12 78 VAL B C 1
ATOM 2969 O O . VAL B 1 78 ? 3.072 5.883 0.01 1 98.12 78 VAL B O 1
ATOM 2972 N N . ASN B 1 79 ? 2.217 7.934 0.208 1 97.31 79 ASN B N 1
ATOM 2973 C CA . ASN B 1 79 ? 0.883 7.547 -0.244 1 97.31 79 ASN B CA 1
ATOM 2974 C C . ASN B 1 79 ? 0.808 7.473 -1.766 1 97.31 79 ASN B C 1
ATOM 2976 O O . ASN B 1 79 ? 0.898 8.492 -2.449 1 97.31 79 ASN B O 1
ATOM 2980 N N . PRO B 1 80 ? 0.64 6.285 -2.316 1 94.38 80 PRO B N 1
ATOM 2981 C CA . PRO B 1 80 ? 0.711 6.145 -3.773 1 94.38 80 PRO B CA 1
ATOM 2982 C C . PRO B 1 80 ? -0.475 6.793 -4.484 1 94.38 80 PRO B C 1
ATOM 2984 O O . PRO B 1 80 ? -1.587 6.805 -3.953 1 94.38 80 PRO B O 1
ATOM 2987 N N . ASP B 1 81 ? -0.218 7.293 -5.617 1 93.12 81 ASP B N 1
ATOM 2988 C CA . ASP B 1 81 ? -1.209 7.84 -6.539 1 93.12 81 ASP B CA 1
ATOM 2989 C C . ASP B 1 81 ? -0.86 7.5 -7.984 1 93.12 81 ASP B C 1
ATOM 2991 O O . ASP B 1 81 ? -0.387 8.359 -8.734 1 93.12 81 ASP B O 1
ATOM 2995 N N . PRO B 1 82 ? -1.141 6.301 -8.398 1 84.44 82 PRO B N 1
ATOM 2996 C CA . PRO B 1 82 ? -0.675 5.832 -9.703 1 84.44 82 PRO B CA 1
ATOM 2997 C C . PRO B 1 82 ? -1.323 6.586 -10.867 1 84.44 82 PRO B C 1
ATOM 2999 O O . PRO B 1 82 ? -0.847 6.504 -12 1 84.44 82 PRO B O 1
ATOM 3002 N N . VAL B 1 83 ? -2.396 7.336 -10.695 1 84.62 83 VAL B N 1
ATOM 3003 C CA . VAL B 1 83 ? -3.076 8.023 -11.781 1 84.62 83 VAL B CA 1
ATOM 3004 C C . VAL B 1 83 ? -2.521 9.438 -11.93 1 84.62 83 VAL B C 1
ATOM 3006 O O . VAL B 1 83 ? -2.859 10.148 -12.883 1 84.62 83 VAL B O 1
ATOM 3009 N N . ARG B 1 84 ? -1.7 9.836 -10.891 1 91.75 84 ARG B N 1
ATOM 3010 C CA . ARG B 1 84 ? -1.147 11.188 -10.938 1 91.75 84 ARG B CA 1
ATOM 3011 C C . ARG B 1 84 ? -0.167 11.344 -12.094 1 91.75 84 ARG B C 1
ATOM 3013 O O . ARG B 1 84 ? 0.69 10.484 -12.305 1 91.75 84 ARG B O 1
ATOM 3020 N N . LYS B 1 85 ? -0.273 12.461 -12.859 1 89.44 85 LYS B N 1
ATOM 3021 C CA . LYS B 1 85 ? 0.572 12.656 -14.039 1 89.44 85 LYS B CA 1
ATOM 3022 C C . LYS B 1 85 ? 1.273 14.008 -13.992 1 89.44 85 LYS B C 1
ATOM 3024 O O . LYS B 1 85 ? 1.665 14.547 -15.031 1 89.44 85 LYS B O 1
ATOM 3029 N N . THR B 1 86 ? 1.574 14.539 -12.891 1 94.56 86 THR B N 1
ATOM 3030 C CA . THR B 1 86 ? 2.242 15.828 -12.797 1 94.56 86 THR B CA 1
ATOM 3031 C C . THR B 1 86 ? 3.758 15.656 -12.828 1 94.56 86 THR B C 1
ATOM 3033 O O . THR B 1 86 ? 4.277 14.609 -12.445 1 94.56 86 THR B O 1
ATOM 3036 N N . LYS B 1 87 ? 4.5 16.672 -13.281 1 95.5 87 LYS B N 1
ATOM 3037 C CA . LYS B 1 87 ? 5.961 16.656 -13.328 1 95.5 87 LYS B CA 1
ATOM 3038 C C . LYS B 1 87 ? 6.551 16.453 -11.938 1 95.5 87 LYS B C 1
ATOM 3040 O O . LYS B 1 87 ? 7.523 15.711 -11.773 1 95.5 87 LYS B O 1
ATOM 3045 N N . VAL B 1 88 ? 5.941 17.047 -10.914 1 95.69 88 VAL B N 1
ATOM 3046 C CA . VAL B 1 88 ? 6.465 16.953 -9.555 1 95.69 88 VAL B CA 1
ATOM 3047 C C . VAL B 1 88 ? 6.352 15.516 -9.055 1 95.69 88 VAL B C 1
ATOM 3049 O O . VAL B 1 88 ? 7.25 15.016 -8.375 1 95.69 88 VAL B O 1
ATOM 3052 N N . TRP B 1 89 ? 5.289 14.891 -9.367 1 95.62 89 TRP B N 1
ATOM 3053 C CA . TRP B 1 89 ? 5.125 13.492 -8.992 1 95.62 89 TRP B CA 1
ATOM 3054 C C . TRP B 1 89 ? 6.172 12.617 -9.672 1 95.62 89 TRP B C 1
ATOM 3056 O O . TRP B 1 89 ? 6.789 11.758 -9.031 1 95.62 89 TRP B O 1
ATOM 3066 N N . ASP B 1 90 ? 6.422 12.859 -10.969 1 94.94 90 ASP B N 1
ATOM 3067 C CA . ASP B 1 90 ? 7.43 12.109 -11.711 1 94.94 90 ASP B CA 1
ATOM 3068 C C . ASP B 1 90 ? 8.82 12.336 -11.125 1 94.94 90 ASP B C 1
ATOM 3070 O O . ASP B 1 90 ? 9.602 11.391 -10.977 1 94.94 90 ASP B O 1
ATOM 3074 N N . ASP B 1 91 ? 9.094 13.609 -10.812 1 96.06 91 ASP B N 1
ATOM 3075 C CA . ASP B 1 91 ? 10.383 13.938 -10.211 1 96.06 91 ASP B CA 1
ATOM 3076 C C . ASP B 1 91 ? 10.562 13.219 -8.875 1 96.06 91 ASP B C 1
ATOM 3078 O O . ASP B 1 91 ? 11.648 12.719 -8.57 1 96.06 91 ASP B O 1
ATOM 3082 N N . LEU B 1 92 ? 9.531 13.211 -8.078 1 97.06 92 LEU B N 1
ATOM 3083 C CA . LEU B 1 92 ? 9.594 12.547 -6.777 1 97.06 92 LEU B CA 1
ATOM 3084 C C . LEU B 1 92 ? 9.844 11.047 -6.941 1 97.06 92 LEU B C 1
ATOM 3086 O O . LEU B 1 92 ? 10.695 10.477 -6.258 1 97.06 92 LEU B O 1
ATOM 3090 N N . LYS B 1 93 ? 9.086 10.398 -7.836 1 96.25 93 LYS B N 1
ATOM 3091 C CA . LYS B 1 93 ? 9.273 8.977 -8.094 1 96.25 93 LYS B CA 1
ATOM 3092 C C . LYS B 1 93 ? 10.727 8.664 -8.445 1 96.25 93 LYS B C 1
ATOM 3094 O O . LYS B 1 93 ? 11.297 7.695 -7.938 1 96.25 93 LYS B O 1
ATOM 3099 N N . GLU B 1 94 ? 11.312 9.461 -9.297 1 95.81 94 GLU B N 1
ATOM 3100 C CA . GLU B 1 94 ? 12.703 9.273 -9.711 1 95.81 94 GLU B CA 1
ATOM 3101 C C . GLU B 1 94 ? 13.656 9.422 -8.531 1 95.81 94 GLU B C 1
ATOM 3103 O O . GLU B 1 94 ? 14.562 8.609 -8.344 1 95.81 94 GLU B O 1
ATOM 3108 N N . ALA B 1 95 ? 13.406 10.484 -7.719 1 96.88 95 ALA B N 1
ATOM 3109 C CA . ALA B 1 95 ? 14.258 10.734 -6.559 1 96.88 95 ALA B CA 1
ATOM 3110 C C . ALA B 1 95 ? 14.172 9.586 -5.555 1 96.88 95 ALA B C 1
ATOM 3112 O O . ALA B 1 95 ? 15.188 9.141 -5.012 1 96.88 95 ALA B O 1
ATOM 3113 N N . LEU B 1 96 ? 12.984 9.117 -5.324 1 97.81 96 LEU B N 1
ATOM 3114 C CA . LEU B 1 96 ? 12.758 8.016 -4.398 1 97.81 96 LEU B CA 1
ATOM 3115 C C . LEU B 1 96 ? 13.453 6.746 -4.891 1 97.81 96 LEU B C 1
ATOM 3117 O O . LEU B 1 96 ? 14.109 6.051 -4.113 1 97.81 96 LEU B O 1
ATOM 3121 N N . GLY B 1 97 ? 13.266 6.43 -6.172 1 95.69 97 GLY B N 1
ATOM 3122 C CA . GLY B 1 97 ? 13.914 5.266 -6.75 1 95.69 97 GLY B CA 1
ATOM 3123 C C . GLY B 1 97 ? 15.422 5.305 -6.625 1 95.69 97 GLY B C 1
ATOM 3124 O O . GLY B 1 97 ? 16.047 4.305 -6.258 1 95.69 97 GLY B O 1
ATOM 3125 N N . THR B 1 98 ? 16 6.449 -6.93 1 95.44 98 THR B N 1
ATOM 3126 C CA . THR B 1 98 ? 17.438 6.629 -6.84 1 95.44 98 THR B CA 1
ATOM 3127 C C . THR B 1 98 ? 17.922 6.438 -5.406 1 95.44 98 THR B C 1
ATOM 3129 O O . THR B 1 98 ? 18.906 5.734 -5.164 1 95.44 98 THR B O 1
ATOM 3132 N N . ALA B 1 99 ? 17.203 7.062 -4.465 1 96.5 99 ALA B N 1
ATOM 3133 C CA . ALA B 1 99 ? 17.562 6.957 -3.055 1 96.5 99 ALA B CA 1
ATOM 3134 C C . ALA B 1 99 ? 17.5 5.508 -2.58 1 96.5 99 ALA B C 1
ATOM 3136 O O . ALA B 1 99 ? 18.391 5.047 -1.854 1 96.5 99 ALA B O 1
ATOM 3137 N N . ARG B 1 100 ? 16.484 4.766 -2.996 1 96.19 100 ARG B N 1
ATOM 3138 C CA . ARG B 1 100 ? 16.328 3.369 -2.607 1 96.19 100 ARG B CA 1
ATOM 3139 C C . ARG B 1 100 ? 17.438 2.508 -3.209 1 96.19 100 ARG B C 1
ATOM 3141 O O . ARG B 1 100 ? 18.031 1.679 -2.518 1 96.19 100 ARG B O 1
ATOM 3148 N N . GLN B 1 101 ? 17.703 2.664 -4.477 1 92.31 101 GLN B N 1
ATOM 3149 C CA . GLN B 1 101 ? 18.672 1.854 -5.195 1 92.31 101 GLN B CA 1
ATOM 3150 C C . GLN B 1 101 ? 20.078 2.066 -4.641 1 92.31 101 GLN B C 1
ATOM 3152 O O . GLN B 1 101 ? 20.906 1.146 -4.648 1 92.31 101 GLN B O 1
ATOM 3157 N N . ARG B 1 102 ? 20.312 3.262 -4.125 1 92.94 102 ARG B N 1
ATOM 3158 C CA . ARG B 1 102 ? 21.609 3.574 -3.529 1 92.94 102 ARG B CA 1
ATOM 3159 C C . ARG B 1 102 ? 21.703 3.031 -2.109 1 92.94 102 ARG B C 1
ATOM 3161 O O . ARG B 1 102 ? 22.75 3.131 -1.47 1 92.94 102 ARG B O 1
ATOM 3168 N N . GLY B 1 103 ? 20.609 2.496 -1.608 1 92.44 103 GLY B N 1
ATOM 3169 C CA . GLY B 1 103 ? 20.609 1.932 -0.268 1 92.44 103 GLY B CA 1
ATOM 3170 C C . GLY B 1 103 ? 20.516 2.984 0.821 1 92.44 103 GLY B C 1
ATOM 3171 O O . GLY B 1 103 ? 20.797 2.701 1.988 1 92.44 103 GLY B O 1
ATOM 3172 N N . LEU B 1 104 ? 20.078 4.211 0.545 1 90.56 104 LEU B N 1
ATOM 3173 C CA . LEU B 1 104 ? 20.062 5.332 1.476 1 90.56 104 LEU B CA 1
ATOM 3174 C C . LEU B 1 104 ? 18.734 5.426 2.197 1 90.56 104 LEU B C 1
ATOM 3176 O O . LEU B 1 104 ? 18.656 5.941 3.314 1 90.56 104 LEU B O 1
ATOM 3180 N N . THR B 1 105 ? 17.719 4.973 1.523 1 96.69 105 THR B N 1
ATOM 3181 C CA . THR B 1 105 ? 16.359 5.188 2.014 1 96.69 105 THR B CA 1
ATOM 3182 C C . THR B 1 105 ? 15.523 3.926 1.852 1 96.69 105 THR B C 1
ATOM 3184 O O . THR B 1 105 ? 15.523 3.309 0.785 1 96.69 105 THR B O 1
ATOM 3187 N N . ALA B 1 106 ? 14.914 3.451 2.912 1 97.69 106 ALA B N 1
ATOM 3188 C CA . ALA B 1 106 ? 13.859 2.453 2.762 1 97.69 106 ALA B CA 1
ATOM 3189 C C . ALA B 1 106 ? 12.57 3.092 2.246 1 97.69 106 ALA B C 1
ATOM 3191 O O . ALA B 1 106 ? 12.086 4.066 2.822 1 97.69 106 ALA B O 1
ATOM 3192 N N . LEU B 1 107 ? 12.055 2.6 1.191 1 98.25 107 LEU B N 1
ATOM 3193 C CA . LEU B 1 107 ? 10.891 3.189 0.548 1 98.25 107 LEU B CA 1
ATOM 3194 C C . LEU B 1 107 ? 9.641 2.346 0.804 1 98.25 107 LEU B C 1
ATOM 3196 O O . LEU B 1 107 ? 9.578 1.186 0.392 1 98.25 107 LEU B O 1
ATOM 3200 N N . HIS B 1 108 ? 8.711 2.928 1.486 1 98.5 108 HIS B N 1
ATOM 3201 C CA . HIS B 1 108 ? 7.41 2.324 1.759 1 98.5 108 HIS B CA 1
ATOM 3202 C C . HIS B 1 108 ? 6.309 2.988 0.938 1 98.5 108 HIS B C 1
ATOM 3204 O O . HIS B 1 108 ? 6.152 4.211 0.979 1 98.5 108 HIS B O 1
ATOM 3210 N N . THR B 1 109 ? 5.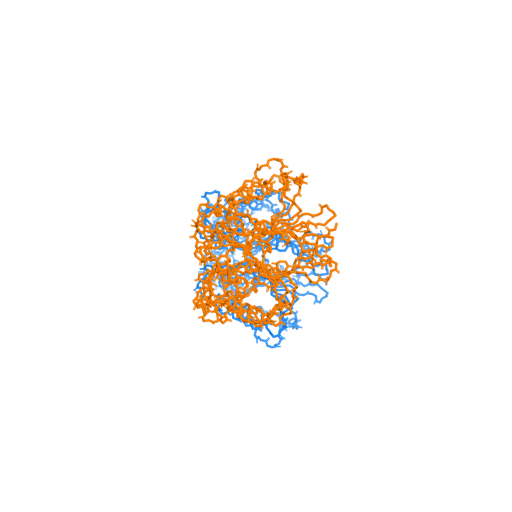566 2.197 0.237 1 97.75 109 THR B N 1
ATOM 3211 C CA . THR B 1 109 ? 4.574 2.74 -0.685 1 97.75 109 THR B CA 1
ATOM 3212 C C . THR B 1 109 ? 3.164 2.354 -0.253 1 97.75 109 THR B C 1
ATOM 3214 O O . THR B 1 109 ? 2.34 1.961 -1.083 1 97.75 109 THR B O 1
ATOM 3217 N N . ALA B 1 110 ? 2.918 2.379 1.021 1 96.94 110 ALA B N 1
ATOM 3218 C CA . ALA B 1 110 ? 1.612 2.209 1.652 1 96.94 110 ALA B CA 1
ATOM 3219 C C . ALA B 1 110 ? 1.442 3.168 2.828 1 96.94 110 ALA B C 1
ATOM 3221 O O . ALA B 1 110 ? 2.346 3.311 3.656 1 96.94 110 ALA B O 1
ATOM 3222 N N . LEU B 1 111 ? 0.376 3.787 2.816 1 97.94 111 LEU B N 1
ATOM 3223 C CA . LEU B 1 111 ? 0.06 4.723 3.889 1 97.94 111 LEU B CA 1
ATOM 3224 C C . LEU B 1 111 ? -1.445 4.797 4.121 1 97.94 111 LEU B C 1
ATOM 3226 O O . LEU B 1 111 ? -2.123 5.656 3.551 1 97.94 111 LEU B O 1
ATOM 3230 N N . ASN B 1 112 ? -1.938 3.92 4.953 1 98.06 112 ASN B N 1
ATOM 3231 C CA . ASN B 1 112 ? -3.365 3.863 5.258 1 98.06 112 ASN B CA 1
ATOM 3232 C C . ASN B 1 112 ? -3.619 3.262 6.637 1 98.06 112 ASN B C 1
ATOM 3234 O O . ASN B 1 112 ? -2.676 2.93 7.359 1 98.06 112 ASN B O 1
ATOM 3238 N N . SER B 1 113 ? -4.805 3.088 6.996 1 98 113 SER B N 1
ATOM 3239 C CA . SER B 1 113 ? -5.172 2.779 8.375 1 98 113 SER B CA 1
ATOM 3240 C C . SER B 1 113 ? -4.84 1.332 8.727 1 98 113 SER B C 1
ATOM 3242 O O . SER B 1 113 ? -4.906 0.94 9.891 1 98 113 SER B O 1
ATOM 3244 N N . THR B 1 114 ? -4.355 0.521 7.715 1 96.5 114 THR B N 1
ATOM 3245 C CA . THR B 1 114 ? -4.012 -0.87 7.988 1 96.5 114 THR B CA 1
ATOM 3246 C C . THR B 1 114 ? -2.572 -1.163 7.574 1 96.5 114 THR B C 1
ATOM 3248 O O . THR B 1 114 ? -1.954 -2.102 8.078 1 96.5 114 THR B O 1
ATOM 3251 N N . ASP B 1 115 ? -2.088 -0.46 6.613 1 96.06 115 ASP B N 1
ATOM 3252 C CA . ASP B 1 115 ? -0.721 -0.578 6.113 1 96.06 115 ASP B CA 1
ATOM 3253 C C . ASP B 1 115 ? -0.07 0.795 5.961 1 96.06 115 ASP B C 1
ATOM 3255 O O . ASP B 1 115 ? -0.447 1.573 5.082 1 96.06 115 ASP B O 1
ATOM 3259 N N . PRO B 1 116 ? 0.79 1.221 6.938 1 96.31 116 PRO B N 1
ATOM 3260 C CA . PRO B 1 116 ? 1.348 0.438 8.047 1 96.31 116 PRO B CA 1
ATOM 3261 C C . PRO B 1 116 ? 0.499 0.52 9.312 1 96.31 116 PRO B C 1
ATOM 3263 O O . PRO B 1 116 ? 0.849 -0.078 10.328 1 96.31 116 PRO B O 1
ATOM 3266 N N . ALA B 1 117 ? -0.58 1.22 9.328 1 96.62 117 ALA B N 1
ATOM 3267 C CA . ALA B 1 117 ? -1.422 1.472 10.5 1 96.62 117 ALA B CA 1
ATOM 3268 C C . ALA B 1 117 ? -0.71 2.369 11.508 1 96.62 117 ALA B C 1
ATOM 3270 O O . ALA B 1 117 ? -1.167 3.48 11.789 1 96.62 117 ALA B O 1
ATOM 3271 N N . THR B 1 118 ? 0.477 1.863 11.992 1 98.31 118 THR B N 1
ATOM 3272 C CA . THR B 1 118 ? 1.256 2.629 12.961 1 98.31 118 THR B CA 1
ATOM 3273 C C . THR B 1 118 ? 2.748 2.514 12.672 1 98.31 118 THR B C 1
ATOM 3275 O O . THR B 1 118 ? 3.232 1.443 12.297 1 98.31 118 THR B O 1
ATOM 3278 N N . VAL B 1 119 ? 3.455 3.557 12.766 1 98.62 119 VAL B N 1
ATOM 3279 C CA . VAL B 1 119 ? 4.914 3.6 12.742 1 98.62 119 VAL B CA 1
ATOM 3280 C C . VAL B 1 119 ? 5.438 4.188 14.047 1 98.62 119 VAL B C 1
ATOM 3282 O O . VAL B 1 119 ? 5.078 5.305 14.422 1 98.62 119 VAL B O 1
ATOM 3285 N N . THR B 1 120 ? 6.234 3.455 14.758 1 98.75 120 THR B N 1
ATOM 3286 C CA . THR B 1 120 ? 6.789 3.893 16.031 1 98.75 120 THR B CA 1
ATOM 3287 C C . THR B 1 120 ? 8.312 4.02 15.945 1 98.75 120 THR B C 1
ATOM 3289 O O . THR B 1 120 ? 8.992 3.088 15.523 1 98.75 120 THR B O 1
ATOM 3292 N N . LEU B 1 121 ? 8.828 5.109 16.172 1 98.56 121 LEU B N 1
ATOM 3293 C CA . LEU B 1 121 ? 10.25 5.41 16.297 1 98.56 121 LEU B CA 1
ATOM 3294 C C . LEU B 1 121 ? 10.586 5.918 17.688 1 98.56 121 LEU B C 1
ATOM 3296 O O . LEU B 1 121 ? 10.445 7.109 17.969 1 98.56 121 LEU B O 1
ATOM 3300 N N . ARG B 1 122 ? 10.984 4.965 18.547 1 97.81 122 ARG B N 1
ATOM 3301 C CA . ARG B 1 122 ? 11.203 5.258 19.969 1 97.81 122 ARG B CA 1
ATOM 3302 C C . ARG B 1 122 ? 9.938 5.809 20.609 1 97.81 122 ARG B C 1
ATOM 3304 O O . ARG B 1 122 ? 8.898 5.152 20.609 1 97.81 122 ARG B O 1
ATOM 3311 N N . SER B 1 123 ? 9.961 7.047 21.031 1 98.19 123 SER B N 1
ATOM 3312 C CA . SER B 1 123 ? 8.82 7.59 21.766 1 98.19 123 SER B CA 1
ATOM 3313 C C . SER B 1 123 ? 7.746 8.102 20.812 1 98.19 123 SER B C 1
ATOM 3315 O O . SER B 1 123 ? 6.609 8.352 21.219 1 98.19 123 SER B O 1
ATOM 3317 N N . ILE B 1 124 ? 8.094 8.359 19.531 1 98.75 124 ILE B N 1
ATOM 3318 C CA . ILE B 1 124 ? 7.207 8.977 18.547 1 98.75 124 ILE B CA 1
ATOM 3319 C C . ILE B 1 124 ? 6.402 7.891 17.828 1 98.75 124 ILE B C 1
ATOM 3321 O O . ILE B 1 124 ? 6.977 6.953 17.266 1 98.75 124 ILE B O 1
ATOM 3325 N N . THR B 1 125 ? 5.102 7.977 17.922 1 98.81 125 THR B N 1
ATOM 3326 C CA . THR B 1 125 ? 4.238 7.066 17.172 1 98.81 125 THR B CA 1
ATOM 3327 C C . THR B 1 125 ? 3.303 7.84 16.25 1 98.81 125 THR B C 1
ATOM 3329 O O . THR B 1 125 ? 2.625 8.773 16.688 1 98.81 125 THR B O 1
ATOM 3332 N N . LEU B 1 126 ? 3.309 7.543 15.039 1 98.88 126 LEU B N 1
ATOM 3333 C CA . LEU B 1 126 ? 2.334 8.047 14.078 1 98.88 126 LEU B CA 1
ATOM 3334 C C . LEU B 1 126 ? 1.345 6.953 13.68 1 98.88 126 LEU B C 1
ATOM 3336 O O . LEU B 1 126 ? 1.736 5.93 13.117 1 98.88 126 LEU B O 1
ATOM 3340 N N . GLU B 1 127 ? 0.148 7.133 14.031 1 98.88 127 GLU B N 1
ATOM 3341 C CA . GLU B 1 127 ? -0.942 6.277 13.57 1 98.88 127 GLU B CA 1
ATOM 3342 C C . GLU B 1 127 ? -1.622 6.867 12.344 1 98.88 127 GLU B C 1
ATOM 3344 O O . GLU B 1 127 ? -2.062 8.016 12.359 1 98.88 127 GLU B O 1
ATOM 3349 N N . VAL B 1 128 ? -1.682 6.125 11.266 1 98.88 128 VAL B N 1
ATOM 3350 C CA . VAL B 1 128 ? -2.42 6.555 10.086 1 98.88 128 VAL B CA 1
ATOM 3351 C C . VAL B 1 128 ? -3.9 6.223 10.25 1 98.88 128 VAL B C 1
ATOM 3353 O O . VAL B 1 128 ? -4.281 5.047 10.289 1 98.88 128 VAL B O 1
ATOM 3356 N N . VAL B 1 129 ? -4.723 7.203 10.305 1 98.75 129 VAL B N 1
ATOM 3357 C CA . VAL B 1 129 ? -6.117 6.938 10.633 1 98.75 129 VAL B CA 1
ATOM 3358 C C . VAL B 1 129 ? -6.969 7.031 9.367 1 98.75 129 VAL B C 1
ATOM 3360 O O . VAL B 1 129 ? -8.133 6.617 9.367 1 98.75 129 VAL B O 1
ATOM 3363 N N . SER B 1 130 ? -6.449 7.598 8.32 1 98.5 130 SER B N 1
ATOM 3364 C CA . SER B 1 130 ? -6.996 7.676 6.973 1 98.5 130 SER B CA 1
ATOM 3365 C C . SER B 1 130 ? -5.887 7.668 5.926 1 98.5 130 SER B C 1
ATOM 3367 O O . SER B 1 130 ? -4.777 8.141 6.188 1 98.5 130 SER B O 1
ATOM 3369 N N . PRO B 1 131 ? -6.188 7.141 4.75 1 98.19 131 PRO B N 1
ATOM 3370 C CA . PRO B 1 131 ? -7.414 6.547 4.215 1 98.19 131 PRO B CA 1
ATOM 3371 C C . PRO B 1 131 ? -7.648 5.121 4.715 1 98.19 131 PRO B C 1
ATOM 3373 O O . PRO B 1 131 ? -6.734 4.492 5.25 1 98.19 131 PRO B O 1
ATOM 3376 N N . SER B 1 132 ? -8.883 4.641 4.633 1 97.25 132 SER B N 1
ATOM 3377 C CA . SER B 1 132 ? -9.203 3.24 4.895 1 97.25 132 SER B CA 1
ATOM 3378 C C . SER B 1 132 ? -8.727 2.344 3.752 1 97.25 132 SER B C 1
ATOM 3380 O O . SER B 1 132 ? -8.406 2.832 2.666 1 97.25 132 SER B O 1
ATOM 3382 N N . PRO B 1 133 ? -8.656 1.06 3.992 1 96.81 133 PRO B N 1
ATOM 3383 C CA . PRO B 1 133 ? -8.273 0.155 2.906 1 96.81 133 PRO B CA 1
ATOM 3384 C C . PRO B 1 133 ? -9.227 0.226 1.716 1 96.81 133 PRO B C 1
ATOM 3386 O O . PRO B 1 133 ? -8.797 0.072 0.568 1 96.81 133 PRO B O 1
ATOM 3389 N N . GLU B 1 134 ? -10.555 0.451 1.95 1 96 134 GLU B N 1
ATOM 3390 C CA . GLU B 1 134 ? -11.523 0.59 0.87 1 96 134 GLU B CA 1
ATOM 3391 C C . GLU B 1 134 ? -11.195 1.787 -0.018 1 96 134 GLU B C 1
ATOM 3393 O O . GLU B 1 134 ? -11.297 1.703 -1.243 1 96 134 GLU B O 1
ATOM 3398 N N . MET B 1 135 ? -10.805 2.844 0.655 1 96.44 135 MET B N 1
ATOM 3399 C CA . MET B 1 135 ? -10.43 4.047 -0.083 1 96.44 135 MET B CA 1
ATOM 3400 C C . MET B 1 135 ? -9.195 3.789 -0.943 1 96.44 135 MET B C 1
ATOM 3402 O O . MET B 1 135 ? -9.109 4.277 -2.07 1 96.44 135 MET B O 1
ATOM 3406 N N . VAL B 1 136 ? -8.258 3.023 -0.401 1 96.12 136 VAL B N 1
ATOM 3407 C CA . VAL B 1 136 ? -7.02 2.697 -1.11 1 96.12 136 VAL B CA 1
ATOM 3408 C C . VAL B 1 136 ? -7.34 1.838 -2.332 1 96.12 136 VAL B C 1
ATOM 3410 O O . VAL B 1 136 ? -6.82 2.084 -3.424 1 96.12 136 VAL B O 1
ATOM 3413 N N . LEU B 1 137 ? -8.188 0.835 -2.211 1 94.94 137 LEU B N 1
ATOM 3414 C CA . LEU B 1 137 ? -8.562 -0.051 -3.307 1 94.94 137 LEU B CA 1
ATOM 3415 C C . LEU B 1 137 ? -9.258 0.725 -4.422 1 94.94 137 LEU B C 1
ATOM 3417 O O . LEU B 1 137 ? -9.109 0.39 -5.598 1 94.94 137 LEU B O 1
ATOM 3421 N N . SER B 1 138 ? -10 1.715 -4.047 1 93.19 138 SER B N 1
ATOM 3422 C CA . SER B 1 138 ? -10.695 2.543 -5.027 1 93.19 138 SER B CA 1
ATOM 3423 C C . SER B 1 138 ? -9.773 3.604 -5.613 1 93.19 138 SER B C 1
ATOM 3425 O O . SER B 1 138 ? -9.594 3.674 -6.832 1 93.19 138 SER B O 1
ATOM 3427 N N . GLY B 1 139 ? -9.086 4.273 -4.73 1 91.38 139 GLY B N 1
ATOM 3428 C CA . GLY B 1 139 ? -8.109 5.262 -5.152 1 91.38 139 GLY B CA 1
ATOM 3429 C C . GLY B 1 139 ? -8.742 6.539 -5.672 1 91.38 139 GLY B C 1
ATOM 3430 O O . GLY B 1 139 ? -9.961 6.605 -5.859 1 91.38 139 GLY B O 1
ATOM 3431 N N . PRO B 1 140 ? -7.953 7.602 -5.84 1 91.69 140 PRO B N 1
ATOM 3432 C CA . PRO B 1 140 ? -8.445 8.867 -6.402 1 91.69 140 PRO B CA 1
ATOM 3433 C C . PRO B 1 140 ? -9.031 8.695 -7.801 1 91.69 140 PRO B C 1
ATOM 3435 O O . PRO B 1 140 ? -8.5 7.93 -8.609 1 91.69 140 PRO B O 1
ATOM 3438 N N . GLY B 1 141 ? -10.117 9.477 -8.102 1 87.25 141 GLY B N 1
ATOM 3439 C CA . GLY B 1 141 ? -10.742 9.414 -9.414 1 87.25 141 GLY B CA 1
ATOM 3440 C C . GLY B 1 141 ? -11.844 8.375 -9.492 1 87.25 141 GLY B C 1
ATOM 3441 O O . GLY B 1 141 ? -12.609 8.344 -10.461 1 87.25 141 GLY B O 1
ATOM 3442 N N . SER B 1 142 ? -11.906 7.504 -8.5 1 89.25 142 SER B N 1
ATOM 3443 C CA . SER B 1 142 ? -12.938 6.473 -8.469 1 89.25 142 SER B CA 1
ATOM 3444 C C . SER B 1 142 ? -14.07 6.855 -7.516 1 89.25 142 SER B C 1
ATOM 3446 O O . SER B 1 142 ? -14.07 7.949 -6.953 1 89.25 142 SER B O 1
ATOM 3448 N N . THR B 1 143 ? -15.055 5.988 -7.434 1 89.75 143 THR B N 1
ATOM 3449 C CA . THR B 1 143 ? -16.203 6.23 -6.559 1 89.75 143 THR B CA 1
ATOM 3450 C C . THR B 1 143 ? -16.25 5.188 -5.445 1 89.75 143 THR B C 1
ATOM 3452 O O . THR B 1 143 ? -15.984 4.008 -5.676 1 89.75 143 THR B O 1
ATOM 3455 N N . LEU B 1 144 ? -16.516 5.586 -4.316 1 89.88 144 LEU B N 1
ATOM 3456 C CA . LEU B 1 144 ? -16.766 4.742 -3.154 1 89.88 144 LEU B CA 1
ATOM 3457 C C . LEU B 1 144 ? -17.984 5.223 -2.379 1 89.88 144 LEU B C 1
ATOM 3459 O O . LEU B 1 144 ? -18.078 6.398 -2.018 1 89.88 144 LEU B O 1
ATOM 3463 N N . ALA B 1 145 ? -18.891 4.324 -2.143 1 84.69 145 ALA B N 1
ATOM 3464 C CA . ALA B 1 145 ? -20.109 4.625 -1.39 1 84.69 145 ALA B CA 1
ATOM 3465 C C . ALA B 1 145 ? -20.812 5.855 -1.953 1 84.69 145 ALA B C 1
ATOM 3467 O O . ALA B 1 145 ? -21.25 6.73 -1.199 1 84.69 145 ALA B O 1
ATOM 3468 N N . GLY B 1 146 ? -20.797 6.031 -3.254 1 86.88 146 GLY B N 1
ATOM 3469 C CA . GLY B 1 146 ? -21.516 7.09 -3.943 1 86.88 146 GLY B CA 1
ATOM 3470 C C . GLY B 1 146 ? -20.734 8.391 -4.027 1 86.88 146 GLY B C 1
ATOM 3471 O O . GLY B 1 146 ? -21.203 9.367 -4.594 1 86.88 146 GLY B O 1
ATOM 3472 N N . HIS B 1 147 ? -19.516 8.422 -3.5 1 90.88 147 HIS B N 1
ATOM 3473 C CA . HIS B 1 147 ? -18.688 9.625 -3.508 1 90.88 147 HIS B CA 1
ATOM 3474 C C . HIS B 1 147 ? -17.484 9.469 -4.434 1 90.88 147 HIS B C 1
ATOM 3476 O O . HIS B 1 147 ? -16.875 8.406 -4.477 1 90.88 147 HIS B O 1
ATOM 3482 N N . THR B 1 148 ? -17.219 10.461 -5.164 1 91.38 148 THR B N 1
ATOM 3483 C CA . THR B 1 148 ? -15.977 10.492 -5.941 1 91.38 148 THR B CA 1
ATOM 3484 C C . THR B 1 148 ? -14.781 10.812 -5.051 1 91.38 148 THR B C 1
ATOM 3486 O O . THR B 1 148 ? -14.805 11.797 -4.305 1 91.38 148 THR B O 1
ATOM 3489 N N . LEU B 1 149 ? -13.836 10.008 -5.141 1 94.75 149 LEU B N 1
ATOM 3490 C CA . LEU B 1 149 ? -12.633 10.203 -4.34 1 94.75 149 LEU B CA 1
ATOM 3491 C C . LEU B 1 149 ? -11.617 11.062 -5.09 1 94.75 149 LEU B C 1
ATOM 3493 O O . LEU B 1 149 ? -11.445 10.906 -6.301 1 94.75 149 LEU B O 1
ATOM 3497 N N . THR B 1 150 ? -11 11.992 -4.402 1 94.88 150 THR B N 1
ATOM 3498 C CA . THR B 1 150 ? -9.914 12.805 -4.926 1 94.88 150 THR B CA 1
ATOM 3499 C C . THR B 1 150 ? -8.617 12.523 -4.168 1 94.88 150 THR B C 1
ATOM 3501 O O . THR B 1 150 ? -8.609 11.758 -3.203 1 94.88 150 THR B O 1
ATOM 3504 N N . ALA B 1 151 ? -7.551 13.094 -4.664 1 95.5 151 ALA B N 1
ATOM 3505 C CA . ALA B 1 151 ? -6.293 12.984 -3.93 1 95.5 151 ALA B CA 1
ATOM 3506 C C . ALA B 1 151 ? -6.445 13.516 -2.508 1 95.5 151 ALA B C 1
ATOM 3508 O O . ALA B 1 151 ? -5.891 12.945 -1.563 1 95.5 151 ALA B O 1
ATOM 3509 N N . ASN B 1 152 ? -7.215 14.625 -2.355 1 97.5 152 ASN B N 1
ATOM 3510 C CA . ASN B 1 152 ? -7.477 15.188 -1.034 1 97.5 152 ASN B CA 1
ATOM 3511 C C . ASN B 1 152 ? -8.266 14.219 -0.159 1 97.5 152 ASN B C 1
ATOM 3513 O O . ASN B 1 152 ? -7.945 14.031 1.016 1 97.5 152 ASN B O 1
ATOM 3517 N N . THR B 1 153 ? -9.273 13.57 -0.772 1 97.69 153 THR B N 1
ATOM 3518 C CA . THR B 1 153 ? -10.078 12.594 -0.041 1 97.69 153 THR B CA 1
ATOM 3519 C C . THR B 1 153 ? -9.203 11.5 0.548 1 97.69 153 THR B C 1
ATOM 3521 O O . THR B 1 153 ? -9.43 11.055 1.675 1 97.69 153 THR B O 1
ATOM 3524 N N . ASN B 1 154 ? -8.172 11.133 -0.224 1 97.06 154 ASN B N 1
ATOM 3525 C CA . ASN B 1 154 ? -7.328 9.992 0.123 1 97.06 154 ASN B CA 1
ATOM 3526 C C . ASN B 1 154 ? -6.078 10.438 0.883 1 97.06 154 ASN B C 1
ATOM 3528 O O . ASN B 1 154 ? -5.172 9.633 1.11 1 97.06 154 ASN B O 1
ATOM 3532 N N . SER B 1 155 ? -5.949 11.695 1.277 1 97.94 155 SER B N 1
ATOM 3533 C CA . SER B 1 155 ? -4.75 12.133 1.978 1 97.94 155 SER B CA 1
ATOM 3534 C C . SER B 1 155 ? -4.574 11.391 3.299 1 97.94 155 SER B C 1
ATOM 3536 O O . SER B 1 155 ? -5.555 11.094 3.984 1 97.94 155 SER B O 1
ATOM 3538 N N . ALA B 1 156 ? -3.379 11.102 3.658 1 98.81 156 ALA B N 1
ATOM 3539 C CA . ALA B 1 156 ? -3.109 10.414 4.918 1 98.81 156 ALA B CA 1
ATOM 3540 C C . ALA B 1 156 ? -3.246 11.367 6.102 1 98.81 156 ALA B C 1
ATOM 3542 O O . ALA B 1 156 ? -2.705 12.477 6.078 1 98.81 156 ALA B O 1
ATOM 3543 N N . VAL B 1 157 ? -4.016 10.984 7.043 1 98.94 157 VAL B N 1
ATOM 3544 C CA . VAL B 1 157 ? -4.195 11.711 8.297 1 98.94 157 VAL B CA 1
ATOM 3545 C C . VAL B 1 157 ? -3.449 10.992 9.422 1 98.94 157 VAL B C 1
ATOM 3547 O O . VAL B 1 157 ? -3.541 9.766 9.547 1 98.94 157 VAL B O 1
ATOM 3550 N N . PHE B 1 158 ? -2.725 11.711 10.242 1 98.88 158 PHE B N 1
ATOM 3551 C CA . PHE B 1 158 ? -1.856 11.109 11.25 1 98.88 158 PHE B CA 1
ATOM 3552 C C . PHE B 1 158 ? -2.279 11.531 12.648 1 98.88 158 PHE B C 1
ATOM 3554 O O . PHE B 1 158 ? -2.463 12.719 12.914 1 98.88 158 PHE B O 1
ATOM 3561 N N . LEU B 1 159 ? -2.477 10.617 13.477 1 98.88 159 LEU B N 1
ATOM 3562 C CA . LEU B 1 159 ? -2.543 10.859 14.914 1 98.88 159 LEU B CA 1
ATOM 3563 C C . LEU B 1 159 ? -1.178 10.648 15.562 1 98.88 159 LEU B C 1
ATOM 3565 O O . LEU B 1 159 ? -0.63 9.547 15.531 1 98.88 159 LEU B O 1
ATOM 3569 N N . LEU B 1 160 ? -0.629 11.672 16.062 1 98.88 160 LEU B N 1
ATOM 3570 C CA . LEU B 1 160 ? 0.697 11.672 16.672 1 98.88 160 LEU B CA 1
ATOM 3571 C C . LEU B 1 160 ? 0.606 11.43 18.172 1 98.88 160 LEU B C 1
ATOM 3573 O O . LEU B 1 160 ? -0.15 12.109 18.859 1 98.88 160 LEU B O 1
ATOM 3577 N N . SER B 1 161 ? 1.362 10.492 18.641 1 98.75 161 SER B N 1
ATOM 3578 C CA . SER B 1 161 ? 1.467 10.234 20.078 1 98.75 161 SER B CA 1
ATOM 3579 C C . SER B 1 161 ? 2.922 10.25 20.531 1 98.75 161 SER B C 1
ATOM 3581 O O . SER B 1 161 ? 3.818 9.859 19.781 1 98.75 161 SER B O 1
ATOM 3583 N N . ILE B 1 162 ? 3.158 10.703 21.672 1 98.5 162 ILE B N 1
ATOM 3584 C CA . ILE B 1 162 ? 4.445 10.625 22.359 1 98.5 162 ILE B CA 1
ATOM 3585 C C . ILE B 1 162 ? 4.316 9.75 23.609 1 98.5 162 ILE B C 1
ATOM 3587 O O . ILE B 1 162 ? 3.486 10.016 24.484 1 98.5 162 ILE B O 1
ATOM 3591 N N . ASP B 1 163 ? 5.051 8.68 23.656 1 97.69 163 ASP B N 1
ATOM 3592 C CA . ASP B 1 163 ? 5 7.746 24.766 1 97.69 163 ASP B CA 1
ATOM 3593 C C . ASP B 1 163 ? 3.572 7.273 25.031 1 97.69 163 ASP B C 1
ATOM 3595 O O . ASP B 1 163 ? 3.125 7.227 26.172 1 97.69 163 ASP B O 1
ATOM 3599 N N . GLY B 1 164 ? 2.838 7.121 23.922 1 97.56 164 GLY B N 1
ATOM 3600 C CA . GLY B 1 164 ? 1.518 6.52 24 1 97.56 164 GLY B CA 1
ATOM 3601 C C . GLY B 1 164 ? 0.412 7.531 24.234 1 97.56 164 GLY B C 1
ATOM 3602 O O . GLY B 1 164 ? -0.771 7.188 24.188 1 97.56 164 GLY B O 1
ATOM 3603 N N . GLN B 1 165 ? 0.763 8.797 24.469 1 97.94 165 GLN B N 1
ATOM 3604 C CA . GLN B 1 165 ? -0.238 9.836 24.688 1 97.94 165 GLN B CA 1
ATOM 3605 C C . GLN B 1 165 ? -0.487 10.641 23.406 1 97.94 165 GLN B C 1
ATOM 3607 O O . GLN B 1 165 ? 0.451 11.164 22.812 1 97.94 165 GLN B O 1
ATOM 3612 N N . LYS B 1 166 ? -1.708 10.773 23.047 1 98.31 166 LYS B N 1
ATOM 3613 C CA . LYS B 1 166 ? -2.07 11.531 21.844 1 98.31 166 LYS B CA 1
ATOM 3614 C C . LYS B 1 166 ? -1.718 13.008 22 1 98.31 166 LYS B C 1
ATOM 3616 O O . LYS B 1 166 ? -1.979 13.609 23.047 1 98.31 166 LYS B O 1
ATOM 3621 N N . ARG B 1 167 ? -1.145 13.547 20.938 1 98.5 167 ARG B N 1
ATOM 3622 C CA . ARG B 1 167 ? -0.654 14.914 21.062 1 98.5 167 ARG B CA 1
ATOM 3623 C C . ARG B 1 167 ? -1.167 15.789 19.922 1 98.5 167 ARG B C 1
ATOM 3625 O O . ARG B 1 167 ? -1.392 16.984 20.109 1 98.5 167 ARG B O 1
ATOM 3632 N N . ALA B 1 168 ? -1.355 15.195 18.766 1 98.75 168 ALA B N 1
ATOM 3633 C CA . ALA B 1 168 ? -1.744 16.031 17.641 1 98.75 168 ALA B CA 1
ATOM 3634 C C . ALA B 1 168 ? -2.438 15.195 16.562 1 98.75 168 ALA B C 1
ATOM 3636 O O . ALA B 1 168 ? -2.189 13.992 16.438 1 98.75 168 ALA B O 1
ATOM 3637 N N . LEU B 1 169 ? -3.33 15.781 15.867 1 98.88 169 LEU B N 1
ATOM 3638 C CA . LEU B 1 169 ? -3.854 15.258 14.609 1 98.88 169 LEU B CA 1
ATOM 3639 C C . LEU B 1 169 ? -3.379 16.109 13.43 1 98.88 169 LEU B C 1
ATOM 3641 O O . LEU B 1 169 ? -3.631 17.312 13.383 1 98.88 169 LEU B O 1
ATOM 3645 N N . LEU B 1 170 ? -2.604 15.555 12.547 1 98.88 170 LEU B N 1
ATOM 3646 C CA . LEU B 1 170 ? -2.17 16.172 11.297 1 98.88 170 LEU B CA 1
ATOM 3647 C C . LEU B 1 170 ? -3.053 15.727 10.141 1 98.88 170 LEU B C 1
ATOM 3649 O O . LEU B 1 170 ? -2.945 14.594 9.672 1 98.88 170 LEU B O 1
ATOM 3653 N N . ALA B 1 171 ? -3.828 16.656 9.617 1 98.81 171 ALA B N 1
ATOM 3654 C CA . ALA B 1 171 ? -4.984 16.234 8.828 1 98.81 171 ALA B CA 1
ATOM 3655 C C . ALA B 1 171 ? -4.734 16.438 7.336 1 98.81 171 ALA B C 1
ATOM 3657 O O . ALA B 1 171 ? -5.629 16.219 6.516 1 98.81 171 ALA B O 1
ATOM 3658 N N . ALA B 1 172 ? -3.549 16.891 6.965 1 98.56 172 ALA B N 1
ATOM 3659 C CA . ALA B 1 172 ? -3.182 17.078 5.562 1 98.56 172 ALA B CA 1
ATOM 3660 C C . ALA B 1 172 ? -4.273 17.828 4.805 1 98.56 172 ALA B C 1
ATOM 3662 O O . ALA B 1 172 ? -4.645 18.938 5.18 1 98.56 172 ALA B O 1
ATOM 3663 N N . ASP B 1 173 ? -4.836 17.25 3.703 1 98.5 173 ASP B N 1
ATOM 3664 C CA . ASP B 1 173 ? -5.863 17.938 2.936 1 98.5 173 ASP B CA 1
ATOM 3665 C C . ASP B 1 173 ? -7.195 17.188 2.998 1 98.5 173 ASP B C 1
ATOM 3667 O O . ASP B 1 173 ? -7.988 17.25 2.057 1 98.5 173 ASP B O 1
ATOM 3671 N N . LEU B 1 174 ? -7.414 16.516 4.074 1 98.5 174 LEU B N 1
ATOM 3672 C CA . LEU B 1 174 ? -8.672 15.812 4.305 1 98.5 174 LEU B CA 1
ATOM 3673 C C . LEU B 1 174 ? -9.859 16.672 3.896 1 98.5 174 LEU B C 1
ATOM 3675 O O . LEU B 1 174 ? -9.953 17.828 4.297 1 98.5 174 LEU B O 1
ATOM 3679 N N . ASP B 1 175 ? -10.766 16.172 3.049 1 98.25 175 ASP B N 1
ATOM 3680 C CA . ASP B 1 175 ? -11.961 16.922 2.648 1 98.25 175 ASP B CA 1
ATOM 3681 C C . ASP B 1 175 ? -13.211 16.344 3.312 1 98.25 175 ASP B C 1
ATOM 3683 O O . ASP B 1 175 ? -13.109 15.484 4.195 1 98.25 175 ASP B O 1
ATOM 3687 N N . ALA B 1 176 ? -14.383 16.844 2.918 1 98.06 176 ALA B N 1
ATOM 3688 C CA . ALA B 1 176 ? -15.625 16.484 3.592 1 98.06 176 ALA B CA 1
ATOM 3689 C C . ALA B 1 176 ? -15.93 15 3.432 1 98.06 176 ALA B C 1
ATOM 3691 O O . ALA B 1 176 ? -16.344 14.336 4.387 1 98.06 176 ALA B O 1
ATOM 3692 N N . VAL B 1 177 ? -15.742 14.461 2.229 1 97.88 177 VAL B N 1
ATOM 3693 C CA . VAL B 1 177 ? -15.969 13.039 1.96 1 97.88 177 VAL B CA 1
ATOM 3694 C C . VAL B 1 177 ? -15.016 12.195 2.803 1 97.88 177 VAL B C 1
ATOM 3696 O O . VAL B 1 177 ? -15.445 11.242 3.455 1 97.88 177 VAL B O 1
ATOM 3699 N N . GLY B 1 178 ? -13.719 12.555 2.805 1 98.12 178 GLY B N 1
ATOM 3700 C CA . GLY B 1 178 ? -12.742 11.859 3.627 1 98.12 178 GLY B CA 1
ATOM 3701 C C . GLY B 1 178 ? -13.094 11.867 5.102 1 98.12 178 GLY B C 1
ATOM 3702 O O . GLY B 1 178 ? -12.93 10.859 5.789 1 98.12 178 GLY B O 1
ATOM 3703 N N . LEU B 1 179 ? -13.547 13.008 5.598 1 98.44 179 LEU B N 1
ATOM 3704 C CA . LEU B 1 179 ? -13.906 13.117 7.008 1 98.44 179 LEU B CA 1
ATOM 3705 C C . LEU B 1 179 ? -15.086 12.203 7.34 1 98.44 179 LEU B C 1
ATOM 3707 O O . LEU B 1 179 ? -15.102 11.57 8.391 1 98.44 179 LEU B O 1
ATOM 3711 N N . ASP B 1 180 ? -16.094 12.188 6.445 1 97.19 180 ASP B N 1
ATOM 3712 C CA . ASP B 1 180 ? -17.25 11.312 6.656 1 97.19 180 ASP B CA 1
ATOM 3713 C C . ASP B 1 180 ? -16.812 9.852 6.754 1 97.19 180 ASP B C 1
ATOM 3715 O O . ASP B 1 180 ? -17.266 9.125 7.648 1 97.19 180 ASP B O 1
ATOM 3719 N N . LEU B 1 181 ? -15.984 9.438 5.863 1 96.62 181 LEU B N 1
ATOM 3720 C CA . LEU B 1 181 ? -15.508 8.062 5.844 1 96.62 181 LEU B CA 1
ATOM 3721 C C . LEU B 1 181 ? -14.664 7.758 7.078 1 96.62 181 LEU B C 1
ATOM 3723 O O . LEU B 1 181 ? -14.789 6.68 7.668 1 96.62 181 LEU B O 1
ATOM 3727 N N . LEU B 1 182 ? -13.82 8.711 7.457 1 97.75 182 LEU B N 1
ATOM 3728 C CA . LEU B 1 182 ? -13 8.57 8.656 1 97.75 182 LEU B CA 1
ATOM 3729 C C . LEU B 1 182 ? -13.867 8.469 9.906 1 97.75 182 LEU B C 1
ATOM 3731 O O . LEU B 1 182 ? -13.641 7.609 10.758 1 97.75 182 LEU B O 1
ATOM 3735 N N . ALA B 1 183 ? -14.844 9.344 10.039 1 97.75 183 ALA B N 1
ATOM 3736 C CA . ALA B 1 183 ? -15.75 9.344 11.18 1 97.75 183 ALA B CA 1
ATOM 3737 C C . ALA B 1 183 ? -16.484 8.008 11.305 1 97.75 183 ALA B C 1
ATOM 3739 O O . ALA B 1 183 ? -16.703 7.52 12.414 1 97.75 183 ALA B O 1
ATOM 3740 N N . ALA B 1 184 ? -16.828 7.41 10.172 1 95.19 184 ALA B N 1
ATOM 3741 C CA . ALA B 1 184 ? -17.594 6.164 10.141 1 95.19 184 ALA B CA 1
ATOM 3742 C C . ALA B 1 184 ? -16.766 5.012 10.711 1 95.19 184 ALA B C 1
ATOM 3744 O O . ALA B 1 184 ? -17.312 3.986 11.125 1 95.19 184 ALA B O 1
ATOM 3745 N N . GLU B 1 185 ? -15.461 5.16 10.711 1 95.62 185 GLU B N 1
ATOM 3746 C CA . GLU B 1 185 ? -14.594 4.121 11.266 1 95.62 185 GLU B CA 1
ATOM 3747 C C . GLU B 1 185 ? -14.711 4.055 12.789 1 95.62 185 GLU B C 1
ATOM 3749 O O . GLU B 1 185 ? -14.312 3.064 13.398 1 95.62 185 GLU B O 1
ATOM 3754 N N . GLY B 1 186 ? -15.141 5.168 13.414 1 96.12 186 GLY B N 1
ATOM 3755 C CA . GLY B 1 186 ? -15.438 5.168 14.844 1 96.12 186 GLY B CA 1
ATOM 3756 C C . GLY B 1 186 ? -14.195 5.242 15.711 1 96.12 186 GLY B C 1
ATOM 3757 O O . GLY B 1 186 ? -14.227 4.879 16.891 1 96.12 186 GLY B O 1
ATOM 3758 N N . ARG B 1 187 ? -13.117 5.676 15.195 1 95.5 187 ARG B N 1
ATOM 3759 C CA . ARG B 1 187 ? -11.875 5.805 15.953 1 95.5 187 ARG B CA 1
ATOM 3760 C C . ARG B 1 187 ? -11.891 7.051 16.828 1 95.5 187 ARG B C 1
ATOM 3762 O O . ARG B 1 187 ? -12.531 8.047 16.484 1 95.5 187 ARG B O 1
ATOM 3769 N N . ASP B 1 188 ? -11.164 6.996 17.953 1 98.5 188 ASP B N 1
ATOM 3770 C CA . ASP B 1 188 ? -10.969 8.172 18.781 1 98.5 188 ASP B CA 1
ATOM 3771 C C . ASP B 1 188 ? -9.914 9.102 18.203 1 98.5 188 ASP B C 1
ATOM 3773 O O . ASP B 1 188 ? -8.727 8.773 18.172 1 98.5 188 ASP B O 1
ATOM 3777 N N . LEU B 1 189 ? -10.312 10.242 17.797 1 98.75 189 LEU B N 1
ATOM 3778 C CA . LEU B 1 189 ? -9.43 11.172 17.094 1 98.75 189 LEU B CA 1
ATOM 3779 C C . LEU B 1 189 ? -9.047 12.336 18.016 1 98.75 189 LEU B C 1
ATOM 3781 O O . LEU B 1 189 ? -8.461 13.32 17.562 1 98.75 189 LEU B O 1
ATOM 3785 N N . THR B 1 190 ? -9.367 12.281 19.312 1 98.69 190 THR B N 1
ATOM 3786 C CA . THR B 1 190 ? -9.094 13.375 20.25 1 98.69 190 THR B CA 1
ATOM 3787 C C . THR B 1 190 ? -7.602 13.688 20.281 1 98.69 190 THR B C 1
ATOM 3789 O O . THR B 1 190 ? -6.777 12.781 20.438 1 98.69 190 THR B O 1
ATOM 3792 N N . ALA B 1 191 ? -7.262 14.898 20.188 1 98.19 191 ALA B N 1
ATOM 3793 C CA . ALA B 1 191 ? -5.883 15.375 20.25 1 98.19 191 ALA B CA 1
ATOM 3794 C C . ALA B 1 191 ? -5.828 16.859 20.594 1 98.19 191 ALA B C 1
ATOM 3796 O O . ALA B 1 191 ? -6.602 17.656 20.062 1 98.19 191 ALA B O 1
ATOM 3797 N N . PRO B 1 192 ? -4.918 17.297 21.422 1 97.31 192 PRO B N 1
ATOM 3798 C CA . PRO B 1 192 ? -4.852 18.703 21.859 1 97.31 192 PRO B CA 1
ATOM 3799 C C . PRO B 1 192 ? -4.473 19.641 20.719 1 97.31 192 PRO B C 1
ATOM 3801 O O . PRO B 1 192 ? -4.852 20.812 20.734 1 97.31 192 PRO B O 1
ATOM 3804 N N . VAL B 1 193 ? -3.691 19.172 19.75 1 98.06 193 VAL B N 1
ATOM 3805 C CA . VAL B 1 193 ? -3.273 20.016 18.641 1 98.06 193 VAL B CA 1
ATOM 3806 C C . VAL B 1 193 ? -3.883 19.5 17.328 1 98.06 193 VAL B C 1
ATOM 3808 O O . VAL B 1 193 ? -3.832 18.312 17.047 1 98.06 193 VAL B O 1
ATOM 3811 N N . LEU B 1 194 ? -4.488 20.344 16.594 1 98.56 194 LEU B N 1
ATOM 3812 C CA . LEU B 1 194 ? -4.988 20.047 15.25 1 98.56 194 LEU B CA 1
ATOM 3813 C C . LEU B 1 194 ? -4.309 20.922 14.203 1 98.56 194 LEU B C 1
ATOM 3815 O O . LEU B 1 194 ? -4.402 22.156 14.266 1 98.56 194 LEU B O 1
ATOM 3819 N N . VAL B 1 195 ? -3.533 20.344 13.383 1 98.69 195 VAL B N 1
ATOM 3820 C CA . VAL B 1 195 ? -3.174 21.047 12.156 1 98.69 195 VAL B CA 1
ATOM 3821 C C . VAL B 1 195 ? -4.301 20.906 11.133 1 98.69 195 VAL B C 1
ATOM 3823 O O . VAL B 1 195 ? -4.539 19.828 10.602 1 98.69 195 VAL B O 1
ATOM 3826 N N . PHE B 1 196 ? -4.98 21.984 10.906 1 98.62 196 PHE B N 1
ATOM 3827 C CA . PHE B 1 196 ? -6.246 21.969 10.18 1 98.62 196 PHE B CA 1
ATOM 3828 C C . PHE B 1 196 ? -6.031 21.562 8.727 1 98.62 196 PHE B C 1
ATOM 3830 O O . PHE B 1 196 ? -5.023 21.922 8.117 1 98.62 196 PHE B O 1
ATOM 3837 N N . PRO B 1 197 ? -6.93 20.812 8.133 1 98.56 197 PRO B N 1
ATOM 3838 C CA . PRO B 1 197 ? -6.703 20.281 6.789 1 98.56 197 PRO B CA 1
ATOM 3839 C C . PRO B 1 197 ? -6.852 21.344 5.699 1 98.56 197 PRO B C 1
ATOM 3841 O O . PRO B 1 197 ? -7.547 22.344 5.895 1 98.56 197 PRO B O 1
ATOM 3844 N N . HIS B 1 198 ? -6.176 21.078 4.668 1 98 198 HIS B N 1
ATOM 3845 C CA . HIS B 1 198 ? -6.297 21.781 3.398 1 98 198 HIS B CA 1
ATOM 3846 C C . HIS B 1 198 ? -6.121 23.281 3.584 1 98 198 HIS B C 1
ATOM 3848 O O . HIS B 1 198 ? -6.848 24.078 2.982 1 98 198 HIS B O 1
ATOM 3854 N N . HIS B 1 199 ? -5.383 23.672 4.559 1 96.62 199 HIS B N 1
ATOM 3855 C CA . HIS B 1 199 ? -4.934 25.047 4.766 1 96.62 199 HIS B CA 1
ATOM 3856 C C . HIS B 1 199 ? -6.094 25.953 5.168 1 96.62 199 HIS B C 1
ATOM 3858 O O . HIS B 1 199 ? -6.031 27.156 4.969 1 96.62 199 HIS B O 1
ATOM 3864 N N . GLY B 1 200 ? -7.18 25.328 5.586 1 97.12 200 GLY B N 1
ATOM 3865 C CA . GLY B 1 200 ? -8.375 26.094 5.914 1 97.12 200 GLY B CA 1
ATOM 3866 C C . GLY B 1 200 ? -9.219 26.438 4.699 1 97.12 200 GLY B C 1
ATOM 3867 O O . GLY B 1 200 ? -10.039 27.344 4.75 1 97.12 200 GLY B O 1
ATOM 3868 N N . GLY B 1 201 ? -8.969 25.75 3.631 1 96.38 201 GLY B N 1
ATOM 3869 C CA . GLY B 1 201 ? -9.711 25.969 2.4 1 96.38 201 GLY B CA 1
ATOM 3870 C C . GLY B 1 201 ? -10.977 25.141 2.305 1 96.38 201 GLY B C 1
ATOM 3871 O O . GLY B 1 201 ? -11.414 24.547 3.297 1 96.38 201 GLY B O 1
ATOM 3872 N N . ARG B 1 202 ? -11.609 25.141 1.086 1 95.44 202 ARG B N 1
ATOM 3873 C CA . ARG B 1 202 ? -12.828 24.391 0.845 1 95.44 202 ARG B CA 1
ATOM 3874 C C . ARG B 1 202 ? -12.586 22.891 1.014 1 95.44 202 ARG B C 1
ATOM 3876 O O . ARG B 1 202 ? -11.602 22.359 0.498 1 95.44 202 ARG B O 1
ATOM 3883 N N . PRO B 1 203 ? -13.477 22.25 1.751 1 96.69 203 PRO B N 1
ATOM 3884 C CA . PRO B 1 203 ? -13.375 20.797 1.896 1 96.69 203 PRO B CA 1
ATOM 3885 C C . PRO B 1 203 ? -14.016 20.047 0.734 1 96.69 203 PRO B C 1
ATOM 3887 O O . PRO B 1 203 ? -14.93 19.234 0.944 1 96.69 203 PRO B O 1
ATOM 3890 N N . GLY B 1 204 ? -13.555 20.281 -0.469 1 94.44 204 GLY B N 1
ATOM 3891 C CA . GLY B 1 204 ? -14.219 19.75 -1.65 1 94.44 204 GLY B CA 1
ATOM 3892 C C . GLY B 1 204 ? -15.57 20.391 -1.913 1 94.44 204 GLY B C 1
ATOM 3893 O O . GLY B 1 204 ? -15.68 21.609 -1.955 1 94.44 204 GLY B O 1
ATOM 3894 N N . HIS B 1 205 ? -16.656 19.516 -2.057 1 90.81 205 HIS B N 1
ATOM 3895 C CA . HIS B 1 205 ? -17.984 20.031 -2.34 1 90.81 205 HIS B CA 1
ATOM 3896 C C . HIS B 1 205 ? -18.812 20.156 -1.062 1 90.81 205 HIS B C 1
ATOM 3898 O O . HIS B 1 205 ? -20 20.5 -1.113 1 90.81 205 HIS B O 1
ATOM 3904 N N . GLY B 1 206 ? -18.172 19.953 0.029 1 93.88 206 GLY B N 1
ATOM 3905 C CA . GLY B 1 206 ? -18.891 20.031 1.293 1 93.88 206 GLY B CA 1
ATOM 3906 C C . GLY B 1 206 ? -19.031 21.438 1.812 1 93.88 206 GLY B C 1
ATOM 3907 O O . GLY B 1 206 ? -18.328 22.344 1.355 1 93.88 206 GLY B O 1
ATOM 3908 N N . ASP B 1 207 ? -19.906 21.656 2.775 1 97.75 207 ASP B N 1
ATOM 3909 C CA . ASP B 1 207 ? -20.078 22.938 3.463 1 97.75 207 ASP B CA 1
ATOM 3910 C C . ASP B 1 207 ? -18.922 23.203 4.418 1 97.75 207 ASP B C 1
ATOM 3912 O O . ASP B 1 207 ? -18.672 22.422 5.336 1 97.75 207 ASP B O 1
ATOM 3916 N N . PRO B 1 208 ? -18.25 24.328 4.23 1 98 208 PRO B N 1
ATOM 3917 C CA . PRO B 1 208 ? -17.047 24.594 5.02 1 98 208 PRO B CA 1
ATOM 3918 C C . PRO B 1 208 ? -17.328 24.672 6.52 1 98 208 PRO B C 1
ATOM 3920 O O . PRO B 1 208 ? -16.578 24.109 7.32 1 98 208 PRO B O 1
ATOM 3923 N N . ALA B 1 209 ? -18.375 25.344 6.926 1 98.31 209 ALA B N 1
ATOM 3924 C CA . ALA B 1 209 ? -18.703 25.5 8.344 1 98.31 209 ALA B CA 1
ATOM 3925 C C . ALA B 1 209 ? -19.047 24.156 8.984 1 98.31 209 ALA B C 1
ATOM 3927 O O . ALA B 1 209 ? -18.578 23.844 10.07 1 98.31 209 ALA B O 1
ATOM 3928 N N . ALA B 1 210 ? -19.875 23.406 8.297 1 98.56 210 ALA B N 1
ATOM 3929 C CA . ALA B 1 210 ? -20.281 22.094 8.805 1 98.56 210 ALA B CA 1
ATOM 3930 C C . ALA B 1 210 ? -19.078 21.156 8.922 1 98.56 210 ALA B C 1
ATOM 3932 O O . ALA B 1 210 ? -18.969 20.406 9.891 1 98.56 210 ALA B O 1
ATOM 3933 N N . PHE B 1 211 ? -18.281 21.219 7.945 1 98.69 211 PHE B N 1
ATOM 3934 C CA . PHE B 1 211 ? -17.062 20.422 7.938 1 98.69 211 PHE B CA 1
ATOM 3935 C C . PHE B 1 211 ? -16.203 20.734 9.156 1 98.69 211 PHE B C 1
ATOM 3937 O O . PHE B 1 211 ? -15.797 19.828 9.883 1 98.69 211 PHE B O 1
ATOM 3944 N N . ALA B 1 212 ? -15.938 21.984 9.367 1 98.62 212 ALA B N 1
ATOM 3945 C CA . ALA B 1 212 ? -15.094 22.438 10.477 1 98.62 212 ALA B CA 1
ATOM 3946 C C . ALA B 1 212 ? -15.703 22.047 11.82 1 98.62 212 ALA B C 1
ATOM 3948 O O . ALA B 1 212 ? -14.992 21.578 12.719 1 98.62 212 ALA B O 1
ATOM 3949 N N . ALA B 1 213 ? -16.984 22.219 11.961 1 98.62 213 ALA B N 1
ATOM 3950 C CA . ALA B 1 213 ? -17.688 21.875 13.203 1 98.62 213 ALA B CA 1
ATOM 3951 C C . ALA B 1 213 ? -17.562 20.375 13.492 1 98.62 213 ALA B C 1
ATOM 3953 O O . ALA B 1 213 ? -17.266 19.984 14.625 1 98.62 213 ALA B O 1
ATOM 3954 N N . LYS B 1 214 ? -17.766 19.594 12.477 1 98.75 214 LYS B N 1
ATOM 3955 C CA . LYS B 1 214 ? -17.688 18.141 12.633 1 98.75 214 LYS B CA 1
ATOM 3956 C C . LYS B 1 214 ? -16.266 17.719 13.023 1 98.75 214 LYS B C 1
ATOM 3958 O O . LYS B 1 214 ? -16.094 16.891 13.922 1 98.75 214 LYS B O 1
ATOM 3963 N N . LEU B 1 215 ? -15.312 18.234 12.305 1 98.81 215 LEU B N 1
ATOM 3964 C CA . LEU B 1 215 ? -13.922 17.906 12.586 1 98.81 215 LEU B CA 1
ATOM 3965 C C . LEU B 1 215 ? -13.562 18.266 14.023 1 98.81 215 LEU B C 1
ATOM 3967 O O . LEU B 1 215 ? -12.953 17.453 14.734 1 98.81 215 LEU B O 1
ATOM 3971 N N . CYS B 1 216 ? -13.984 19.438 14.508 1 98.62 216 CYS B N 1
ATOM 3972 C CA . CYS B 1 216 ? -13.664 19.875 15.859 1 98.62 216 CYS B CA 1
ATOM 3973 C C . CYS B 1 216 ? -14.383 19.031 16.906 1 98.62 216 CYS B C 1
ATOM 3975 O O . CYS B 1 216 ? -13.852 18.797 17.984 1 98.62 216 CYS B O 1
ATOM 3977 N N . ALA B 1 217 ? -15.578 18.609 16.562 1 98.38 217 ALA B N 1
ATOM 3978 C CA . ALA B 1 217 ? -16.328 17.75 17.484 1 98.38 217 ALA B CA 1
ATOM 3979 C C . ALA B 1 217 ? -15.617 16.406 17.672 1 98.38 217 ALA B C 1
ATOM 3981 O O . ALA B 1 217 ? -15.664 15.828 18.766 1 98.38 217 ALA B O 1
ATOM 3982 N N . LEU B 1 218 ? -14.977 15.898 16.656 1 98.75 218 LEU B N 1
ATOM 3983 C CA . LEU B 1 218 ? -14.289 14.617 16.703 1 98.75 218 LEU B CA 1
ATOM 3984 C C . LEU B 1 218 ? -12.93 14.742 17.375 1 98.75 218 LEU B C 1
ATOM 3986 O O . LEU B 1 218 ? -12.531 13.875 18.156 1 98.75 218 LEU B O 1
ATOM 3990 N N . VAL B 1 219 ? -12.25 15.844 17.141 1 98.75 219 VAL B N 1
ATOM 3991 C CA . VAL B 1 219 ? -10.859 15.977 17.547 1 98.75 219 VAL B CA 1
ATOM 3992 C C . VAL B 1 219 ? -10.789 16.672 18.906 1 98.75 219 VAL B C 1
ATOM 3994 O O . VAL B 1 219 ? -9.906 16.359 19.719 1 98.75 219 VAL B O 1
ATOM 3997 N N . LYS B 1 220 ? -11.68 17.641 19.172 1 98.31 220 LYS B N 1
ATOM 3998 C CA . LYS B 1 220 ? -11.742 18.422 20.406 1 98.31 220 LYS B CA 1
ATOM 3999 C C . LYS B 1 220 ? -10.391 19.078 20.703 1 98.31 220 LYS B C 1
ATOM 4001 O O . LYS B 1 220 ? -9.867 18.953 21.812 1 98.31 220 LYS B O 1
ATOM 4006 N N . PRO B 1 221 ? -9.891 19.844 19.797 1 98.12 221 PRO B N 1
ATOM 4007 C CA . PRO B 1 221 ? -8.547 20.406 19.953 1 98.12 221 PRO B CA 1
ATOM 4008 C C . PRO B 1 221 ? -8.516 21.594 20.922 1 98.12 221 PRO B C 1
ATOM 4010 O O . PRO B 1 221 ? -9.516 22.297 21.062 1 98.12 221 PRO B O 1
ATOM 4013 N N . GLU B 1 222 ? -7.332 21.828 21.516 1 96.19 222 GLU B N 1
ATOM 4014 C CA . GLU B 1 222 ? -7.059 23.016 22.328 1 96.19 222 GLU B CA 1
ATOM 4015 C C . GLU B 1 222 ? -6.305 24.062 21.516 1 96.19 222 GLU B C 1
ATOM 4017 O O . GLU B 1 222 ? -6.266 25.234 21.906 1 96.19 222 GLU B O 1
ATOM 4022 N N . GLN B 1 223 ? -5.68 23.625 20.484 1 95.75 223 GLN B N 1
ATOM 4023 C CA . GLN B 1 223 ? -4.98 24.5 19.547 1 95.75 223 GLN B CA 1
ATOM 4024 C C . GLN B 1 223 ? -5.238 24.078 18.094 1 95.75 223 GLN B C 1
ATOM 4026 O O . GLN B 1 223 ? -5.266 22.891 17.797 1 95.75 223 GLN B O 1
ATOM 4031 N N . VAL B 1 224 ? -5.457 25.016 17.266 1 97.25 224 VAL B N 1
ATOM 4032 C CA . VAL B 1 224 ? -5.676 24.766 15.844 1 97.25 224 VAL B CA 1
ATOM 4033 C C . VAL B 1 224 ? -4.715 25.609 15.008 1 97.25 224 VAL B C 1
ATOM 4035 O O . VAL B 1 224 ? -4.699 26.828 15.133 1 97.25 224 VAL B O 1
ATOM 4038 N N . ILE B 1 225 ? -3.938 25 14.234 1 97.06 225 ILE B N 1
ATOM 4039 C CA . ILE B 1 225 ? -2.961 25.688 13.398 1 97.06 225 ILE B CA 1
ATOM 4040 C C . ILE B 1 225 ? -3.367 25.578 11.93 1 97.06 225 ILE B C 1
ATOM 4042 O O . ILE B 1 225 ? -3.637 24.469 11.438 1 97.06 225 ILE B O 1
ATOM 4046 N N . PHE B 1 226 ? -3.439 26.656 11.25 1 97.12 226 PHE B N 1
ATOM 4047 C CA . PHE B 1 226 ? -3.625 26.719 9.805 1 97.12 226 PHE B CA 1
ATOM 4048 C C . PHE B 1 226 ? -2.295 26.953 9.102 1 97.12 226 PHE B C 1
ATOM 4050 O O . PHE B 1 226 ? -1.738 28.047 9.156 1 97.12 226 PHE B O 1
ATOM 4057 N N . SER B 1 227 ? -1.79 25.891 8.453 1 95.88 227 SER B N 1
ATOM 4058 C CA . SER B 1 227 ? -0.608 26.047 7.613 1 95.88 227 SER B CA 1
ATOM 4059 C C . SER B 1 227 ? -0.975 26.609 6.242 1 95.88 227 SER B C 1
ATOM 4061 O O . SER B 1 227 ? -1.542 25.891 5.406 1 95.88 227 SER B O 1
ATOM 4063 N N . MET B 1 228 ? -0.656 27.859 6.008 1 92.31 228 MET B N 1
ATOM 4064 C CA . MET B 1 228 ? -1.139 28.484 4.777 1 92.31 228 MET B CA 1
ATOM 4065 C C . MET B 1 228 ? -0.292 29.703 4.414 1 92.31 228 MET B C 1
ATOM 4067 O O . MET B 1 228 ? 0.405 30.25 5.266 1 92.31 228 MET B O 1
ATOM 4071 N N . GLY B 1 229 ? -0.405 30.047 3.109 1 89.81 229 GLY B N 1
ATOM 4072 C CA . GLY B 1 229 ? 0.286 31.219 2.58 1 89.81 229 GLY B CA 1
ATOM 4073 C C . GLY B 1 229 ? -0.65 32.344 2.236 1 89.81 229 GLY B C 1
ATOM 4074 O O . GLY B 1 229 ? -1.766 32.125 1.762 1 89.81 229 GLY B O 1
ATOM 4075 N N . ARG B 1 230 ? -0.246 33.594 2.406 1 83.06 230 ARG B N 1
ATOM 4076 C CA . ARG B 1 230 ? -1.06 34.781 2.156 1 83.06 230 ARG B CA 1
ATOM 4077 C C . ARG B 1 230 ? -1.342 34.938 0.666 1 83.06 230 ARG B C 1
ATOM 4079 O O . ARG B 1 230 ? -2.451 35.312 0.276 1 83.06 230 ARG B O 1
ATOM 4086 N N . GLY B 1 231 ? -0.485 34.656 -0.225 1 77.56 231 GLY B N 1
ATOM 4087 C CA . GLY B 1 231 ? -0.564 35.094 -1.611 1 77.56 231 GLY B CA 1
ATOM 4088 C C . GLY B 1 231 ? -1.098 34 -2.543 1 77.56 231 GLY B C 1
ATOM 4089 O O . GLY B 1 231 ? -1.326 34.281 -3.727 1 77.56 231 GLY B O 1
ATOM 4090 N N . THR B 1 232 ? -1.541 32.875 -2.143 1 78.19 232 THR B N 1
ATOM 4091 C CA . THR B 1 232 ? -1.88 31.828 -3.092 1 78.19 232 THR B CA 1
ATOM 4092 C C . THR B 1 232 ? -3.391 31.625 -3.158 1 78.19 232 THR B C 1
ATOM 4094 O O . THR B 1 232 ? -3.986 31.703 -4.234 1 78.19 232 THR B O 1
ATOM 4097 N N . PHE B 1 233 ? -4.008 31.375 -2.02 1 85.81 233 PHE B N 1
ATOM 4098 C CA . PHE B 1 233 ? -5.449 31.188 -1.906 1 85.81 233 PHE B CA 1
ATOM 4099 C C . PHE B 1 233 ? -6.023 32.062 -0.795 1 85.81 233 PHE B C 1
ATOM 4101 O O . PHE B 1 233 ? -5.277 32.594 0.025 1 85.81 233 PHE B O 1
ATOM 4108 N N . ASP B 1 234 ? -7.25 32.219 -0.864 1 88.62 234 ASP B N 1
ATOM 4109 C CA . ASP B 1 234 ? -7.926 32.969 0.188 1 88.62 234 ASP B CA 1
ATOM 4110 C C . ASP B 1 234 ? -8.273 32.094 1.371 1 88.62 234 ASP B C 1
ATOM 4112 O O . ASP B 1 234 ? -9.438 31.734 1.571 1 88.62 234 ASP B O 1
ATOM 4116 N N . ASN B 1 235 ? -7.242 31.656 2.125 1 93.25 235 ASN B N 1
ATOM 4117 C CA . ASN B 1 235 ? -7.359 30.781 3.283 1 93.25 235 ASN B CA 1
ATOM 4118 C C . ASN B 1 235 ? -6.777 31.422 4.539 1 93.25 235 ASN B C 1
ATOM 4120 O O . ASN B 1 235 ? -5.914 32.281 4.449 1 93.25 235 ASN B O 1
ATOM 4124 N N . PRO B 1 236 ? -7.27 31 5.621 1 95.69 236 PRO B N 1
ATOM 4125 C CA . PRO B 1 236 ? -8.43 30.141 5.848 1 95.69 236 PRO B CA 1
ATOM 4126 C C . PRO B 1 236 ? -9.758 30.828 5.562 1 95.69 236 PRO B C 1
ATOM 4128 O O . PRO B 1 236 ? -9.859 32.062 5.727 1 95.69 236 PRO B O 1
ATOM 4131 N N . ARG B 1 237 ? -10.688 30.156 5.195 1 95.56 237 ARG B N 1
ATOM 4132 C CA . ARG B 1 237 ? -12.016 30.719 4.945 1 95.56 237 ARG B CA 1
ATOM 4133 C C . ARG B 1 237 ? -12.656 31.188 6.246 1 95.56 237 ARG B C 1
ATOM 4135 O O . ARG B 1 237 ? -12.586 30.5 7.266 1 95.56 237 ARG B O 1
ATOM 4142 N N . PRO B 1 238 ? -13.305 32.344 6.148 1 94.56 238 PRO B N 1
ATOM 4143 C CA . PRO B 1 238 ? -13.945 32.875 7.359 1 94.56 238 PRO B CA 1
ATOM 4144 C C . PRO B 1 238 ? -14.961 31.906 7.949 1 94.56 238 PRO B C 1
ATOM 4146 O O . PRO B 1 238 ? -15.07 31.797 9.172 1 94.56 238 PRO B O 1
ATOM 4149 N N . GLU B 1 239 ? -15.75 31.172 7.07 1 96.44 239 GLU B N 1
ATOM 4150 C CA . GLU B 1 239 ? -16.734 30.203 7.527 1 96.44 239 GLU B CA 1
ATOM 4151 C C . GLU B 1 239 ? -16.078 29.109 8.367 1 96.44 239 GLU B C 1
ATOM 4153 O O . GLU B 1 239 ? -16.656 28.656 9.359 1 96.44 239 GLU B O 1
ATOM 4158 N N . ILE B 1 240 ? -14.883 28.75 8.031 1 97.69 240 ILE B N 1
ATOM 4159 C CA . ILE B 1 240 ? -14.148 27.703 8.734 1 97.69 240 ILE B CA 1
ATOM 4160 C C . ILE B 1 240 ? -13.664 28.234 10.086 1 97.69 240 ILE B C 1
ATOM 4162 O O . ILE B 1 240 ? -13.914 27.609 11.117 1 97.69 240 ILE B O 1
ATOM 4166 N N . VAL B 1 241 ? -13.023 29.391 10.078 1 96.5 241 VAL B N 1
ATOM 4167 C CA . VAL B 1 241 ? -12.461 29.953 11.305 1 96.5 241 VAL B CA 1
ATOM 4168 C C . VAL B 1 241 ? -13.578 30.203 12.32 1 96.5 241 VAL B C 1
ATOM 4170 O O . VAL B 1 241 ? -13.445 29.859 13.492 1 96.5 241 VAL B O 1
ATOM 4173 N N . ASN B 1 242 ? -14.68 30.75 11.852 1 95.56 242 ASN B N 1
ATOM 4174 C CA . ASN B 1 242 ? -15.82 31.016 12.727 1 95.56 242 ASN B CA 1
ATOM 4175 C C . ASN B 1 242 ? -16.375 29.734 13.328 1 95.56 242 ASN B C 1
ATOM 4177 O O . ASN B 1 242 ? -16.703 29.688 14.516 1 95.56 242 ASN B O 1
ATOM 4181 N N . ALA B 1 243 ? -16.5 28.734 12.508 1 97.5 243 ALA B N 1
ATOM 4182 C CA . ALA B 1 243 ? -17.016 27.453 12.977 1 97.5 243 ALA B CA 1
ATOM 4183 C C . ALA B 1 243 ? -16.078 26.812 13.984 1 97.5 243 ALA B C 1
ATOM 4185 O O . ALA B 1 243 ? -16.516 26.203 14.969 1 97.5 243 ALA B O 1
ATOM 4186 N N . VAL B 1 244 ? -14.766 26.891 13.727 1 97.56 244 VAL B N 1
ATOM 4187 C CA . VAL B 1 244 ? -13.781 26.344 14.664 1 97.56 244 VAL B CA 1
ATOM 4188 C C . VAL B 1 244 ? -13.898 27.062 16 1 97.56 244 VAL B C 1
ATOM 4190 O O . VAL B 1 244 ? -13.938 26.422 17.062 1 97.56 244 VAL B O 1
ATOM 4193 N N . ARG B 1 245 ? -13.992 28.359 16.031 1 94.94 245 ARG B N 1
ATOM 4194 C CA . ARG B 1 245 ? -14.109 29.141 17.266 1 94.94 245 ARG B CA 1
ATOM 4195 C C . ARG B 1 245 ? -15.359 28.75 18.047 1 94.94 245 ARG B C 1
ATOM 4197 O O . ARG B 1 245 ? -15.305 28.562 19.266 1 94.94 245 ARG B O 1
ATOM 4204 N N . ARG B 1 246 ? -16.406 28.672 17.344 1 94.75 246 ARG B N 1
ATOM 4205 C CA . ARG B 1 246 ? -17.672 28.328 17.984 1 94.75 246 ARG B CA 1
ATOM 4206 C C . ARG B 1 246 ? -17.625 26.938 18.578 1 94.75 246 ARG B C 1
ATOM 4208 O O . ARG B 1 246 ? -18.141 26.703 19.688 1 94.75 246 ARG B O 1
ATOM 4215 N N . SER B 1 247 ? -17.031 26.047 17.875 1 96.12 247 SER B N 1
ATOM 4216 C CA . SER B 1 247 ? -17.031 24.641 18.266 1 96.12 247 SER B CA 1
ATOM 4217 C C . SER B 1 247 ? -16.062 24.375 19.406 1 96.12 247 SER B C 1
ATOM 4219 O O . SER B 1 247 ? -16.281 23.484 20.234 1 96.12 247 SER B O 1
ATOM 4221 N N . THR B 1 248 ? -14.969 25.078 19.422 1 93.94 248 THR B N 1
ATOM 4222 C CA . THR B 1 248 ? -13.922 24.766 20.391 1 93.94 248 THR B CA 1
ATOM 4223 C C . THR B 1 248 ? -13.984 25.734 21.578 1 93.94 248 THR B C 1
ATOM 4225 O O . THR B 1 248 ? -13.492 25.406 22.656 1 93.94 248 THR B O 1
ATOM 4228 N N . GLY B 1 249 ? -14.586 26.875 21.422 1 85.69 249 GLY B N 1
ATOM 4229 C CA . GLY B 1 249 ? -14.75 27.859 22.484 1 85.69 249 GLY B CA 1
ATOM 4230 C C . GLY B 1 249 ? -13.453 28.547 22.859 1 85.69 249 GLY B C 1
ATOM 4231 O O . GLY B 1 249 ? -13.312 29.766 22.688 1 85.69 249 GLY B O 1
ATOM 4232 N N . LYS B 1 250 ? -12.391 27.766 23.359 1 85.5 250 LYS B N 1
ATOM 4233 C CA . LYS B 1 250 ? -11.195 28.359 23.953 1 85.5 250 LYS B CA 1
ATOM 4234 C C . LYS B 1 250 ? -9.938 27.953 23.203 1 85.5 250 LYS B C 1
ATOM 4236 O O . LYS B 1 250 ? -8.828 28.344 23.578 1 85.5 250 LYS B O 1
ATOM 4241 N N . ALA B 1 251 ? -10.07 27.312 22.125 1 91.88 251 ALA B N 1
ATOM 4242 C CA . ALA B 1 251 ? -8.859 26.859 21.438 1 91.88 251 ALA B CA 1
ATOM 4243 C C . ALA B 1 251 ? -8.055 28.047 20.906 1 91.88 251 ALA B C 1
ATOM 4245 O O . ALA B 1 251 ? -8.633 29.031 20.422 1 91.88 251 ALA B O 1
ATOM 4246 N N . HIS B 1 252 ? -6.805 27.953 21.016 1 92.31 252 HIS B N 1
ATOM 4247 C CA . HIS B 1 252 ? -5.93 28.938 20.406 1 92.31 252 HIS B CA 1
ATOM 4248 C C . HIS B 1 252 ? -5.797 28.688 18.906 1 92.31 252 HIS B C 1
ATOM 4250 O O . HIS B 1 252 ? -5.453 27.578 18.484 1 92.31 252 HIS B O 1
ATOM 4256 N N . LEU B 1 253 ? -6.129 29.688 18.141 1 94.81 253 LEU B N 1
ATOM 4257 C CA . LEU B 1 253 ? -6.035 29.594 16.688 1 94.81 253 LEU B CA 1
ATOM 4258 C C . LEU B 1 253 ? -4.848 30.375 16.156 1 94.81 253 LEU B C 1
ATOM 4260 O O . LEU B 1 253 ? -4.59 31.5 16.609 1 94.81 253 LEU B O 1
ATOM 4264 N N . ALA B 1 254 ? -4.137 29.828 15.195 1 93.31 254 ALA B N 1
ATOM 4265 C CA . ALA B 1 254 ? -3.008 30.531 14.602 1 93.31 254 ALA B CA 1
ATOM 4266 C C . ALA B 1 254 ? -2.82 30.141 13.141 1 93.31 254 ALA B C 1
ATOM 4268 O O . ALA B 1 254 ? -3.043 28.984 12.766 1 93.31 254 ALA B O 1
ATOM 4269 N N . CYS B 1 255 ? -2.391 31.125 12.398 1 95 255 CYS B N 1
ATOM 4270 C CA . CYS B 1 255 ? -1.96 30.906 11.023 1 95 255 CYS B CA 1
ATOM 4271 C C . CYS B 1 255 ? -0.452 31.078 10.883 1 95 255 CYS B C 1
ATOM 4273 O O . CYS B 1 255 ? 0.127 31.984 11.5 1 95 255 CYS B O 1
ATOM 4275 N N . THR B 1 256 ? 0.143 30.25 10.047 1 94 256 THR B N 1
ATOM 4276 C CA . THR B 1 256 ? 1.58 30.422 9.867 1 94 256 THR B CA 1
ATOM 4277 C C . THR B 1 256 ? 1.888 31.734 9.148 1 94 256 THR B C 1
ATOM 4279 O O . THR B 1 256 ? 2.91 32.375 9.414 1 94 256 THR B O 1
ATOM 4282 N N . GLN B 1 257 ? 1.024 32.156 8.258 1 92.12 257 GLN B N 1
ATOM 4283 C CA . GLN B 1 257 ? 1.13 33.469 7.637 1 92.12 257 GLN B CA 1
ATOM 4284 C C . GLN B 1 257 ? -0.165 34.25 7.801 1 92.12 257 GLN B C 1
ATOM 4286 O O . GLN B 1 257 ? -1.22 33.688 8.07 1 92.12 257 GLN B O 1
ATOM 4291 N N . LEU B 1 258 ? -0.028 35.531 7.535 1 90.62 258 LEU B N 1
ATOM 4292 C CA . LEU B 1 258 ? -1.186 36.406 7.641 1 90.62 258 LEU B CA 1
ATOM 4293 C C . LEU B 1 258 ? -2.174 36.156 6.508 1 90.62 258 LEU B C 1
ATOM 4295 O O . LEU B 1 258 ? -1.79 36.125 5.336 1 90.62 258 LEU B O 1
ATOM 4299 N N . SER B 1 259 ? -3.408 35.969 6.855 1 90.19 259 SER B N 1
ATOM 4300 C CA . SER B 1 259 ? -4.461 35.75 5.867 1 90.19 259 SER B CA 1
ATOM 4301 C C . SER B 1 259 ? -4.777 37.062 5.117 1 90.19 259 SER B C 1
ATOM 4303 O O . SER B 1 259 ? -4.703 38.125 5.691 1 90.19 259 SER B O 1
ATOM 4305 N N . LYS B 1 260 ? -5.195 36.906 3.91 1 87.44 260 LYS B N 1
ATOM 4306 C CA . LYS B 1 260 ? -5.656 38.062 3.145 1 87.44 260 LYS B CA 1
ATOM 4307 C C . LYS B 1 260 ? -6.918 38.656 3.758 1 87.44 260 LYS B C 1
ATOM 4309 O O . LYS B 1 260 ? -7.23 39.812 3.531 1 87.44 260 LYS B O 1
ATOM 4314 N N . ARG B 1 261 ? -7.559 37.812 4.465 1 88.38 261 ARG B N 1
ATOM 4315 C CA . ARG B 1 261 ? -8.82 38.25 5.066 1 88.38 261 ARG B CA 1
ATOM 4316 C C . ARG B 1 261 ? -8.57 39.031 6.352 1 88.38 261 ARG B C 1
ATOM 4318 O O . ARG B 1 261 ? -9.484 39.688 6.875 1 88.38 261 ARG B O 1
ATOM 4325 N N . CYS B 1 262 ? -7.371 38.938 6.801 1 88.12 262 CYS B N 1
ATOM 4326 C CA . CYS B 1 262 ? -6.973 39.75 7.949 1 88.12 262 CYS B CA 1
ATOM 4327 C C . CYS B 1 262 ? -6.309 41.031 7.504 1 88.12 262 CYS B C 1
ATOM 4329 O O . CYS B 1 262 ? -5.391 41.031 6.68 1 88.12 262 CYS B O 1
ATOM 4331 N N . GLU B 1 263 ? -6.98 42.094 7.66 1 75.75 263 GLU B N 1
ATOM 4332 C CA . GLU B 1 263 ? -6.5 43.406 7.219 1 75.75 263 GLU B CA 1
ATOM 4333 C C . GLU B 1 263 ? -5.359 43.906 8.102 1 75.75 263 GLU B C 1
ATOM 4335 O O . GLU B 1 263 ? -5.547 44.125 9.297 1 75.75 263 GLU B O 1
ATOM 4340 N N . ALA B 1 264 ? -4.152 43.719 7.535 1 65 264 ALA B N 1
ATOM 4341 C CA . ALA B 1 264 ? -3.016 44.188 8.32 1 65 264 ALA B CA 1
ATOM 4342 C C . ALA B 1 264 ? -2.953 45.719 8.312 1 65 264 ALA B C 1
ATOM 4344 O O . ALA B 1 264 ? -3.445 46.344 7.383 1 65 264 ALA B O 1
ATOM 4345 N N . ASN B 1 265 ? -2.619 46.219 9.43 1 61.38 265 ASN B N 1
ATOM 4346 C CA . ASN B 1 265 ? -2.254 47.625 9.438 1 61.38 265 ASN B CA 1
ATOM 4347 C C . ASN B 1 265 ? -1.245 47.938 8.336 1 61.38 265 ASN B C 1
ATOM 4349 O O . ASN B 1 265 ? -0.289 47.188 8.125 1 61.38 265 ASN B O 1
ATOM 4353 N N . PRO B 1 266 ? -1.628 48.812 7.438 1 58.03 266 PRO B N 1
ATOM 4354 C CA . PRO B 1 266 ? -0.739 49.219 6.344 1 58.03 266 PRO B CA 1
ATOM 4355 C C . PRO B 1 266 ? 0.72 49.312 6.781 1 58.03 266 PRO B C 1
ATOM 4357 O O . PRO B 1 266 ? 1.627 49.188 5.957 1 58.03 266 PRO B O 1
ATOM 4360 N N . HIS B 1 267 ? 0.932 49.656 7.969 1 58.31 267 HIS B N 1
ATOM 4361 C CA . HIS B 1 267 ? 2.303 49.844 8.43 1 58.31 267 HIS B CA 1
ATOM 4362 C C . HIS B 1 267 ? 2.934 48.5 8.805 1 58.31 267 HIS B C 1
ATOM 4364 O O . HIS B 1 267 ? 4.133 48.438 9.078 1 58.31 267 HIS B O 1
ATOM 4370 N N . ASN B 1 268 ? 2.02 47.469 8.805 1 60.12 268 ASN B N 1
ATOM 4371 C CA . ASN B 1 268 ? 2.543 46.188 9.18 1 60.12 268 ASN B CA 1
ATOM 4372 C C . ASN B 1 268 ? 2.926 45.344 7.953 1 60.12 268 ASN B C 1
ATOM 4374 O O . ASN B 1 268 ? 2.057 44.906 7.207 1 60.12 268 ASN B O 1
ATOM 4378 N N . ALA B 1 269 ? 4.23 45.375 7.734 1 59.38 269 ALA B N 1
ATOM 4379 C CA . ALA B 1 269 ? 4.805 44.688 6.578 1 59.38 269 ALA B CA 1
ATOM 4380 C C . ALA B 1 269 ? 4.926 43.188 6.828 1 59.38 269 ALA B C 1
ATOM 4382 O O . ALA B 1 269 ? 5.215 42.438 5.91 1 59.38 269 ALA B O 1
ATOM 4383 N N . ARG B 1 270 ? 4.527 42.844 8.055 1 66.31 270 ARG B N 1
ATOM 4384 C CA . ARG B 1 270 ? 4.832 41.438 8.352 1 66.31 270 ARG B CA 1
ATOM 4385 C C . ARG B 1 270 ? 3.758 40.531 7.777 1 66.31 270 ARG B C 1
ATOM 4387 O O . ARG B 1 270 ? 2.564 40.75 7.977 1 66.31 270 ARG B O 1
ATOM 4394 N N . GLN B 1 271 ? 4.207 39.562 7.059 1 73.62 271 GLN B N 1
ATOM 4395 C CA . GLN B 1 271 ? 3.32 38.594 6.438 1 73.62 271 GLN B CA 1
ATOM 4396 C C . GLN B 1 271 ? 3.201 37.312 7.293 1 73.62 271 GLN B C 1
ATOM 4398 O O . GLN B 1 271 ? 2.252 36.562 7.141 1 73.62 271 GLN B O 1
ATOM 4403 N N . GLU B 1 272 ? 4.082 37.281 8.266 1 79.56 272 GLU B N 1
ATOM 4404 C CA . GLU B 1 272 ? 4.035 36.156 9.18 1 79.56 272 GLU B CA 1
ATOM 4405 C C . GLU B 1 272 ? 3.096 36.438 10.352 1 79.56 272 GLU B C 1
ATOM 4407 O O . GLU B 1 272 ? 3.295 37.406 11.102 1 79.56 272 GLU B O 1
ATOM 4412 N N . CYS B 1 273 ? 2.09 35.688 10.453 1 90.12 273 CYS B N 1
ATOM 4413 C CA . CYS B 1 273 ? 1.221 35.781 11.617 1 90.12 273 CYS B CA 1
ATOM 4414 C C . CYS B 1 273 ? 1.858 35.094 12.828 1 90.12 273 CYS B C 1
ATOM 4416 O O . CYS B 1 273 ? 2.676 35.719 13.523 1 90.12 273 CYS B O 1
ATOM 4418 N N . ALA B 1 274 ? 1.749 33.844 12.906 1 90.94 274 ALA B N 1
ATOM 4419 C CA . ALA B 1 274 ? 2.49 33.125 13.938 1 90.94 274 ALA B CA 1
ATOM 4420 C C . ALA B 1 274 ? 3.857 32.688 13.43 1 90.94 274 ALA B C 1
ATOM 4422 O O . ALA B 1 274 ? 4.75 32.344 14.219 1 90.94 274 ALA B O 1
ATOM 4423 N N . GLY B 1 275 ? 3.994 32.656 12.078 1 91.81 275 GLY B N 1
ATOM 4424 C CA . GLY B 1 275 ? 5.176 32.031 11.508 1 91.81 275 GLY B CA 1
ATOM 4425 C C . GLY B 1 275 ? 5.25 30.547 11.805 1 91.81 275 GLY B C 1
ATOM 4426 O O . GLY B 1 275 ? 4.223 29.859 11.859 1 91.81 275 GLY B O 1
ATOM 4427 N N . THR B 1 276 ? 6.496 30.047 11.836 1 94 276 THR B N 1
ATOM 4428 C CA . THR B 1 276 ? 6.695 28.656 12.266 1 94 276 THR B CA 1
ATOM 4429 C C . THR B 1 276 ? 6.309 28.484 13.727 1 94 276 THR B C 1
ATOM 4431 O O . THR B 1 276 ? 6.773 29.234 14.594 1 94 276 THR B O 1
ATOM 4434 N N . VAL B 1 277 ? 5.453 27.562 13.969 1 95 277 VAL B N 1
ATOM 4435 C CA . VAL B 1 277 ? 4.984 27.297 15.32 1 95 277 VAL B CA 1
ATOM 4436 C C . VAL B 1 277 ? 5.699 26.062 15.875 1 95 277 VAL B C 1
ATOM 4438 O O . VAL B 1 277 ? 5.695 25 15.258 1 95 277 VAL B O 1
ATOM 4441 N N . VAL B 1 278 ? 6.297 26.172 17.047 1 96.25 278 VAL B N 1
ATOM 4442 C CA . VAL B 1 278 ? 6.953 25.047 17.719 1 96.25 278 VAL B CA 1
ATOM 4443 C C . VAL B 1 278 ? 6.254 24.766 19.047 1 96.25 278 VAL B C 1
ATOM 4445 O O . VAL B 1 278 ? 6.203 25.625 19.922 1 96.25 278 VAL B O 1
ATOM 4448 N N . ILE B 1 279 ? 5.789 23.578 19.172 1 96.62 279 ILE B N 1
ATOM 4449 C CA . ILE B 1 279 ? 5.012 23.172 20.344 1 96.62 279 ILE B CA 1
ATOM 4450 C C . ILE B 1 279 ? 5.789 22.125 21.141 1 96.62 279 ILE B C 1
ATOM 4452 O O . ILE B 1 279 ? 6.258 21.125 20.578 1 96.62 279 ILE B O 1
ATOM 4456 N N . ASP B 1 280 ? 5.941 22.406 22.406 1 95.75 280 ASP B N 1
ATOM 4457 C CA . ASP B 1 280 ? 6.41 21.375 23.312 1 95.75 280 ASP B CA 1
ATOM 4458 C C . ASP B 1 280 ? 5.332 20.312 23.547 1 95.75 280 ASP B C 1
ATOM 4460 O O . ASP B 1 280 ? 4.293 20.609 24.141 1 95.75 280 ASP B O 1
ATOM 4464 N N . LEU B 1 281 ? 5.555 19.078 23.141 1 95.12 281 LEU B N 1
ATOM 4465 C CA . LEU B 1 281 ? 4.5 18.078 23.094 1 95.12 281 LEU B CA 1
ATOM 4466 C C . LEU B 1 281 ? 4.262 17.453 24.469 1 95.12 281 LEU B C 1
ATOM 4468 O O . LEU B 1 281 ? 3.273 16.75 24.672 1 95.12 281 LEU B O 1
ATOM 4472 N N . HIS B 1 282 ? 5.082 17.734 25.469 1 90.62 282 HIS B N 1
ATOM 4473 C CA . HIS B 1 282 ? 4.812 17.312 26.844 1 90.62 282 HIS B CA 1
ATOM 4474 C C . HIS B 1 282 ? 3.873 18.281 27.547 1 90.62 282 HIS B C 1
ATOM 4476 O O . HIS B 1 282 ? 2.926 17.859 28.203 1 90.62 282 HIS B O 1
ATOM 4482 N N . THR B 1 283 ? 4.086 19.562 27.266 1 89 283 THR B N 1
ATOM 4483 C CA . THR B 1 283 ? 3.334 20.578 28 1 89 283 THR B CA 1
ATOM 4484 C C . THR B 1 283 ? 2.17 21.094 27.156 1 89 283 THR B C 1
ATOM 4486 O O . THR B 1 283 ? 1.207 21.656 27.703 1 89 283 THR B O 1
ATOM 4489 N N . GLY B 1 284 ? 2.344 20.922 25.859 1 88.81 284 GLY B N 1
ATOM 4490 C CA . GLY B 1 284 ? 1.365 21.516 24.969 1 88.81 284 GLY B CA 1
ATOM 4491 C C . GLY B 1 284 ? 1.596 22.984 24.703 1 88.81 284 GLY B C 1
ATOM 4492 O O . GLY B 1 284 ? 0.867 23.609 23.938 1 88.81 284 GLY B O 1
ATOM 4493 N N . ASN B 1 285 ? 2.623 23.516 25.25 1 87.75 285 ASN B N 1
ATOM 4494 C CA . ASN B 1 285 ? 2.895 24.953 25.141 1 87.75 285 ASN B CA 1
ATOM 4495 C C . ASN B 1 285 ? 3.727 25.266 23.891 1 87.75 285 ASN B C 1
ATOM 4497 O O . ASN B 1 285 ? 4.621 24.5 23.531 1 87.75 285 ASN B O 1
ATOM 4501 N N . TRP B 1 286 ? 3.299 26.375 23.328 1 87.81 286 TRP B N 1
ATOM 4502 C CA . TRP B 1 286 ? 4.211 26.922 22.328 1 87.81 286 TRP B CA 1
ATOM 4503 C C . TRP B 1 286 ? 5.508 27.391 22.969 1 87.81 286 TRP B C 1
ATOM 4505 O O . TRP B 1 286 ? 5.516 27.812 24.141 1 87.81 286 TRP B O 1
ATOM 4515 N N . ARG B 1 287 ? 6.527 27.219 22.234 1 84.62 287 ARG B N 1
ATOM 4516 C CA . ARG B 1 287 ? 7.766 27.781 22.766 1 84.62 287 ARG B CA 1
ATOM 4517 C C . ARG B 1 287 ? 7.648 29.297 22.938 1 84.62 287 ARG B C 1
ATOM 4519 O O . ARG B 1 287 ? 7.086 29.984 22.078 1 84.62 287 ARG B O 1
ATOM 4526 N N . ASP B 1 288 ? 7.957 29.672 24.188 1 70.12 288 ASP B N 1
ATOM 4527 C CA . ASP B 1 288 ? 8.055 31.109 24.453 1 70.12 288 ASP B CA 1
ATOM 4528 C C . ASP B 1 288 ? 9.258 31.719 23.734 1 70.12 288 ASP B C 1
ATOM 4530 O O . ASP B 1 288 ? 10.32 31.094 23.641 1 70.12 288 ASP B O 1
ATOM 4534 N N . PRO B 1 289 ? 9.125 32.906 23.047 1 72.12 289 PRO B N 1
ATOM 4535 C CA . PRO B 1 289 ? 8.156 34 23.016 1 72.12 289 PRO B CA 1
ATOM 4536 C C . PRO B 1 289 ? 7.191 33.906 21.844 1 72.12 289 PRO B C 1
ATOM 4538 O O . PRO B 1 289 ? 6.375 34.812 21.641 1 72.12 289 PRO B O 1
ATOM 4541 N N . GLN B 1 290 ? 7.23 32.719 21.203 1 80.5 290 GLN B N 1
ATOM 4542 C CA . GLN B 1 290 ? 6.5 32.625 19.938 1 80.5 290 GLN B CA 1
ATOM 4543 C C . GLN B 1 290 ? 5.008 32.875 20.156 1 80.5 290 GLN B C 1
ATOM 4545 O O . GLN B 1 290 ? 4.387 33.625 19.391 1 80.5 290 GLN B O 1
ATOM 4550 N N . ILE B 1 291 ? 4.566 32.375 21.281 1 82.88 291 ILE B N 1
ATOM 4551 C CA . ILE B 1 291 ? 3.127 32.5 21.484 1 82.88 291 ILE B CA 1
ATOM 4552 C C . ILE B 1 291 ? 2.787 33.938 21.844 1 82.88 291 ILE B C 1
ATOM 4554 O O . ILE B 1 291 ? 1.787 34.5 21.375 1 82.88 291 ILE B O 1
ATOM 4558 N N . GLU B 1 292 ? 3.57 34.562 22.609 1 84.12 292 GLU B N 1
ATOM 4559 C CA . GLU B 1 292 ? 3.348 35.969 22.984 1 84.12 292 GLU B CA 1
ATOM 4560 C C . GLU B 1 292 ? 3.504 36.906 21.797 1 84.12 292 GLU B C 1
ATOM 4562 O O . GLU B 1 292 ? 2.744 37.844 21.641 1 84.12 292 GLU B O 1
ATOM 4567 N N . THR B 1 293 ? 4.473 36.531 21.047 1 84.19 293 THR B N 1
ATOM 4568 C CA . THR B 1 293 ? 4.707 37.312 19.844 1 84.19 293 THR B CA 1
ATOM 4569 C C . THR B 1 293 ? 3.504 37.25 18.906 1 84.19 293 THR B C 1
ATOM 4571 O O . THR B 1 293 ? 3.102 38.25 18.328 1 84.19 293 THR B O 1
ATOM 4574 N N . HIS B 1 294 ? 2.967 36.094 18.781 1 87 294 HIS B N 1
ATOM 4575 C CA . HIS B 1 294 ? 1.784 35.938 17.953 1 87 294 HIS B CA 1
ATOM 4576 C C . HIS B 1 294 ? 0.604 36.719 18.5 1 87 294 HIS B C 1
ATOM 4578 O O . HIS B 1 294 ? -0.078 37.438 17.75 1 87 294 HIS B O 1
ATOM 4584 N N . ARG B 1 295 ? 0.401 36.656 19.75 1 84.62 295 ARG B N 1
ATOM 4585 C CA . ARG B 1 295 ? -0.701 37.375 20.391 1 84.62 295 ARG B CA 1
ATOM 4586 C C . ARG B 1 295 ? -0.557 38.875 20.188 1 84.62 295 ARG B C 1
ATOM 4588 O O . ARG B 1 295 ? -1.521 39.562 19.844 1 84.62 295 ARG B O 1
ATOM 4595 N N . ALA B 1 296 ? 0.626 39.312 20.391 1 83.5 296 ALA B N 1
ATOM 4596 C CA . ALA B 1 296 ? 0.902 40.75 20.234 1 83.5 296 ALA B CA 1
ATOM 4597 C C . ALA B 1 296 ? 0.675 41.188 18.797 1 83.5 296 ALA B C 1
ATOM 4599 O O . ALA B 1 296 ? 0.155 42.281 18.547 1 83.5 296 ALA B O 1
ATOM 4600 N N . PHE B 1 297 ? 1.076 40.375 17.953 1 85.44 297 PHE B N 1
ATOM 4601 C CA . PHE B 1 297 ? 0.905 40.719 16.547 1 85.44 297 PHE B CA 1
ATOM 4602 C C . PHE B 1 297 ? -0.573 40.812 16.188 1 85.44 297 PHE B C 1
ATOM 4604 O O . PHE B 1 297 ? -0.994 41.75 15.508 1 85.44 297 PHE B O 1
ATOM 4611 N N . VAL B 1 298 ? -1.354 39.875 16.578 1 86.81 298 VAL B N 1
ATOM 4612 C CA . VAL B 1 298 ? -2.781 39.812 16.281 1 86.81 298 VAL B CA 1
ATOM 4613 C C . VAL B 1 298 ? -3.471 41.062 16.828 1 86.81 298 VAL B C 1
ATOM 4615 O O . VAL B 1 298 ? -4.41 41.594 16.219 1 86.81 298 VAL B O 1
ATOM 4618 N N . ASP B 1 299 ? -2.939 41.594 17.891 1 84.56 299 ASP B N 1
ATOM 4619 C CA . ASP B 1 299 ? -3.498 42.812 18.484 1 84.56 299 ASP B CA 1
ATOM 4620 C C . ASP B 1 299 ? -3.34 44 17.547 1 84.56 299 ASP B C 1
ATOM 4622 O O . ASP B 1 299 ? -4.035 45 17.703 1 84.56 299 ASP B O 1
ATOM 4626 N N . THR B 1 300 ? -2.41 43.875 16.656 1 82.88 300 THR B N 1
ATOM 4627 C CA . THR B 1 300 ? -2.152 45 15.75 1 82.88 300 THR B CA 1
ATOM 4628 C C . THR B 1 300 ? -3.021 44.875 14.5 1 82.88 300 THR B C 1
ATOM 4630 O O . THR B 1 300 ? -3.049 45.812 13.672 1 82.88 300 THR B O 1
ATOM 4633 N N . ILE B 1 301 ? -3.662 43.781 14.336 1 84.75 301 ILE B N 1
ATOM 4634 C CA . ILE B 1 301 ? -4.469 43.531 13.148 1 84.75 301 ILE B CA 1
ATOM 4635 C C . ILE B 1 301 ? -5.879 44.062 13.359 1 84.75 301 ILE B C 1
ATOM 4637 O O . ILE B 1 301 ? -6.516 43.812 14.383 1 84.75 301 ILE B O 1
ATOM 4641 N N . ALA B 1 302 ? -6.395 44.781 12.438 1 80.94 302 ALA B N 1
ATOM 4642 C CA . ALA B 1 302 ? -7.691 45.469 12.547 1 80.94 302 ALA B CA 1
ATOM 4643 C C . ALA B 1 302 ? -8.82 44.438 12.656 1 80.94 302 ALA B C 1
ATOM 4645 O O . ALA B 1 302 ? -9.695 44.562 13.516 1 80.94 302 ALA B O 1
ATOM 4646 N N . THR B 1 303 ? -8.805 43.438 11.82 1 84.19 303 THR B N 1
ATOM 4647 C CA . THR B 1 303 ? -9.875 42.438 11.781 1 84.19 303 THR B CA 1
ATOM 4648 C C . THR B 1 303 ? -9.297 41.031 11.828 1 84.19 303 THR B C 1
ATOM 4650 O O . THR B 1 303 ? -9.406 40.281 10.852 1 84.19 303 THR B O 1
ATOM 4653 N N . PRO B 1 304 ? -8.727 40.688 12.961 1 88.19 304 PRO B N 1
ATOM 4654 C CA . PRO B 1 304 ? -8.203 39.312 13.055 1 88.19 304 PRO B CA 1
ATOM 4655 C C . PRO B 1 304 ? -9.305 38.281 13.094 1 88.19 304 PRO B C 1
ATOM 4657 O O . PRO B 1 304 ? -10.273 38.406 13.852 1 88.19 304 PRO B O 1
ATOM 4660 N N . MET B 1 305 ? -9.156 37.281 12.344 1 88.19 305 MET B N 1
ATOM 4661 C CA . MET B 1 305 ? -10.195 36.25 12.273 1 88.19 305 MET B CA 1
ATOM 4662 C C . MET B 1 305 ? -10.117 35.312 13.484 1 88.19 305 MET B C 1
ATOM 4664 O O . MET B 1 305 ? -11.125 34.75 13.898 1 88.19 305 MET B O 1
ATOM 4668 N N . CYS B 1 306 ? -8.922 35.156 14.055 1 86.25 306 CYS B N 1
ATOM 4669 C CA . CYS B 1 306 ? -8.695 34.125 15.07 1 86.25 306 CYS B CA 1
ATOM 4670 C C . CYS B 1 306 ? -9.148 34.594 16.438 1 86.25 306 CYS B C 1
ATOM 4672 O O . CYS B 1 306 ? -9.164 33.812 17.391 1 86.25 306 CYS B O 1
ATOM 4674 N N . ARG B 1 307 ? -9.414 35.844 16.656 1 79.56 307 ARG B N 1
ATOM 4675 C CA . ARG B 1 307 ? -9.906 36.344 17.922 1 79.56 307 ARG B CA 1
ATOM 4676 C C . ARG B 1 307 ? -11.18 37.188 17.734 1 79.56 307 ARG B C 1
ATOM 4678 O O . ARG B 1 307 ? -11.359 37.812 16.688 1 79.56 307 ARG B O 1
ATOM 4685 N N . LEU B 1 308 ? -12.094 36.938 18.625 1 63.06 308 LEU B N 1
ATOM 4686 C CA . LEU B 1 308 ? -13.266 37.812 18.578 1 63.06 308 LEU B CA 1
ATOM 4687 C C . LEU B 1 308 ? -12.898 39.25 18.922 1 63.06 308 LEU B C 1
ATOM 4689 O O . LEU B 1 308 ? -12.133 39.5 19.859 1 63.06 308 LEU B O 1
ATOM 4693 N N . THR B 1 309 ? -12.766 40.188 18 1 50.09 309 THR B N 1
ATOM 4694 C CA . THR B 1 309 ? -12.555 41.594 18.297 1 50.09 309 THR B CA 1
ATOM 4695 C C . THR B 1 309 ? -13.633 42.125 19.25 1 50.09 309 THR B C 1
ATOM 4697 O O . THR B 1 309 ? -14.82 41.875 19.047 1 50.09 309 THR B O 1
ATOM 4700 N N . PRO B 1 310 ? -13.227 42.469 20.438 1 43.88 310 PRO B N 1
ATOM 4701 C CA . PRO B 1 310 ? -14.258 43.156 21.219 1 43.88 310 PRO B CA 1
ATOM 4702 C C . PRO B 1 310 ? -15.062 44.156 20.422 1 43.88 310 PRO B C 1
ATOM 4704 O O . PRO B 1 310 ? -14.547 44.719 19.453 1 43.88 310 PRO B O 1
ATOM 4707 N N . ALA B 1 311 ? -16.438 44.125 20.391 1 42.66 311 ALA B N 1
ATOM 4708 C CA . ALA B 1 311 ? -17.266 45.219 19.906 1 42.66 311 ALA B CA 1
ATOM 4709 C C . ALA B 1 311 ? -16.625 46.562 20.188 1 42.66 311 ALA B C 1
ATOM 4711 O O . ALA B 1 311 ? -16.375 46.938 21.344 1 42.66 311 ALA B O 1
ATOM 4712 N N . GLY B 1 312 ? -15.75 47.094 19.547 1 37.41 312 GLY B N 1
ATOM 4713 C CA . GLY B 1 312 ? -15.398 48.5 19.719 1 37.41 312 GLY B CA 1
ATOM 4714 C C . GLY B 1 312 ? -16.562 49.344 20.141 1 37.41 312 GLY B C 1
ATOM 4715 O O . GLY B 1 312 ? -17.719 48.969 20 1 37.41 312 GLY B O 1
ATOM 4716 N N . ARG B 1 313 ? -16.156 50.5 21.047 1 38.25 313 ARG B N 1
ATOM 4717 C CA . ARG B 1 313 ? -16.438 51.906 21.375 1 38.25 313 ARG B CA 1
ATOM 4718 C C . ARG B 1 313 ? -16.766 52.719 20.109 1 38.25 313 ARG B C 1
ATOM 4720 O O . ARG B 1 313 ? -15.891 53 19.297 1 38.25 313 ARG B O 1
ATOM 4727 N N . HIS B 1 314 ? -17.828 52.406 19.422 1 31.86 314 HIS B N 1
ATOM 4728 C CA . HIS B 1 314 ? -18.328 53.562 18.641 1 31.86 314 HIS B CA 1
ATOM 4729 C C . HIS B 1 314 ? -18.062 54.875 19.359 1 31.86 314 HIS B C 1
ATOM 4731 O O . HIS B 1 314 ? -18.484 55.062 20.516 1 31.86 314 HIS B O 1
ATOM 4737 N N . HIS B 1 315 ? -16.891 55.375 19.312 1 26.5 315 HIS B N 1
ATOM 4738 C CA . HIS B 1 315 ? -16.828 56.812 19.578 1 26.5 315 HIS B CA 1
ATOM 4739 C C . HIS B 1 315 ? -18.031 57.531 18.953 1 26.5 315 HIS B C 1
ATOM 4741 O O . HIS B 1 315 ? -18.25 57.438 17.75 1 26.5 315 HIS B O 1
ATOM 4747 N N . ASN B 1 316 ? -19.125 57.75 19.766 1 24.83 316 ASN B N 1
ATOM 4748 C CA . ASN B 1 316 ? -19.844 59 19.594 1 24.83 316 ASN B CA 1
ATOM 4749 C C . ASN B 1 316 ? -18.891 60.219 19.578 1 24.83 316 ASN B C 1
ATOM 4751 O O . ASN B 1 316 ? -18 60.312 20.422 1 24.83 316 ASN B O 1
#

Nearest PDB structures (foldseek):
  7u2s-assembly1_B  TM=5.650E-01  e=3.609E-07  Paenibacillus xerothermodurans
  8z0p-assembly1_A  TM=5.780E-01  e=1.347E-05  Homo sapiens
  7u2r-assembly1_A-2  TM=5.205E-01  e=3.729E-06  Paenibacillus sp. J14
  9ey2-assembly1_E  TM=5.440E-01  e=1.239E-04  Homo sapiens
  8yhd-assembly1_H  TM=4.586E-01  e=1.658E-04  metagenome